Protein AF-0000000086705045 (afdb_homodimer)

InterPro domains:
  IPR004045 Glutathione S-transferase, N-terminal [PF13417] (4-79)
  IPR004045 Glutathione S-transferase, N-terminal [PS50404] (1-81)
  IPR004046 Glutathione S-transferase, C-terminal [PF14497] (126-196)
  IPR005955 Glutathione S-transferases, class Zeta [TIGR01262] (3-210)
  IPR010987 Glutathione S-transferase, C-terminal-like [PS50405] (86-211)
  IPR034330 Glutathione S-transferases, class Zeta , C-terminal [cd03191] (87-207)
  IPR034333 Glutathione S-transferases, class Zeta , N-terminal [cd03042] (2-74)
  IPR036249 Thioredoxin-like superfamily [SSF52833] (1-84)
  IPR036282 Glutathione S-transferase, C-terminal domain superfamily [SSF47616] (81-209)
  IPR040079 Glutathione transferase family [SFLDS00019] (2-195)

Radius of gyration: 20.14 Å; Cα contacts (8 Å, |Δi|>4): 663; chains: 2; bounding box: 50×54×47 Å

Nearest PDB structures (foldseek):
  2jl4-assembly1_B  TM=9.840E-01  e=2.840E-20  Ralstonia sp. U2
  1e6b-assembly1_A-2  TM=9.481E-01  e=3.315E-17  Arabidopsis thaliana
  7rhp-assembly1_A  TM=8.405E-01  e=8.977E-11  Apis mellifera
  4kdx-assembly2_B  TM=7.845E-01  e=6.401E-09  Paraburkholderia graminis C4D1M
  1axd-assembly1_B  TM=7.878E-01  e=1.403E-08  Zea mays

Secondary structure (DSSP, 8-state):
-EEEEE-TT-HHHHHHHHHHHHTT--EEEEE--TTTTGGGSHHHHHH-TT--S-EEEETTEEEE-HHHHHHHHHHHS-SS-SS-SSHHHHHHHHHHHHHHHHHTHHHHSHHHHHHHHHHH---HHHHHHHHHHHHHHHHHHHHHHHHHHBSSSSSBTS--HHHHHHHHHHHHHHHTT---TT-HHHHHHHHHHHTSHHHHHHSGGGSTT--/-EEEEE-TT-HHHHHHHHHHHHTT--EEEEE--TTTTGGGSHHHHHH-TT--S-EEEETTEEEE-HHHHHHHHHHHS-SS-SS-SSHHHHHHHHHHHHHHHHHTHHHHSHHHHHHHHHHH---HHHHHHHHHHHHHHHHHHHHHHHHHHBSSSSSBTS--HHHHHHHHHHHHHHHTT---TT-HHHHHHHHHHHTSHHHHHHSGGGSTT--

Structure (mmCIF, N/CA/C/O backbone):
data_AF-0000000086705045-model_v1
#
loop_
_entity.id
_entity.type
_entity.pdbx_description
1 polymer 'Maleylacetoacetate isomerase'
#
loop_
_atom_site.group_PDB
_atom_site.id
_atom_site.type_symbol
_atom_site.label_atom_id
_atom_site.label_alt_id
_atom_site.label_comp_id
_atom_site.label_asym_id
_atom_site.label_entity_id
_atom_site.label_seq_id
_atom_site.pdbx_PDB_ins_code
_atom_site.Cartn_x
_atom_site.Cartn_y
_atom_site.Cartn_z
_atom_site.occupancy
_atom_site.B_iso_or_equiv
_atom_site.auth_seq_id
_atom_site.auth_comp_id
_atom_site.auth_asym_id
_atom_site.auth_atom_id
_atom_site.pdbx_PDB_model_num
ATOM 1 N N . MET A 1 1 ? 0.77 -27.234 6.941 1 89.88 1 MET A N 1
ATOM 2 C CA . MET A 1 1 ? -0.303 -26.703 6.098 1 89.88 1 MET A CA 1
ATOM 3 C C . MET A 1 1 ? -0.513 -25.219 6.348 1 89.88 1 MET A C 1
ATOM 5 O O . MET A 1 1 ? -0.431 -24.75 7.488 1 89.88 1 MET A O 1
ATOM 9 N N . LEU A 1 2 ? -0.658 -24.438 5.285 1 97.88 2 LEU A N 1
ATOM 10 C CA . LEU A 1 2 ? -0.896 -23 5.406 1 97.88 2 LEU A CA 1
ATOM 11 C C . LEU A 1 2 ? -2.25 -22.734 6.051 1 97.88 2 LEU A C 1
ATOM 13 O O . LEU A 1 2 ? -3.215 -23.453 5.812 1 97.88 2 LEU A O 1
ATOM 17 N N . LYS A 1 3 ? -2.299 -21.672 6.949 1 98.75 3 LYS A N 1
ATOM 18 C CA . LYS A 1 3 ? -3.553 -21.156 7.484 1 98.75 3 LYS A CA 1
ATOM 19 C C . LYS A 1 3 ? -3.764 -19.703 7.07 1 98.75 3 LYS A C 1
ATOM 21 O O . LYS A 1 3 ? -2.846 -18.875 7.172 1 98.75 3 LYS A O 1
ATOM 26 N N . LEU A 1 4 ? -4.93 -19.453 6.57 1 98.88 4 LEU A N 1
ATOM 27 C CA . LEU A 1 4 ? -5.297 -18.094 6.207 1 98.88 4 LEU A CA 1
ATOM 28 C C . LEU A 1 4 ? -6.418 -17.578 7.098 1 98.88 4 LEU A C 1
ATOM 30 O O . LEU A 1 4 ? -7.562 -18.016 6.98 1 98.88 4 LEU A O 1
ATOM 34 N N . TYR A 1 5 ? -6.055 -16.672 8.008 1 98.88 5 TYR A N 1
ATOM 35 C CA . TYR A 1 5 ? -7.062 -15.945 8.773 1 98.88 5 TYR A CA 1
ATOM 36 C C . TYR A 1 5 ? -7.688 -14.836 7.93 1 98.88 5 TYR A C 1
ATOM 38 O O . TYR A 1 5 ? -6.977 -14.008 7.359 1 98.88 5 TYR A O 1
ATOM 46 N N . GLY A 1 6 ? -8.984 -14.898 7.801 1 98.5 6 GLY A N 1
ATOM 47 C CA . GLY A 1 6 ? -9.656 -13.938 6.938 1 98.5 6 GLY A CA 1
ATOM 48 C C . GLY A 1 6 ? -11.141 -13.805 7.23 1 98.5 6 GLY A C 1
ATOM 49 O O . GLY A 1 6 ? -11.633 -14.359 8.211 1 98.5 6 GLY A O 1
ATOM 50 N N . TYR A 1 7 ? -11.758 -12.992 6.52 1 98.25 7 TYR A N 1
ATOM 51 C CA . TYR A 1 7 ? -13.195 -12.742 6.516 1 98.25 7 TYR A CA 1
ATOM 52 C C . TYR A 1 7 ? -13.773 -12.867 5.109 1 98.25 7 TYR A C 1
ATOM 54 O O . TYR A 1 7 ? -13.148 -12.445 4.137 1 98.25 7 TYR A O 1
ATOM 62 N N . TRP A 1 8 ? -14.953 -13.367 4.965 1 97.81 8 TRP A N 1
ATOM 63 C CA . TRP A 1 8 ? -15.461 -13.758 3.654 1 97.81 8 TRP A CA 1
ATOM 64 C C . TRP A 1 8 ? -15.594 -12.539 2.742 1 97.81 8 TRP A C 1
ATOM 66 O O . TRP A 1 8 ? -15.398 -12.648 1.528 1 97.81 8 TRP A O 1
ATOM 76 N N . ARG A 1 9 ? -15.898 -11.477 3.33 1 97.19 9 ARG A N 1
ATOM 77 C CA . ARG A 1 9 ? -16.219 -10.32 2.494 1 97.19 9 ARG A CA 1
ATOM 78 C C . ARG A 1 9 ? -15.039 -9.352 2.43 1 97.19 9 ARG A C 1
ATOM 80 O O . ARG A 1 9 ? -15.148 -8.273 1.834 1 97.19 9 ARG A O 1
ATOM 87 N N . SER A 1 10 ? -13.938 -9.695 3.078 1 98.06 10 SER A N 1
ATOM 88 C CA . SER A 1 10 ? -12.734 -8.875 3.025 1 98.06 10 SER A CA 1
ATOM 89 C C . SER A 1 10 ? -12.094 -8.922 1.643 1 98.06 10 SER A C 1
ATOM 91 O O . SER A 1 10 ? -11.688 -9.984 1.178 1 98.06 10 SER A O 1
ATOM 93 N N . SER A 1 11 ? -12.031 -7.719 1.025 1 98.56 11 SER A N 1
ATOM 94 C CA . SER A 1 11 ? -11.398 -7.664 -0.289 1 98.56 11 SER A CA 1
ATOM 95 C C . SER A 1 11 ? -9.922 -8.047 -0.211 1 98.56 11 SER A C 1
ATOM 97 O O . SER A 1 11 ? -9.375 -8.625 -1.149 1 98.56 11 SER A O 1
ATOM 99 N N . ALA A 1 12 ? -9.258 -7.746 0.905 1 98.81 12 ALA A N 1
ATOM 100 C CA . ALA A 1 12 ? -7.852 -8.094 1.086 1 98.81 12 ALA A CA 1
ATOM 101 C C . ALA A 1 12 ? -7.676 -9.609 1.213 1 98.81 12 ALA A C 1
ATOM 103 O O . ALA A 1 12 ? -6.695 -10.172 0.716 1 98.81 12 ALA A O 1
ATOM 104 N N . THR A 1 13 ? -8.594 -10.281 1.882 1 98.88 13 THR A N 1
ATOM 105 C CA . THR A 1 13 ? -8.539 -11.734 1.948 1 98.88 13 THR A CA 1
ATOM 106 C C . THR A 1 13 ? -8.883 -12.352 0.596 1 98.88 13 THR A C 1
ATOM 108 O O . THR A 1 13 ? -8.281 -13.352 0.195 1 98.88 13 THR A O 1
ATOM 111 N N . PHE A 1 14 ? -9.852 -11.727 -0.107 1 98.94 14 PHE A N 1
ATOM 112 C CA . PHE A 1 14 ? -10.266 -12.156 -1.437 1 98.94 14 PHE A CA 1
ATOM 113 C C . PHE A 1 14 ? -9.07 -12.219 -2.383 1 98.94 14 PHE A C 1
ATOM 115 O O . PHE A 1 14 ? -8.883 -13.211 -3.086 1 98.94 14 PHE A O 1
ATOM 122 N N . ARG A 1 15 ? -8.211 -11.195 -2.406 1 98.88 15 ARG A N 1
ATOM 123 C CA . ARG A 1 15 ? -7.059 -11.156 -3.301 1 98.88 15 ARG A CA 1
ATOM 124 C C . ARG A 1 15 ? -6.082 -12.289 -2.986 1 98.88 15 ARG A C 1
ATOM 126 O O . ARG A 1 15 ? -5.496 -12.883 -3.895 1 98.88 15 ARG A O 1
ATOM 133 N N . VAL A 1 16 ? -5.902 -12.594 -1.667 1 98.94 16 VAL A N 1
ATOM 134 C CA . VAL A 1 16 ? -4.984 -13.664 -1.279 1 98.94 16 VAL A CA 1
ATOM 135 C C . VAL A 1 16 ? -5.574 -15.016 -1.669 1 98.94 16 VAL A C 1
ATOM 137 O O . VAL A 1 16 ? -4.859 -15.898 -2.15 1 98.94 16 VAL A O 1
ATOM 140 N N . ARG A 1 17 ? -6.914 -15.18 -1.535 1 98.94 17 ARG A N 1
ATOM 141 C CA . ARG A 1 17 ? -7.574 -16.406 -1.962 1 98.94 17 ARG A CA 1
ATOM 142 C C . ARG A 1 17 ? -7.355 -16.656 -3.449 1 98.94 17 ARG A C 1
ATOM 144 O O . ARG A 1 17 ? -7.121 -17.797 -3.867 1 98.94 17 ARG A O 1
ATOM 151 N N . ILE A 1 18 ? -7.461 -15.625 -4.219 1 98.94 18 ILE A N 1
ATOM 152 C CA . ILE A 1 18 ? -7.254 -15.742 -5.656 1 98.94 18 ILE A CA 1
ATOM 153 C C . ILE A 1 18 ? -5.855 -16.297 -5.934 1 98.94 18 ILE A C 1
ATOM 155 O O . ILE A 1 18 ? -5.699 -17.25 -6.703 1 98.94 18 ILE A O 1
ATOM 159 N N . VAL A 1 19 ? -4.816 -15.727 -5.301 1 98.94 19 VAL A N 1
ATOM 160 C CA . VAL A 1 19 ? -3.432 -16.125 -5.527 1 98.94 19 VAL A CA 1
ATOM 161 C C . VAL A 1 19 ? -3.238 -17.578 -5.113 1 98.94 19 VAL A C 1
ATOM 163 O O . VAL A 1 19 ? -2.615 -18.359 -5.836 1 98.94 19 VAL A O 1
ATOM 166 N N . LEU A 1 20 ? -3.777 -17.938 -3.953 1 98.88 20 LEU A N 1
ATOM 167 C CA . LEU A 1 20 ? -3.688 -19.328 -3.498 1 98.88 20 LEU A CA 1
ATOM 168 C C . LEU A 1 20 ? -4.328 -20.281 -4.504 1 98.88 20 LEU A C 1
ATOM 170 O O . LEU A 1 20 ? -3.773 -21.328 -4.809 1 98.88 20 LEU A O 1
ATOM 174 N N . GLY A 1 21 ? -5.453 -19.906 -5.027 1 98.75 21 GLY A N 1
ATOM 175 C CA . GLY A 1 21 ? -6.141 -20.703 -6.023 1 98.75 21 GLY A CA 1
ATOM 176 C C . GLY A 1 21 ? -5.371 -20.828 -7.324 1 98.75 21 GLY A C 1
ATOM 177 O O . GLY A 1 21 ? -5.27 -21.922 -7.891 1 98.75 21 GLY A O 1
ATOM 178 N N . LEU A 1 22 ? -4.879 -19.734 -7.852 1 98.81 22 LEU A N 1
ATOM 179 C CA . LEU A 1 22 ? -4.113 -19.734 -9.094 1 98.81 22 LEU A CA 1
ATOM 180 C C . LEU A 1 22 ? -2.902 -20.656 -8.992 1 98.81 22 LEU A C 1
ATOM 182 O O . LEU A 1 22 ? -2.535 -21.312 -9.961 1 98.81 22 LEU A O 1
ATOM 186 N N . LYS A 1 23 ? -2.328 -20.703 -7.793 1 98.5 23 LYS A N 1
ATOM 187 C CA . LYS A 1 23 ? -1.091 -21.453 -7.609 1 98.5 23 LYS A CA 1
ATOM 188 C C . LYS A 1 23 ? -1.379 -22.875 -7.137 1 98.5 23 LYS A C 1
ATOM 190 O O . LYS A 1 23 ? -0.458 -23.688 -6.973 1 98.5 23 LYS A O 1
ATOM 195 N N . GLY A 1 24 ? -2.615 -23.156 -6.922 1 98 24 GLY A N 1
ATOM 196 C CA . GLY A 1 24 ? -3.012 -24.5 -6.52 1 98 24 GLY A CA 1
ATOM 197 C C . GLY A 1 24 ? -2.523 -24.875 -5.133 1 98 24 GLY A C 1
ATOM 198 O O . GLY A 1 24 ? -2.156 -26.016 -4.891 1 98 24 GLY A O 1
ATOM 199 N N . ILE A 1 25 ? -2.443 -23.969 -4.254 1 98.25 25 ILE A N 1
ATOM 200 C CA . ILE A 1 25 ? -1.917 -24.188 -2.91 1 98.25 25 ILE A CA 1
ATOM 201 C C . ILE A 1 25 ? -3.062 -24.531 -1.958 1 98.25 25 ILE A C 1
ATOM 203 O O . ILE A 1 25 ? -4.023 -23.766 -1.842 1 98.25 25 ILE A O 1
ATOM 207 N N . ALA A 1 26 ? -2.955 -25.625 -1.31 1 97.94 26 ALA A N 1
ATOM 208 C CA . ALA A 1 26 ? -3.926 -25.984 -0.28 1 97.94 26 ALA A CA 1
ATOM 209 C C . ALA A 1 26 ? -3.701 -25.172 0.994 1 97.94 26 ALA A C 1
ATOM 211 O O . ALA A 1 26 ? -2.557 -24.906 1.373 1 97.94 26 ALA A O 1
ATOM 212 N N . TYR A 1 27 ? -4.824 -24.844 1.67 1 98.31 27 TYR A N 1
ATOM 213 C CA . TYR A 1 27 ? -4.738 -24.078 2.912 1 98.31 27 TYR A CA 1
ATOM 214 C C . TYR A 1 27 ? -5.988 -24.281 3.762 1 98.31 27 TYR A C 1
ATOM 216 O O . TYR A 1 27 ? -7.027 -24.719 3.258 1 98.31 27 TYR A O 1
ATOM 224 N N . GLU A 1 28 ? -5.824 -23.969 5.031 1 98.25 28 GLU A N 1
ATOM 225 C CA . GLU A 1 28 ? -6.949 -23.906 5.961 1 98.25 28 GLU A CA 1
ATOM 226 C C . GLU A 1 28 ? -7.438 -22.469 6.148 1 98.25 28 GLU A C 1
ATOM 228 O O . GLU A 1 28 ? -6.656 -21.578 6.48 1 98.25 28 GLU A O 1
ATOM 233 N N . GLN A 1 29 ? -8.695 -22.312 5.887 1 97.56 29 GLN A N 1
ATOM 234 C CA . GLN A 1 29 ? -9.297 -21 6.137 1 97.56 29 GLN A CA 1
ATOM 235 C C . GLN A 1 29 ? -9.781 -20.891 7.578 1 97.56 29 GLN A C 1
ATOM 237 O O . GLN A 1 29 ? -10.469 -21.766 8.086 1 97.56 29 GLN A O 1
ATOM 242 N N . VAL A 1 30 ? -9.336 -19.844 8.258 1 98.25 30 VAL A N 1
ATOM 243 C CA . VAL A 1 30 ? -9.789 -19.531 9.609 1 98.25 30 VAL A CA 1
ATOM 244 C C . VAL A 1 30 ? -10.555 -18.203 9.609 1 98.25 30 VAL A C 1
ATOM 246 O O . VAL A 1 30 ? -9.969 -17.141 9.398 1 98.25 30 VAL A O 1
ATOM 249 N N . ALA A 1 31 ? -11.812 -18.281 9.938 1 97.88 31 ALA A N 1
ATOM 250 C CA . ALA A 1 31 ? -12.68 -17.094 9.859 1 97.88 31 ALA A CA 1
ATOM 251 C C . ALA A 1 31 ? -12.43 -16.156 11.031 1 97.88 31 ALA A C 1
ATOM 253 O O . ALA A 1 31 ? -12.289 -16.609 12.172 1 97.88 31 ALA A O 1
ATOM 254 N N . VAL A 1 32 ? -12.266 -14.906 10.758 1 98 32 VAL A N 1
ATOM 255 C CA . VAL A 1 32 ? -12.266 -13.812 11.727 1 98 32 VAL A CA 1
ATOM 256 C C . VAL A 1 32 ? -13.461 -12.898 11.469 1 98 32 VAL A C 1
ATOM 258 O O . VAL A 1 32 ? -13.461 -12.125 10.508 1 98 32 VAL A O 1
ATOM 261 N N . ASN A 1 33 ? -14.5 -12.898 12.344 1 95.81 33 ASN A N 1
ATOM 262 C CA . ASN A 1 33 ? -15.688 -12.078 12.164 1 95.81 33 ASN A CA 1
ATOM 263 C C . ASN A 1 33 ? -15.414 -10.609 12.492 1 95.81 33 ASN A C 1
ATOM 265 O O . ASN A 1 33 ? -15.461 -10.211 13.664 1 95.81 33 ASN A O 1
ATOM 269 N N . LEU A 1 34 ? -15.297 -9.828 11.492 1 93.69 34 LEU A N 1
ATOM 270 C CA . LEU A 1 34 ? -14.938 -8.43 11.664 1 93.69 34 LEU A CA 1
ATOM 271 C C . LEU A 1 34 ? -16.109 -7.633 12.227 1 93.69 34 LEU A C 1
ATOM 273 O O . LEU A 1 34 ? -15.914 -6.699 13.008 1 93.69 34 LEU A O 1
ATOM 277 N N . ARG A 1 35 ? -17.297 -7.977 11.82 1 89.38 35 ARG A N 1
ATOM 278 C CA . ARG A 1 35 ? -18.484 -7.273 12.289 1 89.38 35 ARG A CA 1
ATOM 279 C C . ARG A 1 35 ? -18.719 -7.535 13.773 1 89.38 35 ARG A C 1
ATOM 281 O O . ARG A 1 35 ? -19.188 -6.656 14.5 1 89.38 35 ARG A O 1
ATOM 288 N N . GLY A 1 36 ? -18.328 -8.734 14.133 1 91.88 36 GLY A N 1
ATOM 289 C CA . GLY A 1 36 ? -18.453 -9.094 15.539 1 91.88 36 GLY A CA 1
ATOM 290 C C . GLY A 1 36 ? -17.281 -8.609 16.391 1 91.88 36 GLY A C 1
ATOM 291 O O . GLY A 1 36 ? -17.297 -8.742 17.609 1 91.88 36 GLY A O 1
ATOM 292 N N . GLY A 1 37 ? -16.219 -8.141 15.75 1 94.25 37 GLY A N 1
ATOM 293 C CA . GLY A 1 37 ? -15.102 -7.543 16.453 1 94.25 37 GLY A CA 1
ATOM 294 C C . GLY A 1 37 ? -14.039 -8.555 16.844 1 94.25 37 GLY A C 1
ATOM 295 O O . GLY A 1 37 ? -13.211 -8.281 17.719 1 94.25 37 GLY A O 1
ATOM 296 N N . GLU A 1 38 ? -13.992 -9.703 16.266 1 96.31 38 GLU A N 1
ATOM 297 C CA . GLU A 1 38 ? -13.047 -10.75 16.625 1 96.31 38 GLU A CA 1
ATOM 298 C C . GLU A 1 38 ? -11.609 -10.32 16.359 1 96.31 38 GLU A C 1
ATOM 300 O O . GLU A 1 38 ? -10.68 -10.789 17.016 1 96.31 38 GLU A O 1
ATOM 305 N N . GLN A 1 39 ? -11.406 -9.406 15.453 1 96.19 39 GLN A N 1
ATOM 306 C CA . GLN A 1 39 ? -10.07 -8.922 15.125 1 96.19 39 GLN A CA 1
ATOM 307 C C . GLN A 1 39 ? -9.477 -8.109 16.28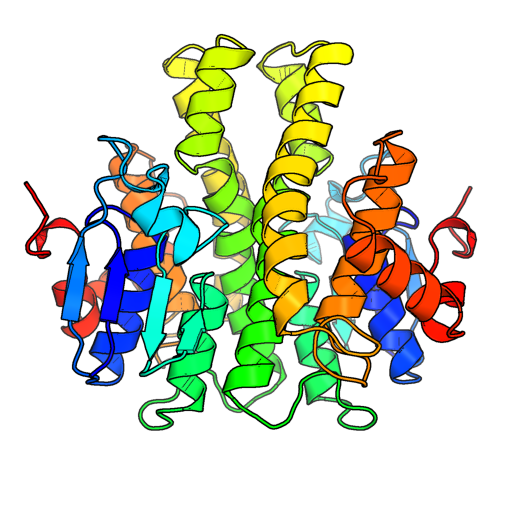1 1 96.19 39 GLN A C 1
ATOM 309 O O . GLN A 1 39 ? -8.281 -7.836 16.297 1 96.19 39 GLN A O 1
ATOM 314 N N . LYS A 1 40 ? -10.305 -7.73 17.172 1 96 40 LYS A N 1
ATOM 315 C CA . LYS A 1 40 ? -9.859 -6.922 18.312 1 96 40 LYS A CA 1
ATOM 316 C C . LYS A 1 40 ? -9.594 -7.789 19.531 1 96 40 LYS A C 1
ATOM 318 O O . LYS A 1 40 ? -9.062 -7.309 20.547 1 96 40 LYS A O 1
ATOM 323 N N . GLU A 1 41 ? -9.977 -9.039 19.469 1 97 41 GLU A N 1
ATOM 324 C CA . GLU A 1 41 ? -9.82 -9.938 20.609 1 97 41 GLU A CA 1
ATOM 325 C C . GLU A 1 41 ? -8.344 -10.219 20.891 1 97 41 GLU A C 1
ATOM 327 O O . GLU A 1 41 ? -7.535 -10.281 19.969 1 97 41 GLU A O 1
ATOM 332 N N . LYS A 1 42 ? -8.047 -10.469 22.156 1 96.56 42 LYS A N 1
ATOM 333 C CA . LYS A 1 42 ? -6.676 -10.664 22.609 1 96.56 42 LYS A CA 1
ATOM 334 C C . LYS A 1 42 ? -6.016 -11.828 21.859 1 96.56 42 LYS A C 1
ATOM 336 O O . LYS A 1 42 ? -4.844 -11.75 21.484 1 96.56 42 LYS A O 1
ATOM 341 N N . ALA A 1 43 ? -6.723 -12.898 21.719 1 96.06 43 ALA A N 1
ATOM 342 C CA . ALA A 1 43 ? -6.16 -14.086 21.094 1 96.06 43 ALA A CA 1
ATOM 343 C C . ALA A 1 43 ? -5.691 -13.781 19.672 1 96.06 43 ALA A C 1
ATOM 345 O O . ALA A 1 43 ? -4.605 -14.203 19.266 1 96.06 43 ALA A O 1
ATOM 346 N N . TYR A 1 44 ? -6.539 -13.039 18.891 1 97.56 44 TYR A N 1
ATOM 347 C CA . TYR A 1 44 ? -6.152 -12.703 17.531 1 97.56 44 TYR A CA 1
ATOM 348 C C . TYR A 1 44 ? -5.035 -11.672 17.516 1 97.56 44 TYR A C 1
ATOM 350 O O . TYR A 1 44 ? -4.125 -11.742 16.688 1 97.56 44 TYR A O 1
ATOM 358 N N . ARG A 1 45 ? -5.062 -10.758 18.453 1 96.75 45 ARG A N 1
ATOM 359 C CA . ARG A 1 45 ? -4.062 -9.688 18.516 1 96.75 45 ARG A CA 1
ATOM 360 C C . ARG A 1 45 ? -2.697 -10.242 18.906 1 96.75 45 ARG A C 1
ATOM 362 O O . ARG A 1 45 ? -1.665 -9.664 18.562 1 96.75 45 ARG A O 1
ATOM 369 N N . ARG A 1 46 ? -2.631 -11.312 19.578 1 95.06 46 ARG A N 1
ATOM 370 C CA . ARG A 1 46 ? -1.368 -11.984 19.891 1 95.06 46 ARG A CA 1
ATOM 371 C C . ARG A 1 46 ? -0.739 -12.562 18.625 1 95.06 46 ARG A C 1
ATOM 373 O O . ARG A 1 46 ? 0.486 -12.594 18.5 1 95.06 46 ARG A O 1
ATOM 380 N N . LEU A 1 47 ? -1.611 -12.969 17.781 1 95.56 47 LEU A N 1
ATOM 381 C CA . LEU A 1 47 ? -1.167 -13.531 16.516 1 95.56 47 LEU A CA 1
ATOM 382 C C . LEU A 1 47 ? -0.763 -12.422 15.539 1 95.56 47 LEU A C 1
ATOM 384 O O . LEU A 1 47 ? 0.284 -12.5 14.898 1 95.56 47 LEU A O 1
ATOM 388 N N . ASN A 1 48 ? -1.59 -11.43 15.484 1 97.12 48 ASN A N 1
ATOM 389 C CA . ASN A 1 48 ? -1.412 -10.281 14.602 1 97.12 48 ASN A CA 1
ATOM 390 C C . ASN A 1 48 ? -1.693 -8.969 15.328 1 97.12 48 ASN A C 1
ATOM 392 O O . ASN A 1 48 ? -2.832 -8.492 15.344 1 97.12 48 ASN A O 1
ATOM 396 N N . PRO A 1 49 ? -0.669 -8.297 15.719 1 96.44 49 PRO A N 1
ATOM 397 C CA . PRO A 1 49 ? -0.845 -7.078 16.516 1 96.44 49 PRO A CA 1
ATOM 398 C C . PRO A 1 49 ? -1.622 -5.996 15.766 1 96.44 49 PRO A C 1
ATOM 400 O O . PRO A 1 49 ? -2.268 -5.152 16.391 1 96.44 49 PRO A O 1
ATOM 403 N N . GLN A 1 50 ? -1.675 -5.969 14.445 1 97.25 50 GLN A N 1
ATOM 404 C CA . GLN A 1 50 ? -2.436 -4.965 13.711 1 97.25 50 GLN A CA 1
ATOM 405 C C . GLN A 1 50 ? -3.936 -5.238 13.797 1 97.25 50 GLN A C 1
ATOM 407 O O . GLN A 1 50 ? -4.746 -4.344 13.547 1 97.25 50 GLN A O 1
ATOM 412 N N . GLY A 1 51 ? -4.246 -6.496 14.055 1 97.94 51 GLY A N 1
ATOM 413 C CA . GLY A 1 51 ? -5.652 -6.836 14.188 1 97.94 51 GLY A CA 1
ATOM 414 C C . GLY A 1 51 ? -6.422 -6.699 12.891 1 97.94 51 GLY A C 1
ATOM 415 O O . GLY A 1 51 ? -7.598 -6.32 12.891 1 97.94 51 GLY A O 1
ATOM 416 N N . LEU A 1 52 ? -5.766 -6.898 11.797 1 98.19 52 LEU A N 1
ATOM 417 C CA . LEU A 1 52 ? -6.395 -6.844 10.484 1 98.19 52 LEU A CA 1
ATOM 418 C C . LEU A 1 52 ? -6.402 -8.219 9.828 1 98.19 52 LEU A C 1
ATOM 420 O O . LEU A 1 52 ? -5.797 -9.164 10.352 1 98.19 52 LEU A O 1
ATOM 424 N N . VAL A 1 53 ? -7.137 -8.398 8.82 1 98.5 53 VAL A N 1
ATOM 425 C CA . VAL A 1 53 ? -7.07 -9.562 7.941 1 98.5 53 VAL A CA 1
ATOM 426 C C . VAL A 1 53 ? -6.703 -9.117 6.527 1 98.5 53 VAL A C 1
ATOM 428 O O . VAL A 1 53 ? -6.957 -7.977 6.141 1 98.5 53 VAL A O 1
ATOM 431 N N . PRO A 1 54 ? -6.047 -9.977 5.758 1 98.81 54 PRO A N 1
ATOM 432 C CA . PRO A 1 54 ? -5.672 -11.367 6.012 1 98.81 54 PRO A CA 1
ATOM 433 C C . PRO A 1 54 ? -4.41 -11.492 6.863 1 98.81 54 PRO A C 1
ATOM 435 O O . PRO A 1 54 ? -3.641 -10.539 6.98 1 98.81 54 PRO A O 1
ATOM 438 N N . PHE A 1 55 ? -4.254 -12.555 7.512 1 98.88 55 PHE A N 1
ATOM 439 C CA . PHE A 1 55 ? -3.027 -13.008 8.148 1 98.88 55 PHE A CA 1
ATOM 440 C C . PHE A 1 55 ? -2.721 -14.453 7.77 1 98.88 55 PHE A C 1
ATOM 442 O O . PHE A 1 55 ? -3.559 -15.344 7.941 1 98.88 55 PHE A O 1
ATOM 449 N N . LEU A 1 56 ? -1.562 -14.695 7.195 1 98.88 56 LEU A N 1
ATOM 450 C CA . LEU A 1 56 ? -1.152 -16.016 6.734 1 98.88 56 LEU A CA 1
ATOM 451 C C . LEU A 1 56 ? -0.172 -16.656 7.715 1 98.88 56 LEU A C 1
ATOM 453 O O . LEU A 1 56 ? 0.809 -16.016 8.117 1 98.88 56 LEU A O 1
ATOM 457 N N . VAL A 1 57 ? -0.437 -17.859 8.109 1 98.75 57 VAL A N 1
ATOM 458 C CA . VAL A 1 57 ? 0.477 -18.625 8.953 1 98.75 57 VAL A CA 1
ATOM 459 C C . VAL A 1 57 ? 1.088 -19.766 8.141 1 98.75 57 VAL A C 1
ATOM 461 O O . VAL A 1 57 ? 0.367 -20.547 7.512 1 98.75 57 VAL A O 1
ATOM 464 N N . ASP A 1 58 ? 2.344 -19.828 8.055 1 97.88 58 ASP A N 1
ATOM 465 C CA . ASP A 1 58 ? 3.143 -20.875 7.438 1 97.88 58 ASP A CA 1
ATOM 466 C C . ASP A 1 58 ? 4.059 -21.547 8.461 1 97.88 58 ASP A C 1
ATOM 468 O O . ASP A 1 58 ? 5.199 -21.109 8.656 1 97.88 58 ASP A O 1
ATOM 472 N N . GLY A 1 59 ? 3.617 -22.641 9.031 1 95.38 59 GLY A N 1
ATOM 473 C CA . GLY A 1 59 ? 4.352 -23.234 10.125 1 95.38 59 GLY A CA 1
ATOM 474 C C . GLY A 1 59 ? 4.383 -22.375 11.375 1 95.38 59 GLY A C 1
ATOM 475 O O . GLY A 1 59 ? 3.336 -21.969 11.883 1 95.38 59 GLY A O 1
ATOM 476 N N . GLU A 1 60 ? 5.535 -22 11.766 1 93.5 60 GLU A N 1
ATOM 477 C CA . GLU A 1 60 ? 5.699 -21.219 12.977 1 93.5 60 GLU A CA 1
ATOM 478 C C . GLU A 1 60 ? 5.793 -19.719 12.656 1 93.5 60 GLU A C 1
ATOM 480 O O . GLU A 1 60 ? 5.977 -18.906 13.562 1 93.5 60 GLU A O 1
ATOM 485 N N . TRP A 1 61 ? 5.621 -19.516 11.477 1 93 61 TRP A N 1
ATOM 486 C CA . TRP A 1 61 ? 5.793 -18.156 11 1 93 61 TRP A CA 1
ATOM 487 C C . TRP A 1 61 ? 4.473 -17.578 10.484 1 93 61 TRP A C 1
ATOM 489 O O . TRP A 1 61 ? 3.607 -18.328 10.023 1 93 61 TRP A O 1
ATOM 499 N N . GLY A 1 62 ? 4.238 -16.219 10.641 1 97.56 62 GLY A N 1
ATOM 500 C CA . GLY A 1 62 ? 3.041 -15.586 10.109 1 97.56 62 GLY A CA 1
ATOM 501 C C . GLY A 1 62 ? 3.295 -14.195 9.578 1 97.56 62 GLY A C 1
ATOM 502 O O . GLY A 1 62 ? 4.289 -13.555 9.93 1 97.56 62 GLY A O 1
ATOM 503 N N . ILE A 1 63 ? 2.465 -13.766 8.695 1 98.38 63 ILE A N 1
ATOM 504 C CA . ILE A 1 63 ? 2.668 -12.469 8.062 1 98.38 63 ILE A CA 1
ATOM 505 C C . ILE A 1 63 ? 1.316 -11.836 7.73 1 98.38 63 ILE A C 1
ATOM 507 O O . ILE A 1 63 ? 0.376 -12.539 7.348 1 98.38 63 ILE A O 1
ATOM 511 N N . GLY A 1 64 ? 1.283 -10.539 7.922 1 98.69 64 GLY A N 1
ATOM 512 C CA . GLY A 1 64 ? 0.128 -9.75 7.527 1 98.69 64 GLY A CA 1
ATOM 513 C C . GLY A 1 64 ? 0.354 -8.969 6.25 1 98.69 64 GLY A C 1
ATOM 514 O O . GLY A 1 64 ? 1.366 -9.148 5.57 1 98.69 64 GLY A O 1
ATOM 515 N N . GLN A 1 65 ? -0.635 -8.156 5.941 1 98.81 65 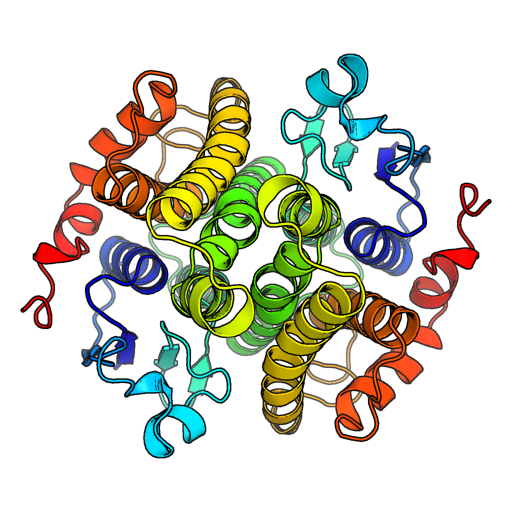GLN A N 1
ATOM 516 C CA . GLN A 1 65 ? -0.623 -7.34 4.734 1 98.81 65 GLN A CA 1
ATOM 517 C C . GLN A 1 65 ? -0.796 -8.203 3.486 1 98.81 65 GLN A C 1
ATOM 519 O O . GLN A 1 65 ? 0.084 -9 3.146 1 98.81 65 GLN A O 1
ATOM 524 N N . SER A 1 66 ? -1.845 -7.945 2.734 1 98.94 66 SER A N 1
ATOM 525 C CA . SER A 1 66 ? -2.236 -8.828 1.641 1 98.94 66 SER A CA 1
ATOM 526 C C . SER A 1 66 ? -1.202 -8.812 0.52 1 98.94 66 SER A C 1
ATOM 528 O O . SER A 1 66 ? -0.865 -9.859 -0.036 1 98.94 66 SER A O 1
ATOM 530 N N . VAL A 1 67 ? -0.645 -7.637 0.202 1 98.94 67 VAL A N 1
ATOM 531 C CA . VAL A 1 67 ? 0.307 -7.547 -0.901 1 98.94 67 VAL A CA 1
ATOM 532 C C . VAL A 1 67 ? 1.59 -8.289 -0.539 1 98.94 67 VAL A C 1
ATOM 534 O O . VAL A 1 67 ? 2.146 -9.016 -1.364 1 98.94 67 VAL A O 1
ATOM 537 N N . ALA A 1 68 ? 2.076 -8.148 0.701 1 98.94 68 ALA A N 1
ATOM 538 C CA . ALA A 1 68 ? 3.244 -8.891 1.173 1 98.94 68 ALA A CA 1
ATOM 539 C C . ALA A 1 68 ? 3 -10.391 1.115 1 98.94 68 ALA A C 1
ATOM 541 O O . ALA A 1 68 ? 3.871 -11.156 0.688 1 98.94 68 ALA A O 1
ATOM 542 N N . ILE A 1 69 ? 1.821 -10.805 1.506 1 98.94 69 ILE A N 1
ATOM 543 C CA . ILE A 1 69 ? 1.451 -12.219 1.49 1 98.94 69 ILE A CA 1
ATOM 544 C C . ILE A 1 69 ? 1.48 -12.742 0.056 1 98.94 69 ILE A C 1
ATOM 546 O O . ILE A 1 69 ? 2.059 -13.797 -0.213 1 98.94 69 ILE A O 1
AT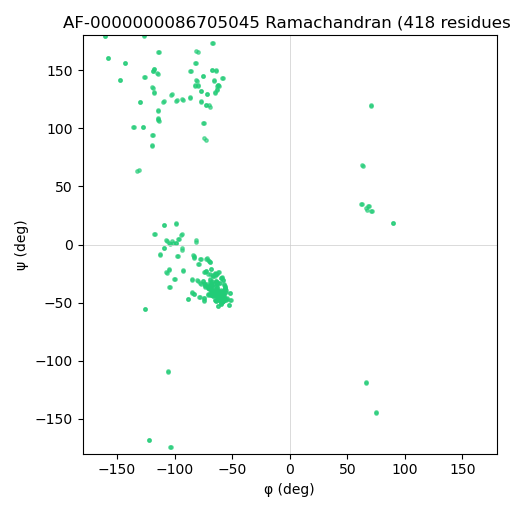OM 550 N N . MET A 1 70 ? 0.887 -12.008 -0.852 1 98.94 70 MET A N 1
ATOM 551 C CA . MET A 1 70 ? 0.777 -12.461 -2.236 1 98.94 70 MET A CA 1
ATOM 552 C C . MET A 1 70 ? 2.154 -12.586 -2.879 1 98.94 70 MET A C 1
ATOM 554 O O . MET A 1 70 ? 2.432 -13.562 -3.578 1 98.94 70 MET A O 1
ATOM 558 N N . GLU A 1 71 ? 3.023 -11.625 -2.623 1 98.75 71 GLU A N 1
ATOM 559 C CA . GLU A 1 71 ? 4.363 -11.727 -3.197 1 98.75 71 GLU A CA 1
ATOM 560 C C . GLU A 1 71 ? 5.16 -12.852 -2.549 1 98.75 71 GLU A C 1
ATOM 562 O O . GLU A 1 71 ? 5.949 -13.523 -3.215 1 98.75 71 GLU A O 1
ATOM 567 N N . TYR A 1 72 ? 4.961 -13.086 -1.211 1 98.81 72 TYR A N 1
ATOM 568 C CA . TYR A 1 72 ? 5.586 -14.219 -0.533 1 98.81 72 TYR A CA 1
ATOM 569 C C . TYR A 1 72 ? 5.188 -15.531 -1.191 1 98.81 72 TYR A C 1
ATOM 571 O O . TYR A 1 72 ? 6.043 -16.359 -1.496 1 98.81 72 TYR A O 1
ATOM 579 N N . LEU A 1 73 ? 3.943 -15.695 -1.493 1 98.81 73 LEU A N 1
ATOM 580 C CA . LEU A 1 73 ? 3.438 -16.906 -2.133 1 98.81 73 LEU A CA 1
ATOM 581 C C . LEU A 1 73 ? 3.986 -17.031 -3.549 1 98.81 73 LEU A C 1
ATOM 583 O O . LEU A 1 73 ? 4.355 -18.141 -3.975 1 98.81 73 LEU A O 1
ATOM 587 N N . ASP A 1 74 ? 4.031 -15.914 -4.223 1 98.44 74 ASP A N 1
ATOM 588 C CA . ASP A 1 74 ? 4.535 -15.953 -5.59 1 98.44 74 ASP A CA 1
ATOM 589 C C . ASP A 1 74 ? 6.004 -16.359 -5.625 1 98.44 74 ASP A C 1
ATOM 591 O O . ASP A 1 74 ? 6.438 -17.078 -6.539 1 98.44 74 ASP A O 1
ATOM 595 N N . GLU A 1 75 ? 6.758 -15.93 -4.633 1 97.25 75 GLU A N 1
ATOM 596 C CA . GLU A 1 75 ? 8.195 -16.203 -4.59 1 97.25 75 GLU A CA 1
ATOM 597 C C . GLU A 1 75 ? 8.477 -17.609 -4.09 1 97.25 75 GLU A C 1
ATOM 599 O O . GLU A 1 75 ? 9.445 -18.25 -4.508 1 97.25 75 GLU A O 1
ATOM 604 N N . THR A 1 76 ? 7.637 -18.125 -3.227 1 97.44 76 THR A N 1
ATOM 605 C CA . THR A 1 76 ? 7.914 -19.406 -2.592 1 97.44 76 THR A CA 1
ATOM 606 C C . THR A 1 76 ? 7.277 -20.547 -3.381 1 97.44 76 THR A C 1
ATOM 608 O O . THR A 1 76 ? 7.688 -21.703 -3.246 1 97.44 76 THR A O 1
ATOM 611 N N . TYR A 1 77 ? 6.277 -20.234 -4.16 1 96.88 77 TYR A N 1
ATOM 612 C CA . TYR A 1 77 ? 5.656 -21.156 -5.102 1 96.88 77 TYR A CA 1
ATOM 613 C C . TYR A 1 77 ? 5.77 -20.641 -6.531 1 96.88 77 TYR A C 1
ATOM 615 O O . TYR A 1 77 ? 4.801 -20.125 -7.09 1 96.88 77 TYR A O 1
ATOM 623 N N . PRO A 1 78 ? 6.883 -20.922 -7.18 1 94.19 78 PRO A N 1
ATOM 624 C CA . PRO A 1 78 ? 7.242 -20.188 -8.398 1 94.19 78 PRO A CA 1
ATOM 625 C C . PRO A 1 78 ? 6.461 -20.672 -9.617 1 94.19 78 PRO A C 1
ATOM 627 O O . PRO A 1 78 ? 6.496 -20.016 -10.672 1 94.19 78 PRO A O 1
ATOM 630 N N . ALA A 1 79 ? 5.801 -21.781 -9.508 1 95 79 ALA A N 1
ATOM 631 C CA . ALA A 1 79 ? 4.938 -22.172 -10.617 1 95 79 ALA A CA 1
ATOM 632 C C . ALA A 1 79 ? 3.824 -21.141 -10.828 1 95 79 ALA A C 1
ATOM 634 O O . ALA A 1 79 ? 3.271 -20.609 -9.859 1 95 79 ALA A O 1
ATOM 635 N N . TYR A 1 80 ? 3.555 -20.812 -12.117 1 96.06 80 TYR A N 1
ATOM 636 C CA . TYR A 1 80 ? 2.531 -19.828 -12.469 1 96.06 80 TYR A CA 1
ATOM 637 C C . TYR A 1 80 ? 2.885 -18.453 -11.922 1 96.06 80 TYR A C 1
ATOM 639 O O . TYR A 1 80 ? 2.211 -17.938 -11.023 1 96.06 80 TYR A O 1
ATOM 647 N N . PRO A 1 81 ? 3.912 -17.828 -12.445 1 98.25 81 PRO A N 1
ATOM 648 C CA . PRO A 1 81 ? 4.363 -16.531 -11.938 1 98.25 81 PRO A CA 1
ATOM 649 C C . PRO A 1 81 ? 3.311 -15.438 -12.109 1 98.25 81 PRO A C 1
ATOM 651 O O . PRO A 1 81 ? 2.674 -15.344 -13.156 1 98.25 81 PRO A O 1
ATOM 654 N N . LEU A 1 82 ? 3.168 -14.688 -11.117 1 98.81 82 LEU A N 1
ATOM 655 C CA . LEU A 1 82 ? 2.17 -13.625 -11.133 1 98.81 82 LEU A CA 1
ATOM 656 C C . LEU A 1 82 ? 2.834 -12.258 -11.273 1 98.81 82 LEU A C 1
ATOM 658 O O . LEU A 1 82 ? 2.17 -11.227 -11.164 1 98.81 82 LEU A O 1
ATOM 662 N N . LEU A 1 83 ? 4.086 -12.211 -11.414 1 98.56 83 LEU A N 1
ATOM 663 C CA . LEU A 1 83 ? 4.863 -11.062 -11.859 1 98.56 83 LEU A CA 1
ATOM 664 C C . LEU A 1 83 ? 5.621 -11.383 -13.148 1 98.56 83 LEU A C 1
ATOM 666 O O . LEU A 1 83 ? 6.211 -12.461 -13.273 1 98.56 83 LEU A O 1
ATOM 670 N N . PRO A 1 84 ? 5.551 -10.422 -14.109 1 97.94 84 PRO A N 1
ATOM 671 C CA . PRO A 1 84 ? 6.289 -10.648 -15.352 1 97.94 84 PRO A CA 1
ATOM 672 C C . PRO A 1 84 ? 7.805 -10.641 -15.148 1 97.94 84 PRO A C 1
ATOM 674 O O . PRO A 1 84 ? 8.281 -10.352 -14.047 1 97.94 84 PRO A O 1
ATOM 677 N N . SER A 1 85 ? 8.539 -10.984 -16.219 1 95.81 85 SER A N 1
ATOM 678 C CA . SER A 1 85 ? 9.992 -11.062 -16.125 1 95.81 85 SER A CA 1
ATOM 679 C C . SER A 1 85 ? 10.633 -9.695 -16.328 1 95.81 85 SER A C 1
ATOM 681 O O . SER A 1 85 ? 11.664 -9.398 -15.711 1 95.81 85 SER A O 1
ATOM 683 N N . SER A 1 86 ? 10 -8.852 -17.109 1 96.19 86 SER A N 1
ATOM 684 C CA . SER A 1 86 ? 10.531 -7.52 -17.391 1 96.19 86 SER A CA 1
ATOM 685 C C . SER A 1 86 ? 10.414 -6.609 -16.172 1 96.19 86 SER A C 1
ATOM 687 O O . SER A 1 86 ? 9.336 -6.469 -15.594 1 96.19 86 SER A O 1
ATOM 689 N N . PRO A 1 87 ? 11.578 -5.957 -15.82 1 96.38 87 PRO A N 1
ATOM 690 C CA . PRO A 1 87 ? 11.508 -5.039 -14.68 1 96.38 87 PRO A CA 1
ATOM 691 C C . PRO A 1 87 ? 10.453 -3.951 -14.859 1 96.38 87 PRO A C 1
ATOM 693 O O . PRO A 1 87 ? 9.773 -3.578 -13.898 1 96.38 87 PRO A O 1
ATOM 696 N N . GLN A 1 88 ? 10.336 -3.486 -16.094 1 97.31 88 GLN A N 1
ATOM 697 C CA . GLN A 1 88 ? 9.359 -2.439 -16.359 1 97.31 88 GLN A CA 1
ATOM 698 C C . GLN A 1 88 ? 7.938 -2.961 -16.188 1 97.31 88 GLN A C 1
ATOM 700 O O . GLN A 1 88 ? 7.09 -2.291 -15.602 1 97.31 88 GLN A O 1
ATOM 705 N N . GLU A 1 89 ? 7.66 -4.16 -16.703 1 98.06 89 GLU A N 1
ATOM 706 C CA . GLU A 1 89 ? 6.324 -4.738 -16.562 1 98.06 89 GLU A CA 1
ATOM 707 C C . GLU A 1 89 ? 6.02 -5.098 -15.117 1 98.06 89 GLU A C 1
ATOM 709 O O . GLU A 1 89 ? 4.887 -4.941 -14.656 1 98.06 89 GLU A O 1
ATOM 714 N N . ARG A 1 90 ? 7.055 -5.559 -14.391 1 98.38 90 ARG A N 1
ATOM 715 C CA . ARG A 1 90 ? 6.895 -5.832 -12.961 1 98.38 90 ARG A CA 1
ATOM 716 C C . ARG A 1 90 ? 6.512 -4.566 -12.203 1 98.38 90 ARG A C 1
ATOM 718 O O . ARG A 1 90 ? 5.617 -4.59 -11.359 1 98.38 90 ARG A O 1
ATOM 725 N N . ALA A 1 91 ? 7.176 -3.51 -12.578 1 98.69 91 ALA A N 1
ATOM 726 C CA . ALA A 1 91 ? 6.898 -2.229 -11.93 1 98.69 91 ALA A CA 1
ATOM 727 C C . ALA A 1 91 ? 5.488 -1.748 -12.25 1 98.69 91 ALA A C 1
ATOM 729 O O . ALA A 1 91 ? 4.809 -1.181 -11.391 1 98.69 91 ALA A O 1
ATOM 730 N N . ARG A 1 92 ? 5.094 -1.958 -13.453 1 98.75 92 ARG A N 1
ATOM 731 C CA . ARG A 1 92 ? 3.736 -1.585 -13.844 1 98.75 92 ARG A CA 1
ATOM 732 C C . ARG A 1 92 ? 2.703 -2.369 -13.039 1 98.75 92 ARG A C 1
ATOM 734 O O . ARG A 1 92 ? 1.715 -1.803 -12.57 1 98.75 92 ARG A O 1
ATOM 741 N N . VAL A 1 93 ? 2.951 -3.645 -12.875 1 98.94 93 VAL A N 1
ATOM 742 C CA . VAL A 1 93 ? 2.074 -4.469 -12.047 1 98.94 93 VAL A CA 1
ATOM 743 C C . VAL A 1 93 ? 2.016 -3.898 -10.633 1 98.94 93 VAL A C 1
ATOM 745 O O . VAL A 1 93 ? 0.931 -3.691 -10.086 1 98.94 93 VAL A O 1
ATOM 748 N N . ARG A 1 94 ? 3.16 -3.578 -10.078 1 98.88 94 ARG A N 1
ATOM 749 C CA . ARG A 1 94 ? 3.213 -3.086 -8.703 1 98.88 94 ARG A CA 1
ATOM 750 C C . ARG A 1 94 ? 2.578 -1.703 -8.594 1 98.88 94 ARG A C 1
ATOM 752 O O . ARG A 1 94 ? 1.96 -1.377 -7.582 1 98.88 94 ARG A O 1
ATOM 759 N N . GLN A 1 95 ? 2.715 -0.911 -9.656 1 98.88 95 GLN A N 1
ATOM 760 C CA . GLN A 1 95 ? 2.033 0.38 -9.672 1 98.88 95 GLN A CA 1
ATOM 761 C C . GLN A 1 95 ? 0.522 0.206 -9.539 1 98.88 95 GLN A C 1
ATOM 763 O O . GLN A 1 95 ? -0.115 0.863 -8.711 1 98.88 95 GLN A O 1
ATOM 768 N N . ILE A 1 96 ? -0.041 -0.707 -10.32 1 98.94 96 ILE A N 1
ATOM 769 C CA . ILE A 1 96 ? -1.479 -0.951 -10.289 1 98.94 96 ILE A CA 1
ATOM 770 C C . ILE A 1 96 ? -1.877 -1.527 -8.93 1 98.94 96 ILE A C 1
ATOM 772 O O . ILE A 1 96 ? -2.881 -1.114 -8.344 1 98.94 96 ILE A O 1
ATOM 776 N N . VAL A 1 97 ? -1.053 -2.439 -8.43 1 98.94 97 VAL A N 1
ATOM 777 C CA . VAL A 1 97 ? -1.276 -3.014 -7.105 1 98.94 97 VAL A CA 1
ATOM 778 C C . VAL A 1 97 ? -1.356 -1.901 -6.062 1 98.94 97 VAL A C 1
ATOM 780 O O . VAL A 1 97 ? -2.312 -1.837 -5.289 1 98.94 97 VAL A O 1
ATOM 783 N N . ASP A 1 98 ? -0.459 -0.994 -6.078 1 98.94 98 ASP A N 1
ATOM 784 C CA . ASP A 1 98 ? -0.359 0.039 -5.055 1 98.94 98 ASP A CA 1
ATOM 785 C C . ASP A 1 98 ? -1.442 1.101 -5.234 1 98.94 98 ASP A C 1
ATOM 787 O O . ASP A 1 98 ? -1.928 1.673 -4.258 1 98.94 98 ASP A O 1
ATOM 791 N N . MET A 1 99 ? -1.863 1.354 -6.504 1 98.94 99 MET A N 1
ATOM 792 C CA . MET A 1 99 ? -2.98 2.266 -6.738 1 98.94 99 MET A CA 1
ATOM 793 C C . MET A 1 99 ? -4.223 1.811 -5.977 1 98.94 99 MET A C 1
ATOM 795 O O . MET A 1 99 ? -4.957 2.635 -5.434 1 98.94 99 MET A O 1
ATOM 799 N N . ILE A 1 100 ? -4.375 0.53 -5.906 1 98.94 100 ILE A N 1
ATOM 800 C CA . ILE A 1 100 ? -5.551 -0.004 -5.23 1 98.94 100 ILE A CA 1
ATOM 801 C C . ILE A 1 100 ? -5.258 -0.171 -3.74 1 98.94 100 ILE A C 1
ATOM 803 O O . ILE A 1 100 ? -6.012 0.313 -2.895 1 98.94 100 ILE A O 1
ATOM 807 N N . ALA A 1 101 ? -4.125 -0.745 -3.365 1 98.88 101 ALA A N 1
ATOM 808 C CA . ALA A 1 101 ? -3.783 -1.105 -1.992 1 98.88 101 ALA A CA 1
ATOM 809 C C . ALA A 1 101 ? -3.545 0.139 -1.142 1 98.88 101 ALA A C 1
ATOM 811 O O . ALA A 1 101 ? -3.801 0.132 0.065 1 98.88 101 ALA A O 1
ATOM 812 N N . CYS A 1 102 ? -3.066 1.19 -1.78 1 98.81 102 CYS A N 1
ATOM 813 C CA . CYS A 1 102 ? -2.689 2.387 -1.036 1 98.81 102 CYS A CA 1
ATOM 814 C C . CYS A 1 102 ? -3.74 3.479 -1.192 1 98.81 102 CYS A C 1
ATOM 816 O O . CYS A 1 102 ? -4.117 4.129 -0.214 1 98.81 102 CYS A O 1
ATOM 818 N N . ASP A 1 103 ? -4.344 3.611 -2.375 1 98.75 103 ASP A N 1
ATOM 819 C CA . ASP A 1 103 ? -5.062 4.852 -2.652 1 98.75 103 ASP A CA 1
ATOM 820 C C . ASP A 1 103 ? -6.57 4.617 -2.674 1 98.75 103 ASP A C 1
ATOM 822 O O . ASP A 1 103 ? -7.348 5.562 -2.818 1 98.75 103 ASP A O 1
ATOM 826 N N . VAL A 1 104 ? -7.023 3.355 -2.506 1 98.88 104 VAL A N 1
ATOM 827 C CA . VAL A 1 104 ? -8.453 3.072 -2.453 1 98.88 104 VAL A CA 1
ATOM 828 C C . VAL A 1 104 ? -8.781 2.311 -1.17 1 98.88 104 VAL A C 1
ATOM 830 O O . VAL A 1 104 ? -9.461 2.836 -0.287 1 98.88 104 VAL A O 1
ATOM 833 N N . HIS A 1 105 ? -8.125 1.237 -0.994 1 98.81 105 HIS A N 1
ATOM 834 C CA . HIS A 1 105 ? -8.555 0.245 -0.017 1 98.81 105 HIS A CA 1
ATOM 835 C C . HIS A 1 105 ? -8.492 0.803 1.4 1 98.81 105 HIS A C 1
ATOM 837 O O . HIS A 1 105 ? -9.469 0.714 2.15 1 98.81 105 HIS A O 1
ATOM 843 N N . PRO A 1 106 ? -7.414 1.418 1.821 1 98.75 106 PRO A N 1
ATOM 844 C CA . PRO A 1 106 ? -7.367 1.874 3.213 1 98.75 106 PRO A CA 1
ATOM 845 C C . PRO A 1 106 ? -8.414 2.939 3.52 1 98.75 106 PRO A C 1
ATOM 847 O O . PRO A 1 106 ? -8.938 2.99 4.637 1 98.75 106 PRO A O 1
ATOM 850 N N . LEU A 1 107 ? -8.727 3.74 2.516 1 98.81 107 LEU A N 1
ATOM 851 C CA . LEU A 1 107 ? -9.688 4.824 2.699 1 98.81 107 LEU A CA 1
ATOM 852 C C . LEU A 1 107 ? -11.102 4.281 2.811 1 98.81 107 LEU A C 1
ATOM 854 O O . LEU A 1 107 ? -11.977 4.922 3.402 1 98.81 107 LEU A O 1
ATOM 858 N N . ASN A 1 108 ? -11.289 3.105 2.285 1 98.62 108 ASN A N 1
ATOM 859 C CA . ASN A 1 108 ? -12.609 2.49 2.264 1 98.62 108 ASN A CA 1
ATOM 860 C C . ASN A 1 108 ? -12.734 1.387 3.312 1 98.62 108 ASN A C 1
ATOM 862 O O . ASN A 1 108 ? -13.766 0.726 3.406 1 98.62 108 ASN A O 1
ATOM 866 N N . ASN A 1 109 ? -11.68 1.154 4.078 1 97.75 109 ASN A N 1
ATOM 867 C CA . ASN A 1 109 ? -11.68 0.118 5.105 1 97.75 109 ASN A CA 1
ATOM 868 C C . ASN A 1 109 ? -12.695 0.414 6.203 1 97.75 109 ASN A C 1
ATOM 870 O O . ASN A 1 109 ? -12.914 1.573 6.562 1 97.75 109 ASN A O 1
ATOM 874 N N . LEU A 1 110 ? -13.203 -0.624 6.773 1 96.38 110 LEU A N 1
ATOM 875 C CA . LEU A 1 110 ? -14.25 -0.526 7.781 1 96.38 110 LEU A CA 1
ATOM 876 C C . LEU A 1 110 ? -13.797 0.329 8.961 1 96.38 110 LEU A C 1
ATOM 878 O O . LEU A 1 110 ? -14.562 1.147 9.469 1 96.38 110 LEU A O 1
ATOM 882 N N . ARG A 1 111 ? -12.602 0.161 9.406 1 96.94 111 ARG A N 1
ATOM 883 C CA . ARG A 1 111 ? -12.109 0.899 10.562 1 96.94 111 ARG A CA 1
ATOM 884 C C . ARG A 1 111 ? -12.078 2.398 10.289 1 96.94 111 ARG A C 1
ATOM 886 O O . ARG A 1 111 ? -12.297 3.207 11.188 1 96.94 111 ARG A O 1
ATOM 893 N N . VAL A 1 112 ? -11.805 2.77 9.062 1 98.56 112 VAL A N 1
ATOM 894 C CA . VAL A 1 112 ? -11.773 4.176 8.68 1 98.56 112 VAL A CA 1
ATOM 895 C C . VAL A 1 112 ? -13.203 4.715 8.586 1 98.56 112 VAL A C 1
ATOM 897 O O . VAL A 1 112 ? -13.5 5.793 9.109 1 98.56 112 VAL A O 1
ATOM 900 N N . LEU A 1 113 ? -14.078 3.973 7.953 1 97.94 113 LEU A N 1
ATOM 901 C CA . LEU A 1 113 ? -15.477 4.375 7.848 1 97.94 113 LEU A CA 1
ATOM 902 C C . LEU A 1 113 ? -16.094 4.535 9.227 1 97.94 113 LEU A C 1
ATOM 904 O O . LEU A 1 113 ? -16.828 5.492 9.477 1 97.94 113 LEU A O 1
ATOM 908 N N . ASN A 1 114 ? -15.781 3.594 10.117 1 97.12 114 ASN A N 1
ATOM 909 C CA . ASN A 1 114 ? -16.281 3.686 11.492 1 97.12 114 ASN A CA 1
ATOM 910 C C . ASN A 1 114 ? -15.758 4.941 12.188 1 97.12 114 ASN A C 1
ATOM 912 O O . ASN A 1 114 ? -16.5 5.598 12.922 1 97.12 114 ASN A O 1
ATOM 916 N N . TYR A 1 115 ? -14.516 5.254 11.977 1 98.31 115 TYR A N 1
ATOM 917 C CA . TYR A 1 115 ? -13.945 6.453 12.57 1 98.31 115 TYR A CA 1
ATOM 918 C C . TYR A 1 115 ? -14.656 7.707 12.062 1 98.31 115 TYR A C 1
ATOM 920 O O . TYR A 1 115 ? -14.977 8.602 12.852 1 98.31 115 TYR A O 1
ATOM 928 N N . LEU A 1 116 ? -14.906 7.805 10.781 1 98.44 116 LEU A N 1
ATOM 929 C CA . LEU A 1 116 ? -15.609 8.945 10.203 1 98.44 116 LEU A CA 1
ATOM 930 C C . LEU A 1 116 ? -16.984 9.125 10.844 1 98.44 116 LEU A C 1
ATOM 932 O O . LEU A 1 116 ? -17.375 10.242 11.164 1 98.44 116 LEU A O 1
ATOM 936 N N . GLU A 1 117 ? -17.594 8.023 11.078 1 97.56 117 GLU A N 1
ATOM 937 C CA . GLU A 1 117 ? -18.922 8.07 11.664 1 97.56 117 GLU A CA 1
ATOM 938 C C . GLU A 1 117 ? -18.875 8.43 13.141 1 97.56 117 GLU A C 1
ATOM 940 O O . GLU A 1 117 ? -19.578 9.336 13.594 1 97.56 117 GLU A O 1
ATOM 945 N N . SER A 1 118 ? -18.016 7.77 13.875 1 97.25 118 SER A N 1
ATOM 946 C CA . SER A 1 118 ? -18.016 7.898 15.328 1 97.25 118 SER A CA 1
ATOM 947 C C . SER A 1 118 ? -17.359 9.203 15.773 1 97.25 118 SER A C 1
ATOM 949 O O . SER A 1 118 ? -17.828 9.852 16.703 1 97.25 118 SER A O 1
ATOM 951 N N . GLU A 1 119 ? -16.344 9.633 15.031 1 97.25 119 GLU A N 1
ATOM 952 C CA . GLU A 1 119 ? -15.555 10.766 15.5 1 97.25 119 GLU A CA 1
ATOM 953 C C . GLU A 1 119 ? -15.984 12.055 14.812 1 97.25 119 GLU A C 1
ATOM 955 O O . GLU A 1 119 ? -15.898 13.133 15.398 1 97.25 119 GLU A O 1
ATOM 960 N N . PHE A 1 120 ? -16.469 11.891 13.547 1 97.19 120 PHE A N 1
ATOM 961 C CA . PHE A 1 120 ? -16.766 13.109 12.812 1 97.19 120 PHE A CA 1
ATOM 962 C C . PHE A 1 120 ? -18.266 13.25 12.578 1 97.19 120 PHE A C 1
ATOM 964 O O . PHE A 1 120 ? -18.719 14.273 12.062 1 97.19 120 PHE A O 1
ATOM 971 N N . GLY A 1 121 ? -19 12.211 12.891 1 96.75 121 GLY A N 1
ATOM 972 C CA . GLY A 1 121 ? -20.438 12.266 12.719 1 96.75 121 GLY A CA 1
ATOM 973 C C . GLY A 1 121 ? -20.875 12.25 11.266 1 96.75 121 GLY A C 1
ATOM 974 O O . GLY A 1 121 ? -21.906 12.82 10.914 1 96.75 121 GLY A O 1
ATOM 975 N N . VAL A 1 122 ? -20.125 11.672 10.531 1 96.81 122 VAL A N 1
ATOM 976 C CA . VAL A 1 122 ? -20.422 11.594 9.102 1 96.81 122 VAL A CA 1
ATOM 977 C C . VAL A 1 122 ? -21.688 10.781 8.883 1 96.81 122 VAL A C 1
ATOM 979 O O . VAL A 1 122 ? -21.828 9.688 9.43 1 96.81 122 VAL A O 1
ATOM 982 N N . ARG A 1 123 ? -22.578 11.383 8.086 1 96.62 123 ARG A N 1
ATOM 983 C CA . ARG A 1 123 ? -23.859 10.734 7.793 1 96.62 123 ARG A CA 1
ATOM 984 C C . ARG A 1 123 ? -23.688 9.672 6.707 1 96.62 123 ARG A C 1
ATOM 986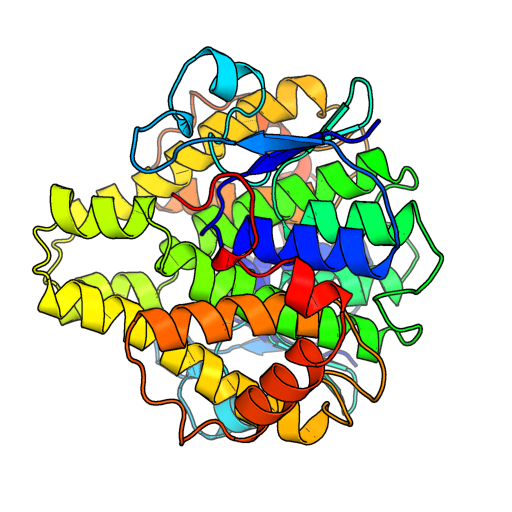 O O . ARG A 1 123 ? -22.703 9.68 5.969 1 96.62 123 ARG A O 1
ATOM 993 N N . GLU A 1 124 ? -24.656 8.812 6.543 1 95.5 124 GLU A N 1
ATOM 994 C CA . GLU A 1 124 ? -24.625 7.691 5.602 1 95.5 124 GLU A CA 1
ATOM 995 C C . GLU A 1 124 ? -24.359 8.18 4.18 1 95.5 124 GLU A C 1
ATOM 997 O O . GLU A 1 124 ? -23.531 7.605 3.465 1 95.5 124 GLU A O 1
ATOM 1002 N N . VAL A 1 125 ? -25.016 9.18 3.791 1 96.31 125 VAL A N 1
ATOM 1003 C CA . VAL A 1 125 ? -24.875 9.703 2.436 1 96.31 125 VAL A CA 1
ATOM 1004 C C . VAL A 1 125 ? -23.469 10.227 2.223 1 96.31 125 VAL A C 1
ATOM 1006 O O . VAL A 1 125 ? -22.891 10.062 1.143 1 96.31 125 VAL A O 1
ATOM 1009 N N . GLN A 1 126 ? -22.906 10.867 3.201 1 97.06 126 GLN A N 1
ATOM 1010 C CA . GLN A 1 126 ? -21.547 11.375 3.137 1 97.06 126 GLN A CA 1
ATOM 1011 C C . GLN A 1 126 ? -20.531 10.234 3.098 1 97.06 126 GLN A C 1
ATOM 1013 O O . GLN A 1 126 ? -19.516 10.32 2.395 1 97.06 126 GLN A O 1
ATOM 1018 N N . ARG A 1 127 ? -20.859 9.266 3.889 1 97.19 127 ARG A N 1
ATOM 1019 C CA . ARG A 1 127 ? -20 8.078 3.895 1 97.19 127 ARG A CA 1
ATOM 1020 C C . ARG A 1 127 ? -19.969 7.422 2.518 1 97.19 127 ARG A C 1
ATOM 1022 O O . ARG A 1 127 ? -18.906 7.02 2.043 1 97.19 127 ARG A O 1
ATOM 1029 N N . GLU A 1 128 ? -21.078 7.305 1.941 1 97.25 128 GLU A N 1
ATOM 1030 C CA . GLU A 1 128 ? -21.156 6.742 0.596 1 97.25 128 GLU A CA 1
ATOM 1031 C C . GLU A 1 128 ? -20.406 7.605 -0.408 1 97.25 128 GLU A C 1
ATOM 1033 O O . GLU A 1 128 ? -19.703 7.082 -1.282 1 97.25 128 GLU A O 1
ATOM 1038 N N . SER A 1 129 ? -20.531 8.898 -0.309 1 98.12 129 SER A N 1
ATOM 1039 C CA . SER A 1 129 ? -19.797 9.812 -1.186 1 98.12 129 SER A CA 1
ATOM 1040 C C . SER A 1 129 ? -18.297 9.664 -1.019 1 98.12 129 SER A C 1
ATOM 1042 O O . SER A 1 129 ? -17.547 9.695 -2 1 98.12 129 SER A O 1
ATOM 1044 N N . TRP A 1 130 ? -17.906 9.523 0.237 1 98.69 130 TRP A N 1
ATOM 1045 C CA . TRP A 1 130 ? -16.5 9.273 0.54 1 98.69 130 TRP A CA 1
ATOM 1046 C C . TRP A 1 130 ? -16.016 8 -0.141 1 98.69 130 TRP A C 1
ATOM 1048 O O . TRP A 1 130 ? -14.992 8 -0.822 1 98.69 130 TRP A O 1
ATOM 1058 N N . TYR A 1 131 ? -16.812 6.977 0.06 1 98.69 131 TYR A N 1
ATOM 1059 C CA . TYR A 1 131 ? -16.469 5.668 -0.491 1 98.69 131 TYR A CA 1
ATOM 1060 C C . TYR A 1 131 ? -16.312 5.738 -2.006 1 98.69 131 TYR A C 1
ATOM 1062 O O . TYR A 1 131 ? -15.297 5.305 -2.551 1 98.69 131 TYR A O 1
ATOM 1070 N N . HIS A 1 132 ? -17.219 6.367 -2.689 1 98.69 132 HIS A N 1
ATOM 1071 C CA . HIS A 1 132 ? -17.219 6.492 -4.141 1 98.69 132 HIS A CA 1
ATOM 1072 C C . HIS A 1 132 ? -16.078 7.402 -4.609 1 98.69 132 HIS A C 1
ATOM 1074 O O . HIS A 1 132 ? -15.469 7.148 -5.645 1 98.69 132 HIS A O 1
ATOM 1080 N N . HIS A 1 133 ? -15.836 8.406 -3.895 1 98.75 133 HIS A N 1
ATOM 1081 C CA . HIS A 1 133 ? -14.867 9.422 -4.297 1 98.75 133 HIS A CA 1
ATOM 1082 C C . HIS A 1 133 ? -13.484 8.805 -4.516 1 98.75 133 HIS A C 1
ATOM 1084 O O . HIS A 1 133 ? -12.859 9.023 -5.555 1 98.75 133 HIS A O 1
ATOM 1090 N N . TRP A 1 134 ? -13.078 8.039 -3.574 1 98.81 134 TRP A N 1
ATOM 1091 C CA . TRP A 1 134 ? -11.719 7.516 -3.646 1 98.81 134 TRP A CA 1
ATOM 1092 C C . TRP A 1 134 ? -11.617 6.426 -4.707 1 98.81 134 TRP A C 1
ATOM 1094 O O . TRP A 1 134 ? -10.578 6.285 -5.359 1 98.81 134 TRP A O 1
ATOM 1104 N N . ILE A 1 135 ? -12.648 5.641 -4.871 1 98.81 135 ILE A N 1
ATOM 1105 C CA . ILE A 1 135 ? -12.656 4.68 -5.969 1 98.81 135 ILE A CA 1
ATOM 1106 C C . ILE A 1 135 ? -12.617 5.418 -7.305 1 98.81 135 ILE A C 1
ATOM 1108 O O . ILE A 1 135 ? -11.82 5.082 -8.188 1 98.81 135 ILE A O 1
ATOM 1112 N N . ARG A 1 136 ? -13.406 6.453 -7.438 1 98.56 136 ARG A N 1
ATOM 1113 C CA . ARG A 1 136 ? -13.5 7.199 -8.688 1 98.56 136 ARG A CA 1
ATOM 1114 C C . ARG A 1 136 ? -12.156 7.824 -9.047 1 98.56 136 ARG A C 1
ATOM 1116 O O . ARG A 1 136 ? -11.711 7.727 -10.195 1 98.56 136 ARG A O 1
ATOM 1123 N N . GLU A 1 137 ? -11.531 8.469 -8.094 1 98.12 137 GLU A N 1
ATOM 1124 C CA . GLU A 1 137 ? -10.242 9.117 -8.336 1 98.12 137 GLU A CA 1
ATOM 1125 C C . GLU A 1 137 ? -9.227 8.117 -8.875 1 98.12 137 GLU A C 1
ATOM 1127 O O . GLU A 1 137 ? -8.477 8.43 -9.797 1 98.12 137 GLU A O 1
ATOM 1132 N N . THR A 1 138 ? -9.227 6.957 -8.336 1 98.69 138 THR A N 1
ATOM 1133 C CA . THR A 1 138 ? -8.219 5.965 -8.688 1 98.69 138 THR A CA 1
ATOM 1134 C C . THR A 1 138 ? -8.617 5.227 -9.969 1 98.69 138 THR A C 1
ATOM 1136 O O . THR A 1 138 ? -7.773 4.98 -10.836 1 98.69 138 THR A O 1
ATOM 1139 N N . PHE A 1 139 ? -9.891 4.852 -10.125 1 98.81 139 PHE A N 1
ATOM 1140 C CA . PHE A 1 139 ? -10.352 4.129 -11.305 1 98.81 139 PHE A CA 1
ATOM 1141 C C . PHE A 1 139 ? -10.18 4.984 -12.555 1 98.81 139 PHE A C 1
ATOM 1143 O O . PHE A 1 139 ? -9.859 4.465 -13.633 1 98.81 139 PHE A O 1
ATOM 1150 N N . TRP A 1 140 ? -10.398 6.25 -12.398 1 98.31 140 TRP A N 1
ATOM 1151 C CA . TRP A 1 140 ? -10.203 7.145 -13.539 1 98.31 140 TRP A CA 1
ATOM 1152 C C . TRP A 1 140 ? -8.766 7.07 -14.039 1 98.31 140 TRP A C 1
ATOM 1154 O O . TRP A 1 140 ? -8.523 6.863 -15.234 1 98.31 140 TRP A O 1
ATOM 1164 N N . ALA A 1 141 ? -7.84 7.207 -13.188 1 98.5 141 ALA A N 1
ATOM 1165 C CA . ALA A 1 141 ? -6.422 7.152 -13.547 1 98.5 141 ALA A CA 1
ATOM 1166 C C . ALA A 1 141 ? -6.039 5.762 -14.039 1 98.5 141 ALA A C 1
ATOM 1168 O O . ALA A 1 141 ? -5.25 5.629 -14.984 1 98.5 141 ALA A O 1
ATOM 1169 N N . LEU A 1 142 ? -6.566 4.766 -13.375 1 98.75 142 LEU A N 1
ATOM 1170 C CA . LEU A 1 142 ? -6.246 3.387 -13.734 1 98.75 142 LEU A CA 1
ATOM 1171 C C . LEU A 1 142 ? -6.75 3.061 -15.141 1 98.75 142 LEU A C 1
ATOM 1173 O O . LEU A 1 142 ? -6.066 2.373 -15.906 1 98.75 142 LEU A O 1
ATOM 1177 N N . GLU A 1 143 ? -7.941 3.494 -15.469 1 98.69 143 GLU A N 1
ATOM 1178 C CA . GLU A 1 143 ? -8.484 3.297 -16.812 1 98.69 143 GLU A CA 1
ATOM 1179 C C . GLU A 1 143 ? -7.555 3.875 -17.875 1 98.69 143 GLU A C 1
ATOM 1181 O O . GLU A 1 143 ? -7.336 3.26 -18.922 1 98.69 143 GLU A O 1
ATOM 1186 N N . GLN A 1 144 ? -6.949 4.988 -17.594 1 97.62 144 GLN A N 1
ATOM 1187 C CA . GLN A 1 144 ? -6.004 5.613 -18.516 1 97.62 144 GLN A CA 1
ATOM 1188 C C . GLN A 1 144 ? -4.711 4.805 -18.609 1 97.62 144 GLN A C 1
ATOM 1190 O O . GLN A 1 144 ? -4.18 4.594 -19.703 1 97.62 144 GLN A O 1
ATOM 1195 N N . LEU A 1 145 ? -4.277 4.379 -17.5 1 97.75 145 LEU A N 1
ATOM 1196 C CA . LEU A 1 145 ? -3.055 3.586 -17.453 1 97.75 145 LEU A CA 1
ATOM 1197 C C . LEU A 1 145 ? -3.217 2.291 -18.25 1 97.75 145 LEU A C 1
ATOM 1199 O O . LEU A 1 145 ? -2.312 1.893 -18.984 1 97.75 145 LEU A O 1
ATOM 1203 N N . LEU A 1 146 ? -4.355 1.675 -18.109 1 97.94 146 LEU A N 1
ATOM 1204 C CA . LEU A 1 146 ? -4.613 0.376 -18.719 1 97.94 146 LEU A CA 1
ATOM 1205 C C . LEU A 1 146 ? -4.688 0.498 -20.234 1 97.94 146 LEU A C 1
ATOM 1207 O O . LEU A 1 146 ? -4.504 -0.49 -20.953 1 97.94 146 LEU A O 1
ATOM 1211 N N . ALA A 1 147 ? -4.934 1.647 -20.703 1 94.31 147 ALA A N 1
ATOM 1212 C CA . ALA A 1 147 ? -4.941 1.867 -22.141 1 94.31 147 ALA A CA 1
ATOM 1213 C C . ALA A 1 147 ? -3.588 1.517 -22.766 1 94.31 147 ALA A C 1
ATOM 1215 O O . ALA A 1 147 ? -3.516 1.085 -23.906 1 94.31 147 ALA A O 1
ATOM 1216 N N . SER A 1 148 ? -2.576 1.64 -22 1 93.31 148 SER A N 1
ATOM 1217 C CA . SER A 1 148 ? -1.234 1.399 -22.516 1 93.31 148 SER A CA 1
ATOM 1218 C C . SER A 1 148 ? -0.687 0.059 -22.031 1 93.31 148 SER A C 1
ATOM 1220 O O . SER A 1 148 ? 0.145 -0.553 -22.719 1 93.31 148 SER A O 1
ATOM 1222 N N . SER A 1 149 ? -1.198 -0.466 -20.984 1 95.88 149 SER A N 1
ATOM 1223 C CA . SER A 1 149 ? -0.553 -1.632 -20.391 1 95.88 149 SER A CA 1
ATOM 1224 C C . SER A 1 149 ? -1.358 -2.9 -20.641 1 95.88 149 SER A C 1
ATOM 1226 O O . SER A 1 149 ? -0.808 -4.004 -20.641 1 95.88 149 SER A O 1
ATOM 1228 N N . SER A 1 150 ? -2.635 -2.746 -20.875 1 97.5 150 SER A N 1
ATOM 1229 C CA . SER A 1 150 ? -3.508 -3.914 -20.875 1 97.5 150 SER A CA 1
ATOM 1230 C C . SER A 1 150 ? -3.457 -4.645 -22.203 1 97.5 150 SER A C 1
ATOM 1232 O O . SER A 1 150 ? -3.312 -4.016 -23.25 1 97.5 150 SER A O 1
ATOM 1234 N N . GLY A 1 151 ? -3.393 -5.934 -22.141 1 97.88 151 GLY A N 1
ATOM 1235 C CA . GLY A 1 151 ? -3.824 -6.844 -23.188 1 97.88 151 GLY A CA 1
ATOM 1236 C C . GLY A 1 151 ? -5.125 -7.551 -22.875 1 97.88 151 GLY A C 1
ATOM 1237 O O . GLY A 1 151 ? -6.16 -6.906 -22.688 1 97.88 151 GLY A O 1
ATOM 1238 N N . VAL A 1 152 ? -4.965 -8.852 -22.609 1 98.38 152 VAL A N 1
ATOM 1239 C CA . VAL A 1 152 ? -6.113 -9.594 -22.109 1 98.38 152 VAL A CA 1
ATOM 1240 C C . VAL A 1 152 ? -6.371 -9.227 -20.656 1 98.38 152 VAL A C 1
ATOM 1242 O O . VAL A 1 152 ? -7.52 -9.133 -20.219 1 98.38 152 VAL A O 1
ATOM 1245 N N . TYR A 1 153 ? -5.359 -8.961 -19.969 1 98.81 153 TYR A N 1
ATOM 1246 C CA . TYR A 1 153 ? -5.418 -8.617 -18.547 1 98.81 153 TYR A CA 1
ATOM 1247 C C . TYR A 1 153 ? -4.789 -7.254 -18.297 1 98.81 153 TYR A C 1
ATOM 1249 O O . TYR A 1 153 ? -4.664 -6.438 -19.203 1 98.81 153 TYR A O 1
ATOM 1257 N N . CYS A 1 154 ? -4.535 -6.875 -17.016 1 98.88 154 CYS A N 1
ATOM 1258 C CA . CYS A 1 154 ? -4.078 -5.539 -16.656 1 98.88 154 CYS A CA 1
ATOM 1259 C C . CYS A 1 154 ? -2.738 -5.223 -17.297 1 98.88 154 CYS A C 1
ATOM 1261 O O . CYS A 1 154 ? -2.498 -4.086 -17.719 1 98.88 154 CYS A O 1
ATOM 1263 N N . VAL A 1 155 ? -1.855 -6.203 -17.266 1 98.81 155 VAL A N 1
ATOM 1264 C CA . VAL A 1 155 ? -0.538 -6.051 -17.875 1 98.81 155 VAL A CA 1
ATOM 1265 C C . VAL A 1 155 ? -0.27 -7.211 -18.828 1 98.81 155 VAL A C 1
ATOM 1267 O O . VAL A 1 155 ? 0.135 -8.297 -18.406 1 98.81 155 VAL A O 1
ATOM 1270 N N . GLY A 1 156 ? -0.431 -6.977 -20.094 1 98.12 156 GLY A N 1
ATOM 1271 C CA . GLY A 1 156 ? -0.216 -8.008 -21.094 1 98.12 156 GLY A CA 1
ATOM 1272 C C . GLY A 1 156 ? -1.335 -9.031 -21.141 1 98.12 156 GLY A C 1
ATOM 1273 O O . GLY A 1 156 ? -2.51 -8.68 -21.016 1 98.12 156 GLY A O 1
ATOM 1274 N N . ASN A 1 157 ? -0.89 -10.289 -21.406 1 98.38 157 ASN A N 1
ATOM 1275 C CA . ASN A 1 157 ? -1.897 -11.297 -21.734 1 98.38 157 ASN A CA 1
ATOM 1276 C C . ASN A 1 157 ? -1.909 -12.43 -20.703 1 98.38 157 ASN A C 1
ATOM 1278 O O . ASN A 1 157 ? -2.566 -13.453 -20.906 1 98.38 157 ASN A O 1
ATOM 1282 N N . GLU A 1 158 ? -1.188 -12.234 -19.656 1 98.31 158 GLU A N 1
ATOM 1283 C CA . GLU A 1 158 ? -1.185 -13.195 -18.562 1 98.31 158 GLU A CA 1
ATOM 1284 C C . GLU A 1 158 ? -1.687 -12.562 -17.266 1 98.31 158 GLU A C 1
ATOM 1286 O O . GLU A 1 158 ? -1.476 -11.367 -17.031 1 98.31 158 GLU A O 1
ATOM 1291 N N . VAL A 1 159 ? -2.312 -13.414 -16.438 1 98.88 159 VAL A N 1
ATOM 1292 C CA . VAL A 1 159 ? -2.77 -12.93 -15.141 1 98.88 159 VAL A CA 1
ATOM 1293 C C . VAL A 1 159 ? -1.57 -12.5 -14.297 1 98.88 159 VAL A C 1
ATOM 1295 O O . VAL A 1 159 ? -0.551 -13.195 -14.258 1 98.88 159 VAL A O 1
ATOM 1298 N N . THR A 1 160 ? -1.682 -11.344 -13.695 1 98.94 160 THR A N 1
ATOM 1299 C CA . THR A 1 160 ? -0.67 -10.867 -12.758 1 98.94 160 THR A CA 1
ATOM 1300 C C . THR A 1 160 ? -1.307 -10.484 -11.422 1 98.94 160 THR A C 1
ATOM 1302 O O . THR A 1 160 ? -2.525 -10.57 -11.266 1 98.94 160 THR A O 1
ATOM 1305 N N . LEU A 1 161 ? -0.514 -10.031 -10.461 1 98.94 161 LEU A N 1
ATOM 1306 C CA . LEU A 1 161 ? -1.004 -9.547 -9.18 1 98.94 161 LEU A CA 1
ATOM 1307 C C . LEU A 1 161 ? -1.95 -8.359 -9.367 1 98.94 161 LEU A C 1
ATOM 1309 O O . LEU A 1 161 ? -2.834 -8.133 -8.539 1 98.94 161 LEU A O 1
ATOM 1313 N N . ALA A 1 162 ? -1.736 -7.617 -10.43 1 98.94 162 ALA A N 1
ATOM 1314 C CA . ALA A 1 162 ? -2.613 -6.484 -10.711 1 98.94 162 ALA A CA 1
ATOM 1315 C C . ALA A 1 162 ? -4.059 -6.938 -10.883 1 98.94 162 ALA A C 1
ATOM 1317 O O . ALA A 1 162 ? -4.98 -6.293 -10.375 1 98.94 162 ALA A O 1
ATOM 1318 N N . ASP A 1 163 ? -4.246 -8.016 -11.531 1 99 163 ASP A N 1
ATOM 1319 C CA . ASP A 1 163 ? -5.594 -8.547 -11.734 1 99 163 ASP A CA 1
ATOM 1320 C C . ASP A 1 163 ? -6.188 -9.055 -10.422 1 99 163 ASP A C 1
ATOM 1322 O O . ASP A 1 163 ? -7.379 -8.875 -10.164 1 99 163 ASP A O 1
ATOM 1326 N N . CYS A 1 164 ? -5.324 -9.656 -9.609 1 98.94 164 CYS A N 1
ATOM 1327 C CA . CYS A 1 164 ? -5.75 -10.164 -8.305 1 98.94 164 CYS A CA 1
ATOM 1328 C C . CYS A 1 164 ? -6.215 -9.023 -7.406 1 98.94 164 CYS A C 1
ATOM 1330 O O . CYS A 1 164 ? -7.027 -9.234 -6.504 1 98.94 164 CYS A O 1
ATOM 1332 N N . MET A 1 165 ? -5.715 -7.867 -7.664 1 98.94 165 MET A N 1
ATOM 1333 C CA . MET A 1 165 ? -6.125 -6.684 -6.918 1 98.94 165 MET A CA 1
ATOM 1334 C C . MET A 1 165 ? -7.395 -6.082 -7.508 1 98.94 165 MET A C 1
ATOM 1336 O O . MET A 1 165 ? -8.281 -5.648 -6.77 1 98.94 165 MET A O 1
ATOM 1340 N N . LEU A 1 166 ? -7.469 -6.039 -8.805 1 98.94 166 LEU A N 1
ATOM 1341 C CA . LEU A 1 166 ? -8.547 -5.344 -9.5 1 98.94 166 LEU A CA 1
ATOM 1342 C C . LEU A 1 166 ? -9.891 -6.008 -9.227 1 98.94 166 LEU A C 1
ATOM 1344 O O . LEU A 1 166 ? -10.875 -5.328 -8.938 1 98.94 166 LEU A O 1
ATOM 1348 N N . VAL A 1 167 ? -9.953 -7.262 -9.258 1 98.94 167 VAL A N 1
ATOM 1349 C CA . VAL A 1 167 ? -11.203 -8.008 -9.211 1 98.94 167 VAL A CA 1
ATOM 1350 C C . VAL A 1 167 ? -11.922 -7.734 -7.891 1 98.94 167 VAL A C 1
ATOM 1352 O O . VAL A 1 167 ? -13.078 -7.316 -7.879 1 98.94 167 VAL A O 1
ATOM 1355 N N . PRO A 1 168 ? -11.266 -7.914 -6.738 1 98.94 168 PRO A N 1
ATOM 1356 C CA . PRO A 1 168 ? -11.953 -7.594 -5.488 1 98.94 168 PRO A CA 1
ATOM 1357 C C . PRO A 1 168 ? -12.367 -6.125 -5.402 1 98.94 168 PRO A C 1
ATOM 1359 O O . PRO A 1 168 ? -13.391 -5.801 -4.789 1 98.94 168 PRO A O 1
ATOM 1362 N N . GLN A 1 169 ? -11.57 -5.234 -5.984 1 98.94 169 GLN A N 1
ATOM 1363 C CA . GLN A 1 169 ? -11.914 -3.816 -5.902 1 98.94 169 GLN A CA 1
ATOM 1364 C C . GLN A 1 169 ? -13.164 -3.502 -6.711 1 98.94 169 GLN A C 1
ATOM 1366 O O . GLN A 1 169 ? -14 -2.703 -6.285 1 98.94 169 GLN A O 1
ATOM 1371 N N . VAL A 1 170 ? -13.25 -4.059 -7.918 1 98.88 170 VAL A N 1
ATOM 1372 C CA . VAL A 1 170 ? -14.453 -3.895 -8.719 1 98.88 170 VAL A CA 1
ATOM 1373 C C . VAL A 1 170 ? -15.656 -4.492 -7.984 1 98.88 170 VAL A C 1
ATOM 1375 O O . VAL A 1 170 ? -16.734 -3.914 -7.984 1 98.88 170 VAL A O 1
ATOM 1378 N N . TYR A 1 171 ? -15.461 -5.633 -7.363 1 98.5 171 TYR A N 1
ATOM 1379 C CA . TYR A 1 171 ? -16.484 -6.238 -6.527 1 98.5 171 TYR A CA 1
ATOM 1380 C C . TYR A 1 171 ? -17.016 -5.242 -5.504 1 98.5 171 TYR A C 1
ATOM 1382 O O . TYR A 1 171 ? -18.234 -5.082 -5.355 1 98.5 171 TYR A O 1
ATOM 1390 N N . ASN A 1 172 ? -16.156 -4.559 -4.82 1 98.56 172 ASN A N 1
ATOM 1391 C CA . ASN A 1 172 ? -16.562 -3.59 -3.803 1 98.56 172 ASN A CA 1
ATOM 1392 C C . ASN A 1 172 ? -17.266 -2.391 -4.418 1 98.56 172 ASN A C 1
ATOM 1394 O O . ASN A 1 172 ? -18.219 -1.859 -3.836 1 98.56 172 ASN A O 1
ATOM 1398 N N . ALA A 1 173 ? -16.75 -1.93 -5.551 1 98.75 173 ALA A N 1
ATOM 1399 C CA . ALA A 1 173 ? -17.422 -0.82 -6.23 1 98.75 173 ALA A CA 1
ATOM 1400 C C . ALA A 1 173 ? -18.875 -1.162 -6.555 1 98.75 173 ALA A C 1
ATOM 1402 O O . ALA A 1 173 ? -19.766 -0.346 -6.336 1 98.75 173 ALA A O 1
ATOM 1403 N N . ARG A 1 174 ? -19.047 -2.35 -7.016 1 98.31 174 ARG A N 1
ATOM 1404 C CA . ARG A 1 174 ? -20.391 -2.803 -7.348 1 98.31 174 ARG A CA 1
ATOM 1405 C C . ARG A 1 174 ? -21.25 -2.961 -6.09 1 98.31 174 ARG A C 1
ATOM 1407 O O . ARG A 1 174 ? -22.422 -2.582 -6.078 1 98.31 174 ARG A O 1
ATOM 1414 N N . ARG A 1 175 ? -20.688 -3.504 -5.109 1 96.94 175 ARG A N 1
ATOM 1415 C CA . ARG A 1 175 ? -21.391 -3.682 -3.844 1 96.94 175 ARG A CA 1
ATOM 1416 C C . ARG A 1 175 ? -21.875 -2.346 -3.295 1 96.94 175 ARG A C 1
ATOM 1418 O O . ARG A 1 175 ? -22.906 -2.283 -2.619 1 96.94 175 ARG A O 1
ATOM 1425 N N . TYR A 1 176 ? -21.141 -1.31 -3.598 1 97.56 176 TYR A N 1
ATOM 1426 C CA . TYR A 1 176 ? -21.5 0.021 -3.125 1 97.56 176 TYR A CA 1
ATOM 1427 C C . TYR A 1 176 ? -22.234 0.805 -4.211 1 97.56 176 TYR A C 1
ATOM 1429 O O . TYR A 1 176 ? -22.203 2.037 -4.219 1 97.56 176 TYR A O 1
ATOM 1437 N N . ASN A 1 177 ? -22.75 0.112 -5.211 1 97.38 177 ASN A N 1
ATOM 1438 C CA . ASN A 1 177 ? -23.672 0.625 -6.23 1 97.38 177 ASN A CA 1
ATOM 1439 C C . ASN A 1 177 ? -23.016 1.724 -7.062 1 97.38 177 ASN A C 1
ATOM 1441 O O . ASN A 1 177 ? -23.656 2.709 -7.418 1 97.38 177 ASN A O 1
ATOM 1445 N N . MET A 1 178 ? -21.797 1.573 -7.273 1 97.75 178 MET A N 1
ATOM 1446 C CA . MET A 1 178 ? -21.125 2.549 -8.117 1 97.75 178 MET A CA 1
ATOM 1447 C C . MET A 1 178 ? -21.391 2.262 -9.594 1 97.75 178 MET A C 1
ATOM 1449 O O . MET A 1 178 ? -21.359 1.105 -10.023 1 97.75 178 MET A O 1
ATOM 1453 N N . ASP A 1 179 ? -21.656 3.354 -10.359 1 97.94 179 ASP A N 1
ATOM 1454 C CA . ASP A 1 179 ? -21.703 3.236 -11.812 1 97.94 179 ASP A CA 1
ATOM 1455 C C . ASP A 1 179 ? -20.312 3.066 -12.398 1 97.94 179 ASP A C 1
ATOM 1457 O O . ASP A 1 179 ? -19.438 3.924 -12.211 1 97.94 179 ASP A O 1
ATOM 1461 N N . LEU A 1 180 ? -20.109 1.961 -13.086 1 98.5 180 LEU A N 1
ATOM 1462 C CA . LEU A 1 180 ? -18.766 1.66 -13.594 1 98.5 180 LEU A CA 1
ATOM 1463 C C . LEU A 1 180 ? -18.719 1.811 -15.109 1 98.5 180 LEU A C 1
ATOM 1465 O O . LEU A 1 180 ? -17.766 1.371 -15.75 1 98.5 180 LEU A O 1
ATOM 1469 N N . SER A 1 181 ? -19.672 2.475 -15.734 1 98.38 181 SER A N 1
ATOM 1470 C CA . SER A 1 181 ? -19.781 2.604 -17.188 1 98.38 181 SER A CA 1
ATOM 1471 C C . SER A 1 181 ? -18.609 3.391 -17.766 1 98.38 181 SER A C 1
ATOM 1473 O O . SER A 1 181 ? -18.25 3.207 -18.922 1 98.38 181 SER A O 1
ATOM 1475 N N . ASP A 1 182 ? -17.984 4.246 -16.984 1 98.19 182 ASP A N 1
ATOM 1476 C CA . ASP A 1 182 ? -16.875 5.082 -17.438 1 98.19 182 ASP A CA 1
ATOM 1477 C C . ASP A 1 182 ? -15.555 4.301 -17.422 1 98.19 182 ASP A C 1
ATOM 1479 O O . ASP A 1 182 ? -14.508 4.832 -17.812 1 98.19 182 ASP A O 1
ATOM 1483 N N . TYR A 1 183 ? -15.672 3.008 -17.078 1 98.56 183 TYR A N 1
ATOM 1484 C CA . TYR A 1 183 ? -14.461 2.211 -16.906 1 98.56 183 TYR A CA 1
ATOM 1485 C C . TYR A 1 183 ? -14.578 0.882 -17.641 1 98.56 183 TYR A C 1
ATOM 1487 O O . TYR A 1 183 ? -14.469 -0.184 -17.031 1 98.56 183 TYR A O 1
ATOM 1495 N N . PRO A 1 184 ? -14.695 0.936 -18.938 1 98.5 184 PRO A N 1
ATOM 1496 C CA . PRO A 1 184 ? -14.961 -0.289 -19.688 1 98.5 184 PRO A CA 1
ATOM 1497 C C . PRO A 1 184 ? -13.797 -1.271 -19.672 1 98.5 184 PRO A C 1
ATOM 1499 O O . PRO A 1 184 ? -14.008 -2.486 -19.672 1 98.5 184 PRO A O 1
ATOM 1502 N N . THR A 1 185 ? -12.57 -0.756 -19.672 1 98.81 185 THR A N 1
ATOM 1503 C CA . THR A 1 185 ? -11.422 -1.652 -19.656 1 98.81 185 THR A CA 1
ATOM 1504 C C . THR A 1 185 ? -11.352 -2.408 -18.328 1 98.81 185 THR A C 1
ATOM 1506 O O . THR A 1 185 ? -11.094 -3.613 -18.312 1 98.81 185 THR A O 1
ATOM 1509 N N . LEU A 1 186 ? -11.562 -1.703 -17.219 1 98.88 186 LEU A N 1
ATOM 1510 C CA . LEU A 1 186 ? -11.57 -2.35 -15.914 1 98.88 186 LEU A CA 1
ATOM 1511 C C . LEU A 1 186 ? -12.625 -3.451 -15.867 1 98.88 186 LEU A C 1
ATOM 1513 O O . LEU A 1 186 ? -12.352 -4.555 -15.391 1 98.88 186 LEU A O 1
ATOM 1517 N N . CYS A 1 187 ? -13.797 -3.146 -16.344 1 98.75 187 CYS A N 1
ATOM 1518 C CA . CYS A 1 187 ? -14.906 -4.094 -16.297 1 98.75 187 CYS A CA 1
ATOM 1519 C C . CYS A 1 187 ? -14.625 -5.305 -17.188 1 98.75 187 CYS A C 1
ATOM 1521 O O . CYS A 1 187 ? -14.898 -6.441 -16.797 1 98.75 187 CYS A O 1
ATOM 1523 N N . ARG A 1 188 ? -14.07 -5.062 -18.344 1 98.69 188 ARG A N 1
ATOM 1524 C CA . ARG A 1 188 ? -13.703 -6.152 -19.234 1 98.69 188 ARG A CA 1
ATOM 1525 C C . ARG A 1 188 ? -12.711 -7.098 -18.578 1 98.69 188 ARG A C 1
ATOM 1527 O O . ARG A 1 188 ? -12.867 -8.32 -18.641 1 98.69 188 ARG A O 1
ATOM 1534 N N . ILE A 1 189 ? -11.68 -6.566 -18.031 1 98.88 189 ILE A N 1
ATOM 1535 C CA . ILE A 1 189 ? -10.648 -7.371 -17.391 1 98.88 189 ILE A CA 1
ATOM 1536 C C . ILE A 1 189 ? -11.242 -8.133 -16.203 1 98.88 189 ILE A C 1
ATOM 1538 O O . ILE A 1 189 ? -10.961 -9.32 -16.016 1 98.88 189 ILE A O 1
ATOM 1542 N N . HIS A 1 190 ? -12.047 -7.422 -15.422 1 98.88 190 HIS A N 1
ATOM 1543 C CA . HIS A 1 190 ? -12.742 -8.086 -14.32 1 98.88 190 HIS A CA 1
ATOM 1544 C C . HIS A 1 190 ? -13.508 -9.312 -14.805 1 98.88 190 HIS A C 1
ATOM 1546 O O . HIS A 1 190 ? -13.367 -10.398 -14.242 1 98.88 190 HIS A O 1
ATOM 1552 N N . ASP A 1 191 ? -14.32 -9.133 -15.805 1 98.62 191 ASP A N 1
ATOM 1553 C CA . ASP A 1 191 ? -15.164 -10.211 -16.297 1 98.62 191 ASP A CA 1
ATOM 1554 C C . ASP A 1 191 ? -14.32 -11.375 -16.828 1 98.62 191 ASP A C 1
ATOM 1556 O O . ASP A 1 191 ? -14.672 -12.539 -16.641 1 98.62 191 ASP A O 1
ATOM 1560 N N . ARG A 1 192 ? -13.258 -11.094 -17.5 1 98.75 192 ARG A N 1
ATOM 1561 C CA . ARG A 1 192 ? -12.344 -12.125 -17.984 1 98.75 192 ARG A CA 1
ATOM 1562 C C . ARG A 1 192 ? -11.742 -12.914 -16.828 1 98.75 192 ARG A C 1
ATOM 1564 O O . ARG A 1 192 ? -11.656 -14.141 -16.891 1 98.75 192 ARG A O 1
ATOM 1571 N N . CYS A 1 193 ? -11.32 -12.195 -15.836 1 98.94 193 CYS A N 1
ATOM 1572 C CA . CYS A 1 193 ? -10.742 -12.852 -14.672 1 98.94 193 CYS A CA 1
ATOM 1573 C C . CYS A 1 193 ? -11.758 -13.75 -13.984 1 98.94 193 CYS A C 1
ATOM 1575 O O . CYS A 1 193 ? -11.445 -14.883 -13.617 1 98.94 193 CYS A O 1
ATOM 1577 N N . MET A 1 194 ? -12.992 -13.273 -13.883 1 98.75 194 MET A N 1
ATOM 1578 C CA . MET A 1 194 ? -14.016 -14.008 -13.148 1 98.75 194 MET A CA 1
ATOM 1579 C C . MET A 1 194 ? -14.43 -15.266 -13.898 1 98.75 194 MET A C 1
ATOM 1581 O O . MET A 1 194 ? -15.047 -16.172 -13.328 1 98.75 194 MET A O 1
ATOM 1585 N N . ALA A 1 195 ? -14.062 -15.367 -15.125 1 98.62 195 ALA A N 1
ATOM 1586 C CA . ALA A 1 195 ? -14.32 -16.578 -15.906 1 98.62 195 ALA A CA 1
ATOM 1587 C C . ALA A 1 195 ? -13.312 -17.672 -15.578 1 98.62 195 ALA A C 1
ATOM 1589 O O . ALA A 1 195 ? -13.516 -18.828 -15.93 1 98.62 195 ALA A O 1
ATOM 1590 N N . LEU A 1 196 ? -12.219 -17.359 -14.977 1 98.75 196 LEU A N 1
ATOM 1591 C CA . LEU A 1 196 ? -11.242 -18.344 -14.531 1 98.75 196 LEU A CA 1
ATOM 1592 C C . LEU A 1 196 ? -11.656 -18.969 -13.203 1 98.75 196 LEU A C 1
ATOM 1594 O O . LEU A 1 196 ? -12.094 -18.266 -12.289 1 98.75 196 LEU A O 1
ATOM 1598 N N . GLN A 1 197 ? -11.453 -20.203 -13.016 1 98.62 197 GLN A N 1
ATOM 1599 C CA . GLN A 1 197 ? -11.945 -20.953 -11.875 1 98.62 197 GLN A CA 1
ATOM 1600 C C . GLN A 1 197 ? -11.359 -20.422 -10.57 1 98.62 197 GLN A C 1
ATOM 1602 O O . GLN A 1 197 ? -12.062 -20.297 -9.57 1 98.62 197 GLN A O 1
ATOM 1607 N N . ALA A 1 198 ? -10.125 -20.125 -10.547 1 98.75 198 ALA A N 1
ATOM 1608 C CA . ALA A 1 198 ? -9.469 -19.656 -9.328 1 98.75 198 ALA A CA 1
ATOM 1609 C C . ALA A 1 198 ? -10.117 -18.375 -8.812 1 98.75 198 ALA A C 1
ATOM 1611 O O . ALA A 1 198 ? -10.258 -18.188 -7.598 1 98.75 198 ALA A O 1
ATOM 1612 N N . PHE A 1 199 ? -10.492 -17.453 -9.711 1 98.88 199 PHE A N 1
ATOM 1613 C CA . PHE A 1 199 ? -11.156 -16.219 -9.312 1 98.88 199 PHE A CA 1
ATOM 1614 C C . PHE A 1 199 ? -12.578 -16.5 -8.852 1 98.88 199 PHE A C 1
ATOM 1616 O O . PHE A 1 199 ? -13.016 -15.977 -7.82 1 98.88 199 PHE A O 1
ATOM 1623 N N . ALA A 1 200 ? -13.242 -17.328 -9.57 1 98.75 200 ALA A N 1
ATOM 1624 C CA . ALA A 1 200 ? -14.625 -17.656 -9.227 1 98.75 200 ALA A CA 1
ATOM 1625 C C . ALA A 1 200 ? -14.703 -18.312 -7.855 1 98.75 200 ALA A C 1
ATOM 1627 O O . ALA A 1 200 ? -15.555 -17.969 -7.035 1 98.75 200 ALA A O 1
ATOM 1628 N N . ASP A 1 201 ? -13.828 -19.219 -7.602 1 98.56 201 ASP A N 1
ATOM 1629 C CA . ASP A 1 201 ? -13.828 -19.969 -6.348 1 98.56 201 ASP A CA 1
ATOM 1630 C C . ASP A 1 201 ? -13.5 -19.047 -5.168 1 98.56 201 ASP A C 1
ATOM 1632 O O . ASP A 1 201 ? -13.93 -19.297 -4.043 1 98.56 201 ASP A O 1
ATOM 1636 N N . ALA A 1 202 ? -12.773 -18 -5.426 1 98.81 202 ALA A N 1
ATOM 1637 C CA . ALA A 1 202 ? -12.297 -17.109 -4.371 1 98.81 202 ALA A CA 1
ATOM 1638 C C . ALA A 1 202 ? -13.367 -16.094 -4.004 1 98.81 202 ALA A C 1
ATOM 1640 O O . ALA A 1 202 ? -13.227 -15.359 -3.014 1 98.81 202 ALA A O 1
ATOM 1641 N N . ALA A 1 203 ? -14.43 -16 -4.738 1 98.69 203 ALA A N 1
ATOM 1642 C CA . ALA A 1 203 ? -15.461 -14.992 -4.555 1 98.69 203 ALA A CA 1
ATOM 1643 C C . ALA A 1 203 ? -16.062 -15.062 -3.154 1 98.69 203 ALA A C 1
ATOM 1645 O O . ALA A 1 203 ? -16.25 -16.156 -2.609 1 98.69 203 ALA A O 1
ATOM 1646 N N . PRO A 1 204 ? -16.391 -13.883 -2.562 1 98.38 204 PRO A N 1
ATOM 1647 C CA . PRO A 1 204 ? -16.906 -13.828 -1.191 1 98.38 204 PRO A CA 1
ATOM 1648 C C . PRO A 1 204 ? -18.094 -14.766 -0.967 1 98.38 204 PRO A C 1
ATOM 1650 O O . PRO A 1 204 ? -18.125 -15.508 0.02 1 98.38 204 PRO A O 1
ATOM 1653 N N . GLU A 1 205 ? -18.984 -14.859 -1.853 1 97.56 205 GLU A N 1
ATOM 1654 C CA . GLU A 1 205 ? -20.234 -15.602 -1.661 1 97.56 205 GLU A CA 1
ATOM 1655 C C . GLU A 1 205 ? -19.984 -17.109 -1.682 1 97.56 205 GLU A C 1
ATOM 1657 O O . GLU A 1 205 ? -20.859 -17.891 -1.279 1 97.56 205 GLU A O 1
ATOM 1662 N N . ARG A 1 206 ? -18.797 -17.516 -2.105 1 97.69 206 ARG A N 1
ATOM 1663 C CA . ARG A 1 206 ? -18.484 -18.938 -2.207 1 97.69 206 ARG A CA 1
ATOM 1664 C C . ARG A 1 206 ? -17.688 -19.422 -0.995 1 97.69 206 ARG A C 1
ATOM 1666 O O . ARG A 1 206 ? -17.297 -20.594 -0.919 1 97.69 206 ARG A O 1
ATOM 1673 N N . GLN A 1 207 ? -17.422 -18.531 -0.043 1 98.06 207 GLN A N 1
ATOM 1674 C CA . GLN A 1 207 ? -16.625 -18.891 1.122 1 98.06 207 GLN A CA 1
ATOM 1675 C C . GLN A 1 207 ? -17.484 -19.5 2.223 1 98.06 207 GLN A C 1
ATOM 1677 O O . GLN A 1 207 ? -18.656 -19.141 2.365 1 98.06 207 GLN A O 1
ATOM 1682 N N . SER A 1 208 ? -16.906 -20.359 2.973 1 96.12 208 SER A N 1
ATOM 1683 C CA . SER A 1 208 ? -17.641 -21.156 3.963 1 96.12 208 SER A CA 1
ATOM 1684 C C . SER A 1 208 ? -18.188 -20.266 5.074 1 96.12 208 SER A C 1
ATOM 1686 O O . SER A 1 208 ? -19.188 -20.625 5.707 1 96.12 208 SER A O 1
ATOM 1688 N N . ASP A 1 209 ? -17.562 -19.172 5.32 1 96.19 209 ASP A N 1
ATOM 1689 C CA . ASP A 1 209 ? -18.016 -18.297 6.398 1 96.19 209 ASP A CA 1
ATOM 1690 C C . ASP A 1 209 ? -18.969 -17.219 5.879 1 96.19 209 ASP A C 1
ATOM 1692 O O . ASP A 1 209 ? -19.359 -16.328 6.617 1 96.19 209 ASP A O 1
ATOM 1696 N N . ALA A 1 210 ? -19.359 -17.438 4.523 1 92 210 ALA A N 1
ATOM 1697 C CA . ALA A 1 210 ? -20.312 -16.484 3.961 1 92 210 ALA A CA 1
ATOM 1698 C C . ALA A 1 210 ? -21.719 -16.734 4.516 1 92 210 ALA A C 1
ATOM 1700 O O . ALA A 1 210 ? -22.219 -17.859 4.457 1 92 210 ALA A O 1
ATOM 1701 N N . SER A 1 211 ? -22.188 -16.109 5.609 1 72.06 211 SER A N 1
ATOM 1702 C CA . SER A 1 211 ? -23.5 -16.312 6.199 1 72.06 211 SER A CA 1
ATOM 1703 C C . SER A 1 211 ? -24.469 -15.195 5.82 1 72.06 211 SER A C 1
ATOM 1705 O O . SER A 1 211 ? -24.031 -14.078 5.52 1 72.06 211 SER A O 1
ATOM 1707 N N . MET B 1 1 ? 19.125 10.008 -18.547 1 90 1 MET B N 1
ATOM 1708 C CA . MET B 1 1 ? 19.203 10.344 -17.141 1 90 1 MET B CA 1
ATOM 1709 C C . MET B 1 1 ? 17.828 10.25 -16.469 1 90 1 MET B C 1
ATOM 1711 O O . MET B 1 1 ? 16.828 10.617 -17.078 1 90 1 MET B O 1
ATOM 1715 N N . LEU B 1 2 ? 17.75 9.656 -15.281 1 97.88 2 LEU B N 1
ATOM 1716 C CA . LEU B 1 2 ? 16.5 9.539 -14.547 1 97.88 2 LEU B CA 1
ATOM 1717 C C . LEU B 1 2 ? 15.984 10.914 -14.125 1 97.88 2 LEU B C 1
ATOM 1719 O O . LEU B 1 2 ? 16.781 11.797 -13.789 1 97.88 2 LEU B O 1
ATOM 1723 N N . LYS B 1 3 ? 14.625 11.094 -14.211 1 98.75 3 LYS B N 1
ATOM 1724 C CA . LYS B 1 3 ? 13.961 12.266 -13.648 1 98.75 3 LYS B CA 1
ATOM 1725 C C . LYS B 1 3 ? 12.977 11.867 -12.555 1 98.75 3 LYS B C 1
ATOM 1727 O O . LYS B 1 3 ? 12.188 10.938 -12.727 1 98.75 3 LYS B O 1
ATOM 1732 N N . LEU B 1 4 ? 13.102 12.547 -11.461 1 98.88 4 LEU B N 1
ATOM 1733 C CA . LEU B 1 4 ? 12.172 12.32 -10.352 1 98.88 4 LEU B CA 1
ATOM 1734 C C . LEU B 1 4 ? 11.312 13.562 -10.109 1 98.88 4 LEU B C 1
ATOM 1736 O O . LEU B 1 4 ? 11.805 14.578 -9.617 1 98.88 4 LEU B O 1
ATOM 1740 N N . TYR B 1 5 ? 10.047 13.469 -10.492 1 98.88 5 TYR B N 1
ATOM 1741 C CA . TYR B 1 5 ? 9.078 14.492 -10.117 1 98.88 5 TYR B CA 1
ATOM 1742 C C . TYR B 1 5 ? 8.641 14.328 -8.664 1 98.88 5 TYR B C 1
ATOM 1744 O O . TYR B 1 5 ? 8.219 13.242 -8.258 1 98.88 5 TYR B O 1
ATOM 1752 N N . GLY B 1 6 ? 8.828 15.367 -7.91 1 98.44 6 GLY B N 1
ATOM 1753 C CA . GLY B 1 6 ? 8.531 15.266 -6.488 1 98.44 6 GLY B CA 1
ATOM 1754 C C . GLY B 1 6 ? 8.344 16.625 -5.824 1 98.44 6 GLY B C 1
ATOM 1755 O O . GLY B 1 6 ? 8.305 17.656 -6.496 1 98.44 6 GLY B O 1
ATOM 1756 N N . TYR B 1 7 ? 8.078 16.578 -4.613 1 98.25 7 TYR B N 1
ATOM 1757 C CA . TYR B 1 7 ? 7.945 17.719 -3.707 1 98.25 7 TYR B CA 1
ATOM 1758 C C . TYR B 1 7 ? 8.852 17.562 -2.492 1 98.25 7 TYR B C 1
ATOM 1760 O O . TYR B 1 7 ? 8.992 16.453 -1.958 1 98.25 7 TYR B O 1
ATOM 1768 N N . TRP B 1 8 ? 9.414 18.625 -1.992 1 97.81 8 TRP B N 1
ATOM 1769 C CA . TRP B 1 8 ? 10.477 18.516 -1.001 1 97.81 8 TRP B CA 1
ATOM 1770 C C . TRP B 1 8 ? 9.969 17.875 0.285 1 97.81 8 TRP B C 1
ATOM 1772 O O . TRP B 1 8 ? 10.703 17.156 0.96 1 97.81 8 TRP B O 1
ATOM 1782 N N . ARG B 1 9 ? 8.758 18.141 0.552 1 97.19 9 ARG B N 1
ATOM 1783 C CA . ARG B 1 9 ? 8.266 17.703 1.854 1 97.19 9 ARG B CA 1
ATOM 1784 C C . ARG B 1 9 ? 7.422 16.438 1.727 1 97.19 9 ARG B C 1
ATOM 1786 O O . ARG B 1 9 ? 6.852 15.969 2.711 1 97.19 9 ARG B O 1
ATOM 1793 N N . SER B 1 10 ? 7.316 15.914 0.525 1 98.06 10 SER B N 1
ATOM 1794 C CA . SER B 1 10 ? 6.59 14.672 0.305 1 98.06 10 SER B CA 1
ATOM 1795 C C . SER B 1 10 ? 7.344 13.484 0.893 1 98.06 10 SER B C 1
ATOM 1797 O O . SER B 1 10 ? 8.469 13.188 0.484 1 98.06 10 SER B O 1
ATOM 1799 N N . SER B 1 11 ? 6.66 12.812 1.85 1 98.56 11 SER B N 1
ATOM 1800 C CA . SER B 1 11 ? 7.289 11.633 2.441 1 98.56 11 SER B CA 1
ATOM 1801 C C . SER B 1 11 ? 7.492 10.539 1.404 1 98.56 11 SER B C 1
ATOM 1803 O O . SER B 1 11 ? 8.461 9.781 1.474 1 98.56 11 SER B O 1
ATOM 1805 N N . ALA B 1 12 ? 6.602 10.438 0.417 1 98.81 12 ALA B N 1
ATOM 1806 C CA . ALA B 1 12 ? 6.723 9.43 -0.637 1 98.81 12 ALA B CA 1
ATOM 1807 C C . ALA B 1 12 ? 7.914 9.734 -1.545 1 98.81 12 ALA B C 1
ATOM 1809 O O . ALA B 1 12 ? 8.602 8.82 -1.998 1 98.81 12 ALA B O 1
ATOM 1810 N N . THR B 1 13 ? 8.156 11 -1.833 1 98.88 13 THR B N 1
ATOM 1811 C CA . THR B 1 13 ? 9.336 11.359 -2.609 1 98.88 13 THR B CA 1
ATOM 1812 C C . THR B 1 13 ? 10.609 11.156 -1.789 1 98.88 13 THR B C 1
ATOM 1814 O O . THR B 1 13 ? 11.633 10.727 -2.32 1 98.88 13 THR B O 1
ATOM 1817 N N . PHE B 1 14 ? 10.523 11.477 -0.483 1 98.94 14 PHE B N 1
ATOM 1818 C CA . PHE B 1 14 ? 11.625 11.297 0.452 1 98.94 14 PHE B CA 1
ATOM 1819 C C . PHE B 1 14 ? 12.125 9.852 0.428 1 98.94 14 PHE B C 1
ATOM 1821 O O . PHE B 1 14 ? 13.328 9.609 0.328 1 98.94 14 PHE B O 1
ATOM 1828 N N . ARG B 1 15 ? 11.234 8.859 0.459 1 98.88 15 ARG B N 1
ATOM 1829 C CA . ARG B 1 15 ? 11.625 7.449 0.462 1 98.88 15 ARG B CA 1
ATOM 1830 C C . ARG B 1 15 ? 12.352 7.078 -0.824 1 98.88 15 ARG B C 1
ATOM 1832 O O . ARG B 1 15 ? 13.312 6.305 -0.799 1 98.88 15 ARG B O 1
ATOM 1839 N N . VAL B 1 16 ? 11.875 7.637 -1.97 1 98.94 16 VAL B N 1
ATOM 1840 C CA . VAL B 1 16 ? 12.508 7.332 -3.248 1 98.94 16 VAL B CA 1
ATOM 1841 C C . VAL B 1 16 ? 13.891 7.984 -3.311 1 98.94 16 VAL B C 1
ATOM 1843 O O . VAL B 1 16 ? 14.852 7.379 -3.793 1 98.94 16 VAL B O 1
ATOM 1846 N N . ARG B 1 17 ? 14.023 9.219 -2.752 1 98.94 17 ARG B N 1
ATOM 1847 C CA . ARG B 1 17 ? 15.328 9.883 -2.693 1 98.94 17 ARG B CA 1
ATOM 1848 C C . ARG B 1 17 ? 16.328 9.047 -1.907 1 98.94 17 ARG B C 1
ATOM 1850 O O . ARG B 1 17 ? 17.5 8.945 -2.293 1 98.94 17 ARG B O 1
ATOM 1857 N N . ILE B 1 18 ? 15.891 8.5 -0.82 1 98.94 18 ILE B N 1
ATOM 1858 C CA . ILE B 1 18 ? 16.766 7.664 -0 1 98.94 18 ILE B CA 1
ATOM 1859 C C . ILE B 1 18 ? 17.297 6.504 -0.834 1 98.94 18 ILE B C 1
ATOM 1861 O O . ILE B 1 18 ? 18.5 6.242 -0.847 1 98.94 18 ILE B O 1
ATOM 1865 N N . VAL B 1 19 ? 16.406 5.789 -1.559 1 98.94 19 VAL B N 1
ATOM 1866 C CA . VAL B 1 19 ? 16.797 4.621 -2.344 1 98.94 19 VAL B CA 1
ATOM 1867 C C . VAL B 1 19 ? 17.781 5.031 -3.438 1 98.94 19 VAL B C 1
ATOM 1869 O O . VAL B 1 19 ? 18.797 4.363 -3.654 1 98.94 19 VAL B O 1
ATOM 1872 N N . LEU B 1 20 ? 17.484 6.137 -4.117 1 98.88 20 LEU B N 1
ATOM 1873 C CA . LEU B 1 20 ? 18.391 6.637 -5.145 1 98.88 20 LEU B CA 1
ATOM 1874 C C . LEU B 1 20 ? 19.766 6.93 -4.559 1 98.88 20 LEU B C 1
ATOM 1876 O O . LEU B 1 20 ? 20.781 6.59 -5.164 1 98.88 20 LEU B O 1
ATOM 1880 N N . GLY B 1 21 ? 19.797 7.52 -3.41 1 98.75 21 GLY B N 1
ATOM 1881 C CA . GLY B 1 21 ? 21.047 7.82 -2.734 1 98.75 21 GLY B CA 1
ATOM 1882 C C . GLY B 1 21 ? 21.812 6.582 -2.318 1 98.75 21 GLY B C 1
ATOM 1883 O O . GLY B 1 21 ? 23.031 6.504 -2.512 1 98.75 21 GLY B O 1
ATOM 1884 N N . LEU B 1 22 ? 21.156 5.637 -1.694 1 98.81 22 LEU B N 1
ATOM 1885 C CA . LEU B 1 22 ? 21.797 4.398 -1.254 1 98.81 22 LEU B CA 1
ATOM 1886 C C . LEU B 1 22 ? 22.438 3.67 -2.428 1 98.81 22 LEU B C 1
ATOM 1888 O O . LEU B 1 22 ? 23.5 3.062 -2.277 1 98.81 22 LEU B O 1
ATOM 1892 N N . LYS B 1 23 ? 21.812 3.775 -3.592 1 98.5 23 LYS B N 1
ATOM 1893 C CA . LYS B 1 23 ? 22.266 3.021 -4.754 1 98.5 23 LYS B CA 1
ATOM 1894 C C . LYS B 1 23 ? 23.219 3.854 -5.605 1 98.5 23 LYS B C 1
ATOM 1896 O O . LYS B 1 23 ? 23.766 3.365 -6.602 1 98.5 23 LYS B O 1
ATOM 1901 N N . GLY B 1 24 ? 23.391 5.074 -5.227 1 98 24 GLY B N 1
ATOM 1902 C CA . GLY B 1 24 ? 24.328 5.941 -5.93 1 98 24 GLY B CA 1
ATOM 1903 C C . GLY B 1 24 ? 23.875 6.297 -7.328 1 98 24 GLY B C 1
ATOM 1904 O O . GLY B 1 24 ? 24.688 6.406 -8.25 1 98 24 GLY B O 1
ATOM 1905 N N . ILE B 1 25 ? 22.625 6.422 -7.531 1 98.25 25 ILE B N 1
ATOM 1906 C CA . ILE B 1 25 ? 22.062 6.691 -8.852 1 98.25 25 ILE B CA 1
ATOM 1907 C C . ILE B 1 25 ? 21.891 8.195 -9.039 1 98.25 25 ILE B C 1
ATOM 1909 O O . ILE B 1 25 ? 21.25 8.859 -8.234 1 98.25 25 ILE B O 1
ATOM 1913 N N . ALA B 1 26 ? 22.453 8.711 -10.07 1 97.94 26 ALA B N 1
ATOM 1914 C CA . ALA B 1 26 ? 22.25 10.117 -10.422 1 97.94 26 ALA B CA 1
ATOM 1915 C C . ALA B 1 26 ? 20.859 10.328 -11.031 1 97.94 26 ALA B C 1
ATOM 1917 O O . ALA B 1 26 ? 20.375 9.484 -11.789 1 97.94 26 ALA B O 1
ATOM 1918 N N . TYR B 1 27 ? 20.281 11.5 -10.719 1 98.31 27 TYR B N 1
ATOM 1919 C CA . TYR B 1 27 ? 18.953 11.828 -11.258 1 98.31 27 TYR B CA 1
ATOM 1920 C C . TYR B 1 27 ? 18.734 13.336 -11.258 1 98.31 27 TYR B C 1
ATOM 1922 O O . TYR B 1 27 ? 19.422 14.078 -10.562 1 98.31 27 TYR B O 1
ATOM 1930 N N . GLU B 1 28 ? 17.766 13.719 -12.078 1 98.25 28 GLU B N 1
ATOM 1931 C CA . GLU B 1 28 ? 17.281 15.094 -12.078 1 98.25 28 GLU B CA 1
ATOM 1932 C C . GLU B 1 28 ? 16 15.227 -11.258 1 98.25 28 GLU B C 1
ATOM 1934 O O . GLU B 1 28 ? 15.031 14.5 -11.484 1 98.25 28 GLU B O 1
ATOM 1939 N N . GLN B 1 29 ? 16.078 16.109 -10.305 1 97.56 29 GLN B N 1
ATOM 1940 C CA . GLN B 1 29 ? 14.875 16.391 -9.523 1 97.56 29 GLN B CA 1
ATOM 1941 C C . GLN B 1 29 ? 14.016 17.469 -10.195 1 97.56 29 GLN B C 1
ATOM 1943 O O . GLN B 1 29 ? 14.523 18.516 -10.594 1 97.56 29 GLN B O 1
ATOM 1948 N N . VAL B 1 30 ? 12.75 17.156 -10.406 1 98.25 30 VAL B N 1
ATOM 1949 C CA . VAL B 1 30 ? 11.781 18.094 -10.953 1 98.25 30 VAL B CA 1
ATOM 1950 C C . VAL B 1 30 ? 10.711 18.406 -9.906 1 98.25 30 VAL B C 1
ATOM 1952 O O . VAL B 1 30 ? 9.906 17.547 -9.555 1 98.25 30 VAL B O 1
ATOM 1955 N N . ALA B 1 31 ? 10.664 19.641 -9.477 1 97.94 31 ALA B N 1
ATOM 1956 C CA . ALA B 1 31 ? 9.766 20.016 -8.383 1 97.94 31 ALA B CA 1
ATOM 1957 C C . ALA B 1 31 ? 8.328 20.141 -8.875 1 97.94 31 ALA B C 1
ATOM 1959 O O . ALA B 1 31 ? 8.078 20.672 -9.953 1 97.94 31 ALA B O 1
ATOM 1960 N N . VAL B 1 32 ? 7.41 19.547 -8.172 1 98 32 VAL B N 1
ATOM 1961 C CA . VAL B 1 32 ? 5.969 19.734 -8.312 1 98 32 VAL B CA 1
ATOM 1962 C C . VAL B 1 32 ? 5.398 20.375 -7.051 1 98 32 VAL B C 1
ATOM 1964 O O . VAL B 1 32 ? 5.281 19.703 -6.016 1 98 32 VAL B O 1
ATOM 1967 N N . ASN B 1 33 ? 4.984 21.656 -7.078 1 95.88 33 ASN B N 1
ATOM 1968 C CA . ASN B 1 33 ? 4.453 22.344 -5.914 1 95.88 33 ASN B CA 1
ATOM 1969 C C . ASN B 1 33 ? 3.035 21.891 -5.586 1 95.88 33 ASN B C 1
ATOM 1971 O O . ASN B 1 33 ? 2.07 22.391 -6.168 1 95.88 33 ASN B O 1
ATOM 1975 N N . LEU B 1 34 ? 2.914 21.109 -4.582 1 93.81 34 LEU B N 1
ATOM 1976 C CA . LEU B 1 34 ? 1.626 20.531 -4.223 1 93.81 34 LEU B CA 1
ATOM 1977 C C . LEU B 1 34 ? 0.714 21.594 -3.596 1 93.81 34 LEU B C 1
ATOM 1979 O O . LEU B 1 34 ? -0.502 21.562 -3.797 1 93.81 34 LEU B O 1
ATOM 1983 N N . ARG B 1 35 ? 1.299 22.469 -2.834 1 89.69 35 ARG B N 1
ATOM 1984 C CA . ARG B 1 35 ? 0.514 23.5 -2.178 1 89.69 35 ARG B CA 1
ATOM 1985 C C . ARG B 1 35 ? -0.055 24.484 -3.195 1 89.69 35 ARG B C 1
ATOM 1987 O O . ARG B 1 35 ? -1.16 25 -3.018 1 89.69 35 ARG B O 1
ATOM 1994 N N . GLY B 1 36 ? 0.718 24.641 -4.23 1 92.19 36 GLY B N 1
ATOM 1995 C CA . GLY B 1 36 ? 0.267 25.516 -5.305 1 92.19 36 GLY B CA 1
ATOM 1996 C C . GLY B 1 36 ? -0.658 24.828 -6.285 1 92.19 36 GLY B C 1
ATOM 1997 O O . GLY B 1 36 ? -1.207 25.453 -7.188 1 92.19 36 GLY B O 1
ATOM 1998 N N . GLY B 1 37 ? -0.761 23.5 -6.207 1 94.44 37 GLY B N 1
ATOM 1999 C CA . GLY B 1 37 ? -1.704 22.75 -7.02 1 94.44 37 GLY B CA 1
ATOM 2000 C C . GLY B 1 37 ? -1.127 22.312 -8.352 1 94.44 37 GLY B C 1
ATOM 2001 O O . GLY B 1 37 ? -1.869 21.953 -9.266 1 94.44 37 GLY B O 1
ATOM 2002 N N . GLU B 1 38 ? 0.145 22.281 -8.531 1 96.44 38 GLU B N 1
ATOM 2003 C CA . GLU B 1 38 ? 0.779 21.938 -9.797 1 96.44 38 GLU B CA 1
ATOM 2004 C C . GLU B 1 38 ? 0.491 20.484 -10.188 1 96.44 38 GLU B C 1
ATOM 2006 O O . GLU B 1 38 ? 0.487 20.156 -11.375 1 96.44 38 GLU B O 1
ATOM 2011 N N . GLN B 1 39 ? 0.203 19.656 -9.227 1 96.19 39 GLN B N 1
ATOM 2012 C CA . GLN B 1 39 ? -0.099 18.25 -9.492 1 96.19 39 GLN B CA 1
ATOM 2013 C C . GLN B 1 39 ? -1.432 18.094 -10.219 1 96.19 39 GLN B C 1
ATOM 2015 O O . GLN B 1 39 ? -1.736 17.031 -10.75 1 96.19 39 GLN B O 1
ATOM 2020 N N . LYS B 1 40 ? -2.188 19.125 -10.219 1 96.25 40 LYS B N 1
ATOM 2021 C CA . LYS B 1 40 ? -3.504 19.094 -10.852 1 96.25 40 LYS B CA 1
ATOM 2022 C C . LYS B 1 40 ? -3.457 19.688 -12.258 1 96.25 40 LYS B C 1
ATOM 2024 O O . LYS B 1 40 ? -4.434 19.594 -13 1 96.25 40 LYS B O 1
ATOM 2029 N N . GLU B 1 41 ? -2.361 20.297 -12.594 1 97.12 41 GLU B N 1
ATOM 2030 C CA . GLU B 1 41 ? -2.242 20.938 -13.891 1 97.12 41 GLU B CA 1
ATOM 2031 C C . GLU B 1 41 ? -2.238 19.906 -15.023 1 97.12 41 GLU B C 1
ATOM 2033 O O . GLU B 1 41 ? -1.727 18.797 -14.852 1 97.12 41 GLU B O 1
ATOM 2038 N N . LYS B 1 42 ? -2.73 20.328 -16.172 1 96.69 42 LYS B N 1
ATOM 2039 C CA . LYS B 1 42 ? -2.885 19.438 -17.328 1 96.69 42 LYS B CA 1
ATOM 2040 C C . LYS B 1 42 ? -1.549 18.828 -17.734 1 96.69 42 LYS B C 1
ATOM 2042 O O . LYS B 1 42 ? -1.479 17.656 -18.078 1 96.69 42 LYS B O 1
ATOM 2047 N N . ALA B 1 43 ? -0.531 19.641 -17.781 1 96.12 43 ALA B N 1
ATOM 2048 C CA . ALA B 1 43 ? 0.778 19.172 -18.219 1 96.12 43 ALA B CA 1
ATOM 2049 C C . ALA B 1 43 ? 1.27 18.016 -17.344 1 96.12 43 ALA B C 1
ATOM 2051 O O . ALA B 1 43 ? 1.78 17.016 -17.859 1 96.12 43 ALA B O 1
ATOM 2052 N N . TYR B 1 44 ? 1.119 18.172 -15.992 1 97.62 44 TYR B N 1
ATOM 2053 C CA . TYR B 1 44 ? 1.562 17.094 -15.102 1 97.62 44 TYR B CA 1
ATOM 2054 C C . TYR B 1 44 ? 0.635 15.891 -15.195 1 97.62 44 TYR B C 1
ATOM 2056 O O . TYR B 1 44 ? 1.091 14.75 -15.148 1 97.62 44 TYR B O 1
ATOM 2064 N N . ARG B 1 45 ? -0.633 16.125 -15.398 1 96.81 45 ARG B N 1
ATOM 2065 C CA . ARG B 1 45 ? -1.61 15.039 -15.461 1 96.81 45 ARG B CA 1
ATOM 2066 C C . ARG B 1 45 ? -1.447 14.227 -16.734 1 96.81 45 ARG B C 1
ATOM 2068 O O . ARG B 1 45 ? -1.797 13.047 -16.781 1 96.81 45 ARG B O 1
ATOM 2075 N N . ARG B 1 46 ? -0.922 14.781 -17.75 1 95.12 46 ARG B N 1
ATOM 2076 C CA . ARG B 1 46 ? -0.597 14.039 -18.969 1 95.12 46 ARG B CA 1
ATOM 2077 C C . ARG B 1 46 ? 0.536 13.047 -18.719 1 95.12 46 ARG B C 1
ATOM 2079 O O . ARG B 1 46 ? 0.565 11.969 -19.312 1 95.12 46 ARG B O 1
ATOM 2086 N N . LEU B 1 47 ? 1.39 13.477 -17.859 1 95.62 47 LEU B N 1
ATOM 2087 C CA . LEU B 1 47 ? 2.523 12.633 -17.484 1 95.62 47 LEU B CA 1
ATOM 2088 C C . LEU B 1 47 ? 2.1 11.547 -16.5 1 95.62 47 LEU B C 1
ATOM 2090 O O . LEU B 1 47 ? 2.463 10.383 -16.672 1 95.62 47 LEU B O 1
ATOM 2094 N N . ASN B 1 48 ? 1.345 11.969 -15.547 1 97.19 48 ASN B N 1
ATOM 2095 C CA . ASN B 1 48 ? 0.856 11.102 -14.484 1 97.19 48 ASN B CA 1
ATOM 2096 C C . ASN B 1 48 ? -0.622 11.344 -14.195 1 97.19 48 ASN B C 1
ATOM 2098 O O . ASN B 1 48 ? -0.966 12.188 -13.359 1 97.19 48 ASN B O 1
ATOM 2102 N N . PRO B 1 49 ? -1.445 10.5 -14.695 1 96.56 49 PRO B N 1
ATOM 2103 C CA . PRO B 1 49 ? -2.889 10.719 -14.562 1 96.56 49 PRO B CA 1
ATOM 2104 C C . PRO B 1 49 ? -3.35 10.727 -13.102 1 96.56 49 PRO B C 1
ATOM 2106 O O . PRO B 1 49 ? -4.359 11.359 -12.781 1 96.56 49 PRO B O 1
ATOM 2109 N N . GLN B 1 50 ? -2.662 10.133 -12.156 1 97.31 50 GLN B N 1
ATOM 2110 C CA . GLN B 1 50 ? -3.062 10.156 -10.75 1 97.31 50 GLN B CA 1
ATOM 2111 C C . GLN B 1 50 ? -2.807 11.531 -10.133 1 97.31 50 GLN B C 1
ATOM 2113 O O . GLN B 1 50 ? -3.371 11.859 -9.086 1 97.31 50 GLN B O 1
ATOM 2118 N N . GLY B 1 51 ? -1.875 12.242 -10.75 1 97.94 51 GLY B N 1
ATOM 2119 C CA . GLY B 1 51 ? -1.586 13.57 -10.234 1 97.94 51 GLY B CA 1
ATOM 2120 C C . GLY B 1 51 ? -0.963 13.555 -8.852 1 97.94 51 GLY B C 1
ATOM 2121 O O . GLY B 1 51 ? -1.237 14.43 -8.031 1 97.94 51 GLY B O 1
ATOM 2122 N N . LEU B 1 52 ? -0.219 12.539 -8.562 1 98.19 52 LEU B N 1
ATOM 2123 C CA . LEU B 1 52 ? 0.485 12.422 -7.293 1 98.19 52 LEU B CA 1
ATOM 2124 C C . LEU B 1 52 ? 1.995 12.469 -7.5 1 98.19 52 LEU B C 1
ATOM 2126 O O . LEU B 1 52 ? 2.471 12.469 -8.641 1 98.19 52 LEU B O 1
ATOM 2130 N N . VAL B 1 53 ? 2.73 12.648 -6.492 1 98.56 53 VAL B N 1
ATOM 2131 C CA . VAL B 1 53 ? 4.18 12.461 -6.484 1 98.56 53 VAL B CA 1
ATOM 2132 C C . VAL B 1 53 ? 4.555 11.359 -5.496 1 98.56 53 VAL B C 1
ATOM 2134 O O . VAL B 1 53 ? 3.82 11.102 -4.543 1 98.56 53 VAL B O 1
ATOM 2137 N N . PRO B 1 54 ? 5.645 10.648 -5.742 1 98.81 54 PRO B N 1
ATOM 2138 C CA . PRO B 1 54 ? 6.66 10.82 -6.785 1 98.81 54 PRO B CA 1
ATOM 2139 C C . PRO B 1 54 ? 6.242 10.203 -8.117 1 98.81 54 PRO B C 1
ATOM 2141 O O . PRO B 1 54 ? 5.34 9.367 -8.156 1 98.81 54 PRO B O 1
ATOM 2144 N N . PHE B 1 55 ? 6.77 10.656 -9.156 1 98.88 55 PHE B N 1
ATOM 2145 C CA . PHE B 1 55 ? 6.738 10.062 -10.484 1 98.88 55 PHE B CA 1
ATOM 2146 C C . PHE B 1 55 ? 8.141 9.992 -11.07 1 98.88 55 PHE B C 1
ATOM 2148 O O . PHE B 1 55 ? 8.836 11 -11.164 1 98.88 55 PHE B O 1
ATOM 2155 N N . LEU B 1 56 ? 8.602 8.805 -11.438 1 98.88 56 LEU B N 1
ATOM 2156 C CA . LEU B 1 56 ? 9.938 8.578 -11.977 1 98.88 56 LEU B CA 1
ATOM 2157 C C . LEU B 1 56 ? 9.883 8.391 -13.492 1 98.88 56 LEU B C 1
ATOM 2159 O O . LEU B 1 56 ? 9.086 7.602 -13.992 1 98.88 56 LEU B O 1
ATOM 2163 N N . VAL B 1 57 ? 10.688 9.117 -14.188 1 98.75 57 VAL B N 1
ATOM 2164 C CA . VAL B 1 57 ? 10.828 8.953 -15.633 1 98.75 57 VAL B CA 1
ATOM 2165 C C . VAL B 1 57 ? 12.188 8.344 -15.961 1 98.75 57 VAL B C 1
ATOM 2167 O O . VAL B 1 57 ? 13.219 8.844 -15.508 1 98.75 57 VAL B O 1
ATOM 2170 N N . ASP B 1 58 ? 12.219 7.262 -16.625 1 97.88 58 ASP B N 1
ATOM 2171 C CA . ASP B 1 58 ? 13.391 6.562 -17.125 1 97.88 58 ASP B CA 1
ATOM 2172 C C . ASP B 1 58 ? 13.344 6.449 -18.656 1 97.88 58 ASP B C 1
ATOM 2174 O O . ASP B 1 58 ? 12.82 5.477 -19.188 1 97.88 58 ASP B O 1
ATOM 2178 N N . GLY B 1 59 ? 13.977 7.387 -19.328 1 95.5 59 GLY B N 1
ATOM 2179 C CA . GLY B 1 59 ? 13.844 7.449 -20.766 1 95.5 59 GLY B CA 1
ATOM 2180 C C . GLY B 1 59 ? 12.438 7.793 -21.234 1 95.5 59 GLY B C 1
ATOM 2181 O O . GLY B 1 59 ? 11.875 8.812 -20.828 1 95.5 59 GLY B O 1
ATOM 2182 N N . GLU B 1 60 ? 11.859 6.918 -21.938 1 93.69 60 GLU B N 1
ATOM 2183 C CA . GLU B 1 60 ? 10.523 7.156 -22.484 1 93.69 60 GLU B CA 1
ATOM 2184 C C . GLU B 1 60 ? 9.445 6.543 -21.594 1 93.69 60 GLU B C 1
ATOM 2186 O O . GLU B 1 60 ? 8.258 6.613 -21.922 1 93.69 60 GLU B O 1
ATOM 2191 N N . TRP B 1 61 ? 9.922 6.078 -20.594 1 93 61 TRP B N 1
ATOM 2192 C CA . TRP B 1 61 ? 9.023 5.359 -19.703 1 93 61 TRP B CA 1
ATOM 2193 C C . TRP B 1 61 ? 8.898 6.074 -18.359 1 93 61 TRP B C 1
ATOM 2195 O O . TRP B 1 61 ? 9.82 6.777 -17.938 1 93 61 TRP B O 1
ATOM 2205 N N . GLY B 1 62 ? 7.691 6 -17.688 1 97.56 62 GLY B N 1
ATOM 2206 C CA . GLY B 1 62 ? 7.508 6.586 -16.359 1 97.56 62 GLY B CA 1
ATOM 2207 C C . GLY B 1 62 ? 6.613 5.758 -15.461 1 97.56 62 GLY B C 1
ATOM 2208 O O . GLY B 1 62 ? 5.832 4.934 -15.938 1 97.56 62 GLY B O 1
ATOM 2209 N N . ILE B 1 63 ? 6.777 5.922 -14.195 1 98.38 63 ILE B N 1
ATOM 2210 C CA . ILE B 1 63 ? 6.023 5.113 -13.242 1 98.38 63 ILE B CA 1
ATOM 2211 C C . ILE B 1 63 ? 5.746 5.926 -11.977 1 98.38 63 ILE B C 1
ATOM 2213 O O . ILE B 1 63 ? 6.59 6.711 -11.539 1 98.38 63 ILE B O 1
ATOM 2217 N N . GLY B 1 64 ? 4.551 5.703 -11.469 1 98.69 64 GLY B N 1
ATOM 2218 C CA . GLY B 1 64 ? 4.168 6.277 -10.188 1 98.69 64 GLY B CA 1
ATOM 2219 C C . GLY B 1 64 ? 4.188 5.273 -9.047 1 98.69 64 GLY B C 1
ATOM 2220 O O . GLY B 1 64 ? 4.656 4.145 -9.219 1 98.69 64 GLY B O 1
ATOM 2221 N N . GLN B 1 65 ? 3.736 5.742 -7.918 1 98.81 65 GLN B N 1
ATOM 2222 C CA . GLN B 1 65 ? 3.711 4.938 -6.699 1 98.81 65 GLN B CA 1
ATOM 2223 C C . GLN B 1 65 ? 5.121 4.703 -6.164 1 98.81 65 GLN B C 1
ATOM 2225 O O . GLN B 1 65 ? 5.922 4.012 -6.793 1 98.81 65 GLN B O 1
ATOM 2230 N N . SER B 1 66 ? 5.371 5.16 -4.957 1 98.94 66 SER B N 1
ATOM 2231 C CA . SER B 1 66 ? 6.727 5.188 -4.418 1 98.94 66 SER B CA 1
ATOM 2232 C C . SER B 1 66 ? 7.266 3.777 -4.199 1 98.94 66 SER B C 1
ATOM 2234 O O . SER B 1 66 ? 8.43 3.498 -4.5 1 98.94 66 SER B O 1
ATOM 2236 N N . VAL B 1 67 ? 6.418 2.848 -3.719 1 98.94 67 VAL B N 1
ATOM 2237 C CA . VAL B 1 67 ? 6.887 1.495 -3.436 1 98.94 67 VAL B CA 1
ATOM 2238 C C . VAL B 1 67 ? 7.246 0.788 -4.738 1 98.94 67 VAL B C 1
ATOM 2240 O O . VAL B 1 67 ? 8.273 0.114 -4.824 1 98.94 67 VAL B O 1
ATOM 2243 N N . ALA B 1 68 ? 6.43 0.944 -5.785 1 98.94 68 ALA B N 1
ATOM 2244 C CA . ALA B 1 68 ? 6.73 0.384 -7.098 1 98.94 68 ALA B CA 1
ATOM 2245 C C . ALA B 1 68 ? 8.031 0.95 -7.652 1 98.94 68 ALA B C 1
ATOM 2247 O O . ALA B 1 68 ? 8.859 0.21 -8.195 1 98.94 68 ALA B O 1
ATOM 2248 N N . ILE B 1 69 ? 8.234 2.23 -7.477 1 98.94 69 ILE B N 1
ATOM 2249 C CA . ILE B 1 69 ? 9.438 2.898 -7.945 1 98.94 69 ILE B CA 1
ATOM 2250 C C . ILE B 1 69 ? 10.656 2.32 -7.23 1 98.94 69 ILE B C 1
ATOM 2252 O O . ILE B 1 69 ? 11.656 1.978 -7.867 1 98.94 69 ILE B O 1
ATOM 2256 N N . MET B 1 70 ? 10.57 2.186 -5.93 1 98.94 70 MET B N 1
ATOM 2257 C CA . MET B 1 70 ? 11.703 1.73 -5.137 1 98.94 70 MET B CA 1
ATOM 2258 C C . MET B 1 70 ? 12.086 0.299 -5.5 1 98.94 70 MET B C 1
ATOM 2260 O O . MET B 1 70 ? 13.266 -0.018 -5.637 1 98.94 70 MET B O 1
ATOM 2264 N N . GLU B 1 71 ? 11.102 -0.551 -5.688 1 98.75 71 GLU B N 1
ATOM 2265 C CA . GLU B 1 71 ? 11.43 -1.923 -6.066 1 98.75 71 GLU B CA 1
ATOM 2266 C C . GLU B 1 71 ? 11.977 -1.989 -7.488 1 98.75 71 GLU B C 1
ATOM 2268 O O . GLU B 1 71 ? 12.852 -2.799 -7.785 1 98.75 71 GLU B O 1
ATOM 2273 N N . TYR B 1 72 ? 11.453 -1.122 -8.414 1 98.81 72 TYR B N 1
ATOM 2274 C CA . TYR B 1 72 ? 12 -1.028 -9.766 1 98.81 72 TYR B CA 1
ATOM 2275 C C . TYR B 1 72 ? 13.484 -0.674 -9.727 1 98.81 72 TYR B C 1
ATOM 2277 O O . TYR B 1 72 ? 14.297 -1.324 -10.391 1 98.81 72 TYR B O 1
ATOM 2285 N N . LEU B 1 73 ? 13.844 0.268 -8.922 1 98.81 73 LEU B N 1
ATOM 2286 C CA . LEU B 1 73 ? 15.234 0.695 -8.789 1 98.81 73 LEU B CA 1
ATOM 2287 C C . LEU B 1 73 ? 16.078 -0.412 -8.172 1 98.81 73 LEU B C 1
ATOM 2289 O O . LEU B 1 73 ? 17.219 -0.643 -8.609 1 98.81 73 LEU B O 1
ATOM 2293 N N . ASP B 1 74 ? 15.508 -1.067 -7.203 1 98.44 74 ASP B N 1
ATOM 2294 C CA . ASP B 1 74 ? 16.25 -2.141 -6.551 1 98.44 74 ASP B CA 1
ATOM 2295 C C . ASP B 1 74 ? 16.531 -3.283 -7.523 1 98.44 74 ASP B C 1
ATOM 2297 O O . ASP B 1 74 ? 17.609 -3.902 -7.465 1 98.44 74 ASP B O 1
ATOM 2301 N N . GLU B 1 75 ? 15.594 -3.549 -8.406 1 97.25 75 GLU B N 1
ATOM 2302 C CA . GLU B 1 75 ? 15.719 -4.66 -9.344 1 97.25 75 GLU B CA 1
ATOM 2303 C C . GLU B 1 75 ? 16.609 -4.289 -10.523 1 97.25 75 GLU B C 1
ATOM 2305 O O . GLU B 1 75 ? 17.312 -5.145 -11.062 1 97.25 75 GLU B O 1
ATOM 2310 N N . THR B 1 76 ? 16.625 -3.041 -10.898 1 97.38 76 THR B N 1
ATOM 2311 C CA . THR B 1 76 ? 17.344 -2.635 -12.102 1 97.38 76 THR B CA 1
ATOM 2312 C C . THR B 1 76 ? 18.766 -2.193 -11.766 1 97.38 76 THR B C 1
ATOM 2314 O O . THR B 1 76 ? 19.625 -2.176 -12.633 1 97.38 76 THR B O 1
ATOM 2317 N N . TYR B 1 77 ? 18.969 -1.809 -10.531 1 96.81 77 TYR B N 1
ATOM 2318 C CA . TYR B 1 77 ? 20.297 -1.507 -9.992 1 96.81 77 TYR B CA 1
ATOM 2319 C C . TYR B 1 77 ? 20.625 -2.424 -8.82 1 96.81 77 TYR B C 1
ATOM 2321 O O . TYR B 1 77 ? 20.547 -2.012 -7.66 1 96.81 77 TYR B O 1
ATOM 2329 N N . PRO B 1 78 ? 21.141 -3.598 -9.109 1 94.12 78 PRO B N 1
ATOM 2330 C CA . PRO B 1 78 ? 21.172 -4.672 -8.109 1 94.12 78 PRO B CA 1
ATOM 2331 C C . PRO B 1 78 ? 22.281 -4.48 -7.074 1 94.12 78 PRO B C 1
ATOM 2333 O O . PRO B 1 78 ? 22.297 -5.18 -6.059 1 94.12 78 PRO B O 1
ATOM 2336 N N . ALA B 1 79 ? 23.188 -3.58 -7.344 1 94.88 79 ALA B N 1
ATOM 2337 C CA . ALA B 1 79 ? 24.156 -3.291 -6.289 1 94.88 79 ALA B CA 1
ATOM 2338 C C . ALA B 1 79 ? 23.469 -2.725 -5.051 1 94.88 79 ALA B C 1
ATOM 2340 O O . ALA B 1 79 ? 22.531 -1.935 -5.164 1 94.88 79 ALA B O 1
ATOM 2341 N N . TYR B 1 80 ? 23.906 -3.209 -3.848 1 96 80 TYR B N 1
ATOM 2342 C CA . TYR B 1 80 ? 23.328 -2.771 -2.58 1 96 80 TYR B CA 1
ATOM 2343 C C . TYR B 1 80 ? 21.859 -3.162 -2.482 1 96 80 TYR B C 1
ATOM 2345 O O . TYR B 1 80 ? 20.984 -2.297 -2.473 1 96 80 TYR B O 1
ATOM 2353 N N . PRO B 1 81 ? 21.578 -4.43 -2.395 1 98.25 81 PRO B N 1
ATOM 2354 C CA . PRO B 1 81 ? 20.203 -4.898 -2.361 1 98.25 81 PRO B CA 1
ATOM 2355 C C . PRO B 1 81 ? 19.422 -4.379 -1.149 1 98.25 81 PRO B C 1
ATOM 2357 O O . PRO B 1 81 ? 19.953 -4.371 -0.035 1 98.25 81 PRO B O 1
ATOM 2360 N N . LEU B 1 82 ? 18.266 -3.979 -1.383 1 98.81 82 LEU B N 1
ATOM 2361 C CA . LEU B 1 82 ? 17.438 -3.422 -0.321 1 98.81 82 LEU B CA 1
ATOM 2362 C C . LEU B 1 82 ? 16.328 -4.398 0.074 1 98.81 82 LEU B C 1
ATOM 2364 O O . LEU B 1 82 ? 15.438 -4.051 0.851 1 98.81 82 LEU B O 1
ATOM 2368 N N . LEU B 1 83 ? 16.297 -5.527 -0.472 1 98.56 83 LEU B N 1
ATOM 2369 C CA . LEU B 1 83 ? 15.531 -6.695 -0.033 1 98.56 83 LEU B CA 1
ATOM 2370 C C . LEU B 1 83 ? 16.469 -7.859 0.289 1 98.56 83 LEU B C 1
ATOM 2372 O O . LEU B 1 83 ? 17.406 -8.133 -0.46 1 98.56 83 LEU B O 1
ATOM 2376 N N . PRO B 1 84 ? 16.172 -8.508 1.443 1 97.94 84 PRO B N 1
ATOM 2377 C CA . PRO B 1 84 ? 17 -9.672 1.787 1 97.94 84 PRO B CA 1
ATOM 2378 C C . PRO B 1 84 ? 16.797 -10.844 0.833 1 97.94 84 PRO B C 1
ATOM 2380 O O . PRO B 1 84 ? 15.93 -10.789 -0.045 1 97.94 84 PRO B O 1
ATOM 2383 N N . SER B 1 85 ? 17.625 -11.891 1.016 1 95.75 85 SER B N 1
ATOM 2384 C CA . SER B 1 85 ? 17.562 -13.039 0.124 1 95.75 85 SER B CA 1
ATOM 2385 C C . SER B 1 85 ? 16.484 -14.031 0.571 1 95.75 85 SER B C 1
ATOM 2387 O O . SER B 1 85 ? 15.844 -14.672 -0.26 1 95.75 85 SER B O 1
ATOM 2389 N N . SER B 1 86 ? 16.234 -14.086 1.864 1 96.19 86 SER B N 1
ATOM 2390 C CA . SER B 1 86 ? 15.242 -15 2.414 1 96.19 86 SER B CA 1
ATOM 2391 C C . SER B 1 86 ? 13.828 -14.555 2.072 1 96.19 86 SER B C 1
ATOM 2393 O O . SER B 1 86 ? 13.453 -13.406 2.32 1 96.19 86 SER B O 1
ATOM 2395 N N . PRO B 1 87 ? 13.031 -15.523 1.519 1 96.38 87 PRO B N 1
ATOM 2396 C CA . PRO B 1 87 ? 11.648 -15.156 1.211 1 96.38 87 PRO B CA 1
ATOM 2397 C C . PRO B 1 87 ? 10.891 -14.633 2.432 1 96.38 87 PRO B C 1
ATOM 2399 O O . PRO B 1 87 ? 10.102 -13.695 2.318 1 96.38 87 PRO B O 1
ATOM 2402 N N . GLN B 1 88 ? 11.172 -15.258 3.566 1 97.31 88 GLN B N 1
ATOM 2403 C CA . GLN B 1 88 ? 10.492 -14.828 4.785 1 97.31 88 GLN B CA 1
ATOM 2404 C C . GLN B 1 88 ? 10.914 -13.422 5.188 1 97.31 88 GLN B C 1
ATOM 2406 O O . GLN B 1 88 ? 10.078 -12.602 5.562 1 97.31 88 GLN B O 1
ATOM 2411 N N . GLU B 1 89 ? 12.219 -13.133 5.113 1 98.06 89 GLU B N 1
ATOM 2412 C CA . GLU B 1 89 ? 12.703 -11.805 5.465 1 98.06 89 GLU B CA 1
ATOM 2413 C C . GLU B 1 89 ? 12.234 -10.758 4.457 1 98.06 89 GLU B C 1
ATOM 2415 O O . GLU B 1 89 ? 11.914 -9.625 4.828 1 98.06 89 GLU B O 1
ATOM 2420 N N . ARG B 1 90 ? 12.172 -11.148 3.174 1 98.38 90 ARG B N 1
ATOM 2421 C CA . ARG B 1 90 ? 11.633 -10.266 2.145 1 98.38 90 ARG B CA 1
ATOM 2422 C C . ARG B 1 90 ? 10.18 -9.906 2.436 1 98.38 90 ARG B C 1
ATOM 2424 O O . ARG B 1 90 ? 9.789 -8.742 2.322 1 98.38 90 ARG B O 1
ATOM 2431 N N . ALA B 1 91 ? 9.461 -10.906 2.838 1 98.69 91 ALA B N 1
ATOM 2432 C CA . ALA B 1 91 ? 8.055 -10.695 3.16 1 98.69 91 ALA B CA 1
ATOM 2433 C C . ALA B 1 91 ? 7.898 -9.789 4.375 1 98.69 91 ALA B C 1
ATOM 2435 O O . ALA B 1 91 ? 6.992 -8.953 4.422 1 98.69 91 ALA B O 1
ATOM 2436 N N . ARG B 1 92 ? 8.75 -9.984 5.32 1 98.75 92 ARG B N 1
ATOM 2437 C CA . ARG B 1 92 ? 8.719 -9.125 6.5 1 98.75 92 ARG B CA 1
ATOM 2438 C C . ARG B 1 92 ? 9 -7.676 6.129 1 98.75 92 ARG B C 1
ATOM 2440 O O . ARG B 1 92 ? 8.32 -6.762 6.613 1 98.75 92 ARG B O 1
ATOM 2447 N N . VAL B 1 93 ? 9.969 -7.477 5.266 1 98.94 93 VAL B N 1
ATOM 2448 C CA . VAL B 1 93 ? 10.258 -6.137 4.773 1 98.94 93 VAL B CA 1
ATOM 2449 C C . VAL B 1 93 ? 9.023 -5.551 4.102 1 98.94 93 VAL B C 1
ATOM 2451 O O . VAL B 1 93 ? 8.609 -4.43 4.414 1 98.94 93 VAL B O 1
ATOM 2454 N N . ARG B 1 94 ? 8.383 -6.32 3.26 1 98.88 94 ARG B N 1
ATOM 2455 C CA . ARG B 1 94 ? 7.223 -5.832 2.52 1 98.88 94 ARG B CA 1
ATOM 2456 C C . ARG B 1 94 ? 6.035 -5.605 3.451 1 98.88 94 ARG B C 1
ATOM 2458 O O . ARG B 1 94 ? 5.246 -4.684 3.24 1 98.88 94 ARG B O 1
ATOM 2465 N N . GLN B 1 95 ? 5.941 -6.43 4.496 1 98.88 95 GLN B N 1
ATOM 2466 C CA . GLN B 1 95 ? 4.902 -6.195 5.492 1 98.88 95 GLN B CA 1
ATOM 2467 C C . GLN B 1 95 ? 5.059 -4.82 6.137 1 98.88 95 GLN B C 1
ATOM 2469 O O . GLN B 1 95 ? 4.094 -4.059 6.227 1 98.88 95 GLN B O 1
ATOM 2474 N N . ILE B 1 96 ? 6.277 -4.488 6.535 1 98.94 96 ILE B N 1
ATOM 2475 C CA . ILE B 1 96 ? 6.543 -3.203 7.176 1 98.94 96 ILE B CA 1
ATOM 2476 C C . ILE B 1 96 ? 6.309 -2.072 6.18 1 98.94 96 ILE B C 1
ATOM 2478 O O . ILE B 1 96 ? 5.699 -1.056 6.516 1 98.94 96 ILE B O 1
ATOM 2482 N N . VAL B 1 97 ? 6.754 -2.291 4.945 1 98.94 97 VAL B N 1
ATOM 2483 C CA . VAL B 1 97 ? 6.535 -1.322 3.875 1 98.94 97 VAL B CA 1
ATOM 2484 C C . VAL B 1 97 ? 5.039 -1.039 3.736 1 98.94 97 VAL B C 1
ATOM 2486 O O . VAL B 1 97 ? 4.617 0.12 3.748 1 98.94 97 VAL B O 1
ATOM 2489 N N . ASP B 1 98 ? 4.238 -2.027 3.703 1 98.94 98 ASP B N 1
ATOM 2490 C CA . ASP B 1 98 ? 2.811 -1.881 3.439 1 98.94 98 ASP B CA 1
ATOM 2491 C C . ASP B 1 98 ? 2.08 -1.331 4.664 1 98.94 98 ASP B C 1
ATOM 2493 O O . ASP B 1 98 ? 1.098 -0.598 4.527 1 98.94 98 ASP B O 1
ATOM 2497 N N . MET B 1 99 ? 2.572 -1.662 5.891 1 98.88 99 MET B N 1
ATOM 2498 C CA . MET B 1 99 ? 1.998 -1.07 7.094 1 98.88 99 MET B CA 1
ATOM 2499 C C . MET B 1 99 ? 2.039 0.453 7.023 1 98.88 99 MET B C 1
ATOM 2501 O O . MET B 1 99 ? 1.096 1.124 7.449 1 98.88 99 MET B O 1
ATOM 2505 N N . ILE B 1 100 ? 3.086 0.939 6.445 1 98.94 100 ILE B N 1
ATOM 2506 C CA . ILE B 1 100 ? 3.234 2.389 6.363 1 98.94 100 ILE B CA 1
ATOM 2507 C C . ILE B 1 100 ? 2.549 2.902 5.098 1 98.94 100 ILE B C 1
ATOM 2509 O O . ILE B 1 100 ? 1.728 3.82 5.16 1 98.94 100 ILE B O 1
ATOM 2513 N N . ALA B 1 101 ? 2.768 2.285 3.941 1 98.88 101 ALA B N 1
ATOM 2514 C CA . ALA B 1 101 ? 2.305 2.754 2.637 1 98.88 101 ALA B CA 1
ATOM 2515 C C . ALA B 1 101 ? 0.787 2.645 2.521 1 98.88 101 ALA B C 1
ATOM 2517 O O . ALA B 1 101 ? 0.153 3.439 1.823 1 98.88 101 ALA B O 1
ATOM 2518 N N . CYS B 1 102 ? 0.221 1.673 3.215 1 98.81 102 CYS B N 1
ATOM 2519 C CA . CYS B 1 102 ? -1.206 1.409 3.07 1 98.81 102 CYS B CA 1
ATOM 2520 C C . CYS B 1 102 ? -1.979 1.929 4.277 1 98.81 102 CYS B C 1
ATOM 2522 O O . CYS B 1 102 ? -3.033 2.549 4.125 1 98.81 102 CYS B O 1
ATOM 2524 N N . ASP B 1 103 ? -1.413 1.828 5.477 1 98.75 103 ASP B N 1
ATOM 2525 C CA . ASP B 1 103 ? -2.262 1.979 6.652 1 98.75 103 ASP B CA 1
ATOM 2526 C C . ASP B 1 103 ? -1.968 3.291 7.379 1 98.75 103 ASP B C 1
ATOM 2528 O O . ASP B 1 103 ? -2.639 3.629 8.359 1 98.75 103 ASP B O 1
ATOM 2532 N N . VAL B 1 104 ? -0.984 4.07 6.906 1 98.88 104 VAL B N 1
ATOM 2533 C CA . VAL B 1 104 ? -0.695 5.367 7.508 1 98.88 104 VAL B CA 1
ATOM 2534 C C . VAL B 1 104 ? -0.736 6.457 6.438 1 98.88 104 VAL B C 1
ATOM 2536 O O . VAL B 1 104 ? -1.618 7.316 6.453 1 98.88 104 VAL B O 1
ATOM 2539 N N . HIS B 1 105 ? 0.04 6.266 5.441 1 98.75 105 HIS B N 1
ATOM 2540 C CA . HIS B 1 105 ? 0.364 7.352 4.523 1 98.75 105 HIS B CA 1
ATOM 2541 C C . HIS B 1 105 ? -0.877 7.836 3.779 1 98.75 105 HIS B C 1
ATOM 2543 O O . HIS B 1 105 ? -1.161 9.031 3.75 1 98.75 105 HIS B O 1
ATOM 2549 N N . PRO B 1 106 ? -1.68 6.973 3.205 1 98.69 106 PRO B N 1
ATOM 2550 C CA . PRO B 1 106 ? -2.818 7.48 2.436 1 98.69 106 PRO B CA 1
ATOM 2551 C C . PRO B 1 106 ? -3.828 8.227 3.303 1 98.69 106 PRO B C 1
ATOM 2553 O O . PRO B 1 106 ? -4.453 9.188 2.84 1 98.69 106 PRO B O 1
ATOM 2556 N N . LEU B 1 107 ? -3.936 7.809 4.547 1 98.81 107 LEU B N 1
ATOM 2557 C CA . LEU B 1 107 ? -4.898 8.422 5.461 1 98.81 107 LEU B CA 1
ATOM 2558 C C . LEU B 1 107 ? -4.438 9.812 5.883 1 98.81 107 LEU B C 1
ATOM 2560 O O . LEU B 1 107 ? -5.258 10.656 6.242 1 98.81 107 LEU B O 1
ATOM 2564 N N . ASN B 1 108 ? -3.156 10.008 5.777 1 98.62 108 ASN B N 1
ATOM 2565 C CA . ASN B 1 108 ? -2.564 11.266 6.215 1 98.62 108 ASN B CA 1
ATOM 2566 C C . ASN B 1 108 ? -2.191 12.156 5.031 1 98.62 108 ASN B C 1
ATOM 2568 O O . ASN B 1 108 ? -1.625 13.234 5.211 1 98.62 108 ASN B O 1
ATOM 2572 N N . ASN B 1 109 ? -2.461 11.711 3.82 1 97.75 109 ASN B N 1
ATOM 2573 C CA . ASN B 1 109 ? -2.145 12.469 2.615 1 97.75 109 ASN B CA 1
ATOM 2574 C C . ASN B 1 109 ? -2.932 13.773 2.553 1 97.75 109 ASN B C 1
ATOM 2576 O O . ASN B 1 109 ? -4.086 13.828 2.982 1 97.75 109 ASN B O 1
ATOM 2580 N N . LEU B 1 110 ? -2.332 14.734 1.935 1 96.5 110 LEU B N 1
ATOM 2581 C CA . LEU B 1 110 ? -2.904 16.078 1.857 1 96.5 110 LEU B CA 1
ATOM 2582 C C . LEU B 1 110 ? -4.285 16.047 1.214 1 96.5 110 LEU B C 1
ATOM 2584 O O . LEU B 1 110 ? -5.207 16.719 1.672 1 96.5 110 LEU B O 1
ATOM 2588 N N . ARG B 1 111 ? -4.473 15.297 0.173 1 97.06 111 ARG B N 1
ATOM 2589 C CA . ARG B 1 111 ? -5.746 15.25 -0.534 1 97.06 111 ARG B CA 1
ATOM 2590 C C . ARG B 1 111 ? -6.855 14.711 0.366 1 97.06 111 ARG B C 1
ATOM 2592 O O . ARG B 1 111 ? -8.008 15.125 0.256 1 97.06 111 ARG B O 1
ATOM 2599 N N . VAL B 1 112 ? -6.512 13.805 1.246 1 98.56 112 VAL B N 1
ATOM 2600 C CA . VAL B 1 112 ? -7.48 13.234 2.174 1 98.56 112 VAL B CA 1
ATOM 2601 C C . VAL B 1 112 ? -7.805 14.242 3.271 1 98.56 112 VAL B C 1
ATOM 2603 O O . VAL B 1 112 ? -8.969 14.469 3.592 1 98.56 112 VAL B O 1
ATOM 2606 N N . LEU B 1 113 ? -6.773 14.859 3.82 1 97.94 113 LEU B N 1
ATOM 2607 C CA . LEU B 1 113 ? -6.977 15.883 4.844 1 97.94 113 LEU B CA 1
ATOM 2608 C C . LEU B 1 113 ? -7.828 17.031 4.309 1 97.94 113 LEU B C 1
ATOM 2610 O O . LEU B 1 113 ? -8.719 17.516 5 1 97.94 113 LEU B O 1
ATOM 2614 N N . ASN B 1 114 ? -7.535 17.422 3.07 1 97.19 114 ASN B N 1
ATOM 2615 C CA . ASN B 1 114 ? -8.328 18.469 2.438 1 97.19 114 ASN B CA 1
ATOM 2616 C C . ASN B 1 114 ? -9.789 18.062 2.283 1 97.19 114 ASN B C 1
ATOM 2618 O O . ASN B 1 114 ? -10.695 18.859 2.498 1 97.19 114 ASN B O 1
ATOM 2622 N N . TYR B 1 115 ? -10.016 16.844 1.899 1 98.38 115 TYR B N 1
ATOM 2623 C CA . TYR B 1 115 ? -11.375 16.344 1.758 1 98.38 115 TYR B CA 1
ATOM 2624 C C . TYR B 1 115 ? -12.109 16.375 3.092 1 98.38 115 TYR B C 1
ATOM 2626 O O . TYR B 1 115 ? -13.273 16.781 3.16 1 98.38 115 TYR B O 1
ATOM 2634 N N . LEU B 1 116 ? -11.477 15.945 4.168 1 98.44 116 LEU B N 1
ATOM 2635 C CA . LEU B 1 116 ? -12.078 15.961 5.5 1 98.44 116 LEU B CA 1
ATOM 2636 C C . LEU B 1 116 ? -12.5 17.375 5.883 1 98.44 116 LEU B C 1
ATOM 2638 O O . LEU B 1 116 ? -13.594 17.578 6.422 1 98.44 116 LEU B O 1
ATOM 2642 N N . GLU B 1 117 ? -11.664 18.281 5.523 1 97.56 117 GLU B N 1
ATOM 2643 C CA . GLU B 1 117 ? -11.945 19.672 5.863 1 97.56 117 GLU B CA 1
ATOM 2644 C C . GLU B 1 117 ? -13.055 20.234 4.984 1 97.56 117 GLU B C 1
ATOM 2646 O O . GLU B 1 117 ? -14.023 20.812 5.492 1 97.56 117 GLU B O 1
ATOM 2651 N N . SER B 1 118 ? -12.953 20.047 3.693 1 97.31 118 SER B N 1
ATOM 2652 C CA . SER B 1 118 ? -13.844 20.719 2.756 1 97.31 118 SER B CA 1
ATOM 2653 C C . SER B 1 118 ? -15.211 20.047 2.717 1 97.31 118 SER B C 1
ATOM 2655 O O . SER B 1 118 ? -16.234 20.719 2.625 1 97.31 118 SER B O 1
ATOM 2657 N N . GLU B 1 119 ? -15.234 18.734 2.895 1 97.31 119 GLU B N 1
ATOM 2658 C CA . GLU B 1 119 ? -16.484 18.016 2.688 1 97.31 119 GLU B CA 1
ATOM 2659 C C . GLU B 1 119 ? -17.172 17.703 4.016 1 97.31 119 GLU B C 1
ATOM 2661 O O . GLU B 1 119 ? -18.406 17.641 4.086 1 97.31 119 GLU B O 1
ATOM 2666 N N . PHE B 1 120 ? -16.328 17.531 5.074 1 97.12 120 PHE B N 1
ATOM 2667 C CA . PHE B 1 120 ? -16.938 17.125 6.332 1 97.12 120 PHE B CA 1
ATOM 2668 C C . PHE B 1 120 ? -16.844 18.219 7.375 1 97.12 120 PHE B C 1
ATOM 2670 O O . PHE B 1 120 ? -17.406 18.109 8.469 1 97.12 120 PHE B O 1
ATOM 2677 N N . GLY B 1 121 ? -16.109 19.25 7.055 1 96.75 121 GLY B N 1
ATOM 2678 C CA . GLY B 1 121 ? -15.977 20.359 7.98 1 96.75 121 GLY B CA 1
ATOM 2679 C C . GLY B 1 121 ? -15.156 20.031 9.211 1 96.75 121 GLY B C 1
ATOM 2680 O O . GLY B 1 121 ? -15.383 20.578 10.289 1 96.75 121 GLY B O 1
ATOM 2681 N N . VAL B 1 122 ? -14.32 19.188 9.031 1 96.69 122 VAL B N 1
ATOM 2682 C CA . VAL B 1 122 ? -13.469 18.766 10.133 1 96.69 122 VAL B CA 1
ATOM 2683 C C . VAL B 1 122 ? -12.594 19.938 10.586 1 96.69 122 VAL B C 1
ATOM 2685 O O . VAL B 1 122 ? -11.977 20.609 9.758 1 96.69 122 VAL B O 1
ATOM 2688 N N . ARG B 1 123 ? -12.602 20.125 11.906 1 96.5 123 ARG B N 1
ATOM 2689 C CA . ARG B 1 123 ? -11.828 21.219 12.484 1 96.5 123 ARG B CA 1
ATOM 2690 C C . ARG B 1 123 ? -10.359 20.828 12.641 1 96.5 123 ARG B C 1
ATOM 2692 O O . ARG B 1 123 ? -10.023 19.641 12.609 1 96.5 123 ARG B O 1
ATOM 2699 N N . GLU B 1 124 ? -9.508 21.812 12.883 1 95.62 124 GLU B N 1
ATOM 2700 C CA . GLU B 1 124 ? -8.062 21.609 12.969 1 95.62 124 GLU B CA 1
ATOM 2701 C C . GLU B 1 124 ? -7.711 20.578 14.039 1 95.62 124 GLU B C 1
ATOM 2703 O O . GLU B 1 124 ? -6.887 19.688 13.805 1 95.62 124 GLU B O 1
ATOM 2708 N N . VAL B 1 125 ? -8.297 20.688 15.141 1 96.25 125 VAL B N 1
ATOM 2709 C CA . VAL B 1 125 ? -8.008 19.781 16.25 1 96.25 125 VAL B CA 1
ATOM 2710 C C . VAL B 1 125 ? -8.406 18.359 15.883 1 96.25 125 VAL B C 1
ATOM 2712 O O . VAL B 1 125 ? -7.707 17.406 16.234 1 96.25 125 VAL B O 1
ATOM 2715 N N . GLN B 1 126 ? -9.508 18.188 15.203 1 97 126 GLN B N 1
ATOM 2716 C CA . GLN B 1 126 ? -9.969 16.875 14.75 1 97 126 GLN B CA 1
ATOM 2717 C C . GLN B 1 126 ? -9.047 16.312 13.68 1 97 126 GLN B C 1
ATOM 2719 O O . GLN B 1 126 ? -8.789 15.102 13.656 1 97 126 GLN B O 1
ATOM 2724 N N . ARG B 1 127 ? -8.648 17.219 12.852 1 97.19 127 ARG B N 1
ATOM 2725 C CA . ARG B 1 127 ? -7.699 16.812 11.812 1 97.19 127 ARG B CA 1
ATOM 2726 C C . ARG B 1 127 ? -6.406 16.297 12.43 1 97.19 127 ARG B C 1
ATOM 2728 O O . ARG B 1 127 ? -5.867 15.281 11.984 1 97.19 127 ARG B O 1
ATOM 2735 N N . GLU B 1 128 ? -5.945 16.969 13.367 1 97.25 128 GLU B N 1
ATOM 2736 C CA . GLU B 1 128 ? -4.738 16.531 14.062 1 97.25 128 GLU B CA 1
ATOM 2737 C C . GLU B 1 128 ? -4.957 15.195 14.758 1 97.25 128 GLU B C 1
ATOM 2739 O O . GLU B 1 128 ? -4.082 14.32 14.734 1 97.25 128 GLU B O 1
ATOM 2744 N N . SER B 1 129 ? -6.094 15.016 15.383 1 98.12 129 SER B N 1
ATOM 2745 C CA . SER B 1 129 ? -6.422 13.75 16.031 1 98.12 129 SER B CA 1
ATOM 2746 C C . SER B 1 129 ? -6.461 12.602 15.023 1 98.12 129 SER B C 1
ATOM 2748 O O . SER B 1 129 ? -5.992 11.5 15.312 1 98.12 129 SER B O 1
ATOM 2750 N N . TRP B 1 130 ? -7.051 12.93 13.891 1 98.62 130 TRP B N 1
ATOM 2751 C CA . TRP B 1 130 ? -7.078 11.961 12.797 1 98.62 130 TRP B CA 1
ATOM 2752 C C . TRP B 1 130 ? -5.664 11.555 12.391 1 98.62 130 TRP B C 1
ATOM 2754 O O . TRP B 1 130 ? -5.352 10.367 12.305 1 98.62 130 TRP B O 1
ATOM 2764 N N . TYR B 1 131 ? -4.875 12.578 12.188 1 98.62 131 TYR B N 1
ATOM 2765 C CA . TYR B 1 131 ? -3.498 12.367 11.758 1 98.62 131 TYR B CA 1
ATOM 2766 C C . TYR B 1 131 ? -2.744 11.492 12.75 1 98.62 131 TYR B C 1
ATOM 2768 O O . TYR B 1 131 ? -2.139 10.484 12.359 1 98.62 131 TYR B O 1
ATOM 2776 N N . HIS B 1 132 ? -2.852 11.766 14.008 1 98.69 132 HIS B N 1
ATOM 2777 C CA . HIS B 1 132 ? -2.166 11.023 15.062 1 98.69 132 HIS B CA 1
ATOM 2778 C C . HIS B 1 132 ? -2.736 9.617 15.211 1 98.69 132 HIS B C 1
ATOM 2780 O O . HIS B 1 132 ? -1.994 8.664 15.469 1 98.69 132 HIS B O 1
ATOM 2786 N N . HIS B 1 133 ? -3.986 9.492 15.07 1 98.75 133 HIS B N 1
ATOM 2787 C CA . HIS B 1 133 ? -4.664 8.219 15.305 1 98.75 133 HIS B CA 1
ATOM 2788 C C . HIS B 1 133 ? -4.102 7.121 14.414 1 98.75 133 HIS B C 1
ATOM 2790 O O . HIS B 1 133 ? -3.756 6.039 14.898 1 98.75 133 HIS B O 1
ATOM 2796 N N . TRP B 1 134 ? -3.998 7.43 13.172 1 98.81 134 TRP B N 1
ATOM 2797 C CA . TRP B 1 134 ? -3.588 6.391 12.234 1 98.81 134 TRP B CA 1
ATOM 2798 C C . TRP B 1 134 ? -2.104 6.074 12.383 1 98.81 134 TRP B C 1
ATOM 2800 O O . TRP B 1 134 ? -1.687 4.926 12.211 1 98.81 134 TRP B O 1
ATOM 2810 N N . ILE B 1 135 ? -1.302 7.062 12.68 1 98.81 135 ILE B N 1
ATOM 2811 C CA . ILE B 1 135 ? 0.1 6.793 12.977 1 98.81 135 ILE B CA 1
ATOM 2812 C C . ILE B 1 135 ? 0.204 5.93 14.234 1 98.81 135 ILE B C 1
ATOM 2814 O O . ILE B 1 135 ? 0.927 4.93 14.25 1 98.81 135 ILE B O 1
ATOM 2818 N N . ARG B 1 136 ? -0.537 6.277 15.25 1 98.56 136 ARG B N 1
ATOM 2819 C CA . ARG B 1 136 ? -0.478 5.562 16.531 1 98.56 136 ARG B CA 1
ATOM 2820 C C . ARG B 1 136 ? -0.875 4.102 16.344 1 98.56 136 ARG B C 1
ATOM 2822 O O . ARG B 1 136 ? -0.195 3.203 16.844 1 98.56 136 ARG B O 1
ATOM 2829 N N . GLU B 1 137 ? -1.981 3.869 15.672 1 98.12 137 GLU B N 1
ATOM 2830 C CA . GLU B 1 137 ? -2.457 2.506 15.453 1 98.12 137 GLU B CA 1
ATOM 2831 C C . GLU B 1 137 ? -1.387 1.648 14.781 1 98.12 137 GLU B C 1
ATOM 2833 O O . GLU B 1 137 ? -1.176 0.497 15.164 1 98.12 137 GLU B O 1
ATOM 2838 N N . THR B 1 138 ? -0.717 2.203 13.852 1 98.69 138 THR B N 1
ATOM 2839 C CA . THR B 1 138 ? 0.251 1.443 13.07 1 98.69 138 THR B CA 1
ATOM 2840 C C . THR B 1 138 ? 1.586 1.35 13.805 1 98.69 138 THR B C 1
ATOM 2842 O O . THR B 1 138 ? 2.217 0.291 13.82 1 98.69 138 THR B O 1
ATOM 2845 N N . PHE B 1 139 ? 2.057 2.443 14.422 1 98.81 139 PHE B N 1
ATOM 2846 C CA . PHE B 1 139 ? 3.326 2.439 15.133 1 98.81 139 PHE B CA 1
ATOM 2847 C C . PHE B 1 139 ? 3.283 1.472 16.312 1 98.81 139 PHE B C 1
ATOM 2849 O O . PHE B 1 139 ? 4.281 0.823 16.625 1 98.81 139 PHE B O 1
ATOM 2856 N N . TRP B 1 140 ? 2.146 1.407 16.938 1 98.25 140 TRP B N 1
ATOM 2857 C CA . TRP B 1 140 ? 2.008 0.461 18.047 1 98.25 140 TRP B CA 1
ATOM 2858 C C . TRP B 1 140 ? 2.264 -0.967 17.562 1 98.25 140 TRP B C 1
ATOM 2860 O O . TRP B 1 140 ? 3.07 -1.688 18.156 1 98.25 140 TRP B O 1
ATOM 2870 N N . ALA B 1 141 ? 1.631 -1.365 16.547 1 98.5 141 ALA B N 1
ATOM 2871 C CA . ALA B 1 141 ? 1.793 -2.707 15.992 1 98.5 141 ALA B CA 1
ATOM 2872 C C . ALA B 1 141 ? 3.207 -2.912 15.461 1 98.5 141 ALA B C 1
ATOM 2874 O O . ALA B 1 141 ? 3.785 -3.99 15.609 1 98.5 141 ALA B O 1
ATOM 2875 N N . LEU B 1 142 ? 3.717 -1.894 14.805 1 98.75 142 LEU B N 1
ATOM 2876 C CA . LEU B 1 142 ? 5.051 -1.98 14.219 1 98.75 142 LEU B CA 1
ATOM 2877 C C . LEU B 1 142 ? 6.109 -2.15 15.297 1 98.75 142 LEU B C 1
ATOM 2879 O O . LEU B 1 142 ? 7.062 -2.914 15.125 1 98.75 142 LEU B O 1
ATOM 2883 N N . GLU B 1 143 ? 5.992 -1.413 16.391 1 98.69 143 GLU B N 1
ATOM 2884 C CA . GLU B 1 143 ? 6.914 -1.556 17.516 1 98.69 143 GLU B CA 1
ATOM 2885 C C . GLU B 1 143 ? 6.953 -2.996 18.016 1 98.69 143 GLU B C 1
ATOM 2887 O O . GLU B 1 143 ? 8.023 -3.523 18.312 1 98.69 143 GLU B O 1
ATOM 2892 N N . GLN B 1 144 ? 5.832 -3.662 18.047 1 97.62 144 GLN B N 1
ATOM 2893 C CA . GLN B 1 144 ? 5.758 -5.059 18.453 1 97.62 144 GLN B CA 1
ATOM 2894 C C . GLN B 1 144 ? 6.414 -5.977 17.422 1 97.62 144 GLN B C 1
ATOM 2896 O O . GLN B 1 144 ? 7.152 -6.895 17.797 1 97.62 144 GLN B O 1
ATOM 2901 N N . LEU B 1 145 ? 6.145 -5.695 16.234 1 97.81 145 LEU B N 1
ATOM 2902 C CA . LEU B 1 145 ? 6.719 -6.496 15.156 1 97.81 145 LEU B CA 1
ATOM 2903 C C . LEU B 1 145 ? 8.242 -6.41 15.164 1 97.81 145 LEU B C 1
ATOM 2905 O O . LEU B 1 145 ? 8.922 -7.422 14.984 1 97.81 145 LEU B O 1
ATOM 2909 N N . LEU B 1 146 ? 8.75 -5.227 15.383 1 98 146 LEU B N 1
ATOM 2910 C CA . LEU B 1 146 ? 10.188 -4.977 15.32 1 98 146 LEU B CA 1
ATOM 2911 C C . LEU B 1 146 ? 10.906 -5.68 16.469 1 98 146 LEU B C 1
ATOM 2913 O O . LEU B 1 146 ? 12.117 -5.926 16.375 1 98 146 LEU B O 1
ATOM 2917 N N . ALA B 1 147 ? 10.219 -5.984 17.469 1 94.44 147 ALA B N 1
ATOM 2918 C CA . ALA B 1 147 ? 10.812 -6.734 18.578 1 94.44 147 ALA B CA 1
ATOM 2919 C C . ALA B 1 147 ? 11.367 -8.07 18.094 1 94.44 147 ALA B C 1
ATOM 2921 O O . ALA B 1 147 ? 12.352 -8.578 18.641 1 94.44 147 ALA B O 1
ATOM 2922 N N . SER B 1 148 ? 10.789 -8.586 17.078 1 93.44 148 SER B N 1
ATOM 2923 C CA . SER B 1 148 ? 11.195 -9.898 16.594 1 93.44 148 SER B CA 1
ATOM 2924 C C . SER B 1 148 ? 12.031 -9.781 15.32 1 93.44 148 SER B C 1
ATOM 2926 O O . SER B 1 148 ? 12.859 -10.641 15.031 1 93.44 148 SER B O 1
ATOM 2928 N N . SER B 1 149 ? 11.93 -8.711 14.617 1 96 149 SER B N 1
ATOM 2929 C CA . SER B 1 149 ? 12.539 -8.664 13.289 1 96 149 SER B CA 1
ATOM 2930 C C . SER B 1 149 ? 13.789 -7.785 13.289 1 96 149 SER B C 1
ATOM 2932 O O . SER B 1 149 ? 14.68 -7.965 12.453 1 96 149 SER B O 1
ATOM 2934 N N . SER B 1 150 ? 13.859 -6.867 14.211 1 97.56 150 SER B N 1
ATOM 2935 C CA . SER B 1 150 ? 14.891 -5.836 14.117 1 97.56 150 SER B CA 1
ATOM 2936 C C . SER B 1 150 ? 16.219 -6.336 14.664 1 97.56 150 SER B C 1
ATOM 2938 O O . SER B 1 150 ? 16.25 -7.129 15.609 1 97.56 150 SER B O 1
ATOM 2940 N N . GLY B 1 151 ? 17.266 -6.031 13.977 1 97.88 151 GLY B N 1
ATOM 2941 C CA . GLY B 1 151 ? 18.625 -5.941 14.5 1 97.88 151 GLY B CA 1
ATOM 2942 C C . GLY B 1 151 ? 19.109 -4.512 14.641 1 97.88 151 GLY B C 1
ATOM 2943 O O . GLY B 1 151 ? 18.531 -3.729 15.398 1 97.88 151 GLY B O 1
ATOM 2944 N N . VAL B 1 152 ? 20.062 -4.188 13.75 1 98.38 152 VAL B N 1
ATOM 2945 C CA . VAL B 1 152 ? 20.469 -2.789 13.664 1 98.38 152 VAL B CA 1
ATOM 2946 C C . VAL B 1 152 ? 19.375 -1.969 12.977 1 98.38 152 VAL B C 1
ATOM 2948 O O . VAL B 1 152 ? 19.125 -0.822 13.359 1 98.38 152 VAL B O 1
ATOM 2951 N N . TYR B 1 153 ? 18.734 -2.549 12.086 1 98.81 153 TYR B N 1
ATOM 2952 C CA . TYR B 1 153 ? 17.672 -1.908 11.305 1 98.81 153 TYR B CA 1
ATOM 2953 C C . TYR B 1 153 ? 16.359 -2.662 11.445 1 98.81 153 TYR B C 1
ATOM 2955 O O . TYR B 1 153 ? 16.172 -3.42 12.398 1 98.81 153 TYR B O 1
ATOM 2963 N N . CYS B 1 154 ? 15.336 -2.355 10.617 1 98.88 154 CYS B N 1
ATOM 2964 C CA . CYS B 1 1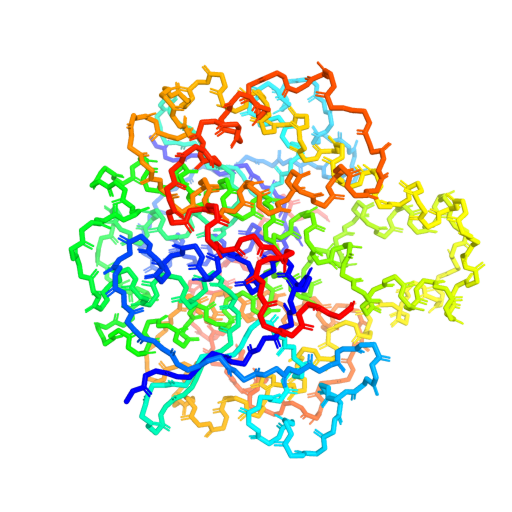54 ? 13.992 -2.904 10.766 1 98.88 154 CYS B CA 1
ATOM 2965 C C . CYS B 1 154 ? 14.008 -4.422 10.633 1 98.88 154 CYS B C 1
ATOM 2967 O O . CYS B 1 154 ? 13.266 -5.117 11.336 1 98.88 154 CYS B O 1
ATOM 2969 N N . VAL B 1 155 ? 14.758 -4.902 9.656 1 98.81 155 VAL B N 1
ATOM 2970 C CA . VAL B 1 155 ? 14.883 -6.34 9.438 1 98.81 155 VAL B CA 1
ATOM 2971 C C . VAL B 1 155 ? 16.359 -6.727 9.383 1 98.81 155 VAL B C 1
ATOM 2973 O O . VAL B 1 155 ? 17.016 -6.582 8.344 1 98.81 155 VAL B O 1
ATOM 2976 N N . GLY B 1 156 ? 16.859 -7.258 10.438 1 98.19 156 GLY B N 1
ATOM 2977 C CA . GLY B 1 156 ? 18.25 -7.656 10.508 1 98.19 156 GLY B CA 1
ATOM 2978 C C . GLY B 1 156 ? 19.203 -6.48 10.664 1 98.19 156 GLY B C 1
ATOM 2979 O O . GLY B 1 156 ? 18.891 -5.523 11.383 1 98.19 156 GLY B O 1
ATOM 2980 N N . ASN B 1 157 ? 20.375 -6.668 10.016 1 98.38 157 ASN B N 1
ATOM 2981 C CA . ASN B 1 157 ? 21.453 -5.723 10.305 1 98.38 157 ASN B CA 1
ATOM 2982 C C . ASN B 1 157 ? 21.844 -4.926 9.062 1 98.38 157 ASN B C 1
ATOM 2984 O O . ASN B 1 157 ? 22.844 -4.207 9.078 1 98.38 157 ASN B O 1
ATOM 2988 N N . GLU B 1 158 ? 21.078 -5.066 8.039 1 98.31 158 GLU B N 1
ATOM 2989 C CA . GLU B 1 158 ? 21.281 -4.293 6.816 1 98.31 158 GLU B CA 1
ATOM 2990 C C . GLU B 1 158 ? 20.078 -3.416 6.504 1 98.31 158 GLU B C 1
ATOM 2992 O O . GLU B 1 158 ? 18.938 -3.785 6.801 1 98.31 158 GLU B O 1
ATOM 2997 N N . VAL B 1 159 ? 20.375 -2.275 5.871 1 98.88 159 VAL B N 1
ATOM 2998 C CA . VAL B 1 159 ? 19.297 -1.391 5.457 1 98.88 159 VAL B CA 1
ATOM 2999 C C . VAL B 1 159 ? 18.406 -2.102 4.434 1 98.88 159 VAL B C 1
ATOM 3001 O O . VAL B 1 159 ? 18.922 -2.76 3.52 1 98.88 159 VAL B O 1
ATOM 3004 N N . THR B 1 160 ? 17.125 -2.016 4.637 1 98.94 160 THR B N 1
ATOM 3005 C CA . THR B 1 160 ? 16.156 -2.535 3.67 1 98.94 160 THR B CA 1
ATOM 3006 C C . THR B 1 160 ? 15.148 -1.458 3.285 1 98.94 160 THR B C 1
ATOM 3008 O O . THR B 1 160 ? 15.203 -0.337 3.797 1 98.94 160 THR B O 1
ATOM 3011 N N . LEU B 1 161 ? 14.203 -1.778 2.408 1 98.94 161 LEU B N 1
ATOM 3012 C CA . LEU B 1 161 ? 13.125 -0.873 2.023 1 98.94 161 LEU B CA 1
ATOM 3013 C C . LEU B 1 161 ? 12.289 -0.472 3.234 1 98.94 161 LEU B C 1
ATOM 3015 O O . LEU B 1 161 ? 11.695 0.61 3.256 1 98.94 161 LEU B O 1
ATOM 3019 N N . ALA B 1 162 ? 12.227 -1.354 4.215 1 98.94 162 ALA B N 1
ATOM 3020 C CA . ALA B 1 162 ? 11.477 -1.045 5.426 1 98.94 162 ALA B CA 1
ATOM 3021 C C . ALA B 1 162 ? 12.023 0.205 6.109 1 98.94 162 ALA B C 1
ATOM 3023 O O . ALA B 1 162 ? 11.266 1.055 6.57 1 98.94 162 ALA B O 1
ATOM 3024 N N . ASP B 1 163 ? 13.297 0.323 6.133 1 99 163 ASP B N 1
ATOM 3025 C CA . ASP B 1 163 ? 13.922 1.49 6.742 1 99 163 ASP B CA 1
ATOM 3026 C C . ASP B 1 163 ? 13.672 2.748 5.918 1 99 163 ASP B C 1
ATOM 3028 O O . ASP B 1 163 ? 13.445 3.828 6.473 1 99 163 ASP B O 1
ATOM 3032 N N . CYS B 1 164 ? 13.68 2.568 4.602 1 98.94 164 CYS B N 1
ATOM 3033 C CA . CYS B 1 164 ? 13.43 3.68 3.691 1 98.94 164 CYS B CA 1
ATOM 3034 C C . CYS B 1 164 ? 12.008 4.211 3.865 1 98.94 164 CYS B C 1
ATOM 3036 O O . CYS B 1 164 ? 11.742 5.379 3.578 1 98.94 164 CYS B O 1
ATOM 3038 N N . MET B 1 165 ? 11.156 3.369 4.332 1 98.94 165 MET B N 1
ATOM 3039 C CA . MET B 1 165 ? 9.781 3.77 4.609 1 98.94 165 MET B CA 1
ATOM 3040 C C . MET B 1 165 ? 9.664 4.402 5.992 1 98.94 165 MET B C 1
ATOM 3042 O O . MET B 1 165 ? 8.945 5.387 6.172 1 98.94 165 MET B O 1
ATOM 3046 N N . LEU B 1 166 ? 10.336 3.834 6.945 1 98.94 166 LEU B N 1
ATOM 3047 C CA . LEU B 1 166 ? 10.188 4.223 8.344 1 98.94 166 LEU B CA 1
ATOM 3048 C C . LEU B 1 166 ? 10.664 5.652 8.562 1 98.94 166 LEU B C 1
ATOM 3050 O O . LEU B 1 166 ? 9.992 6.441 9.227 1 98.94 166 LEU B O 1
ATOM 3054 N N . VAL B 1 167 ? 11.742 6.016 8.016 1 98.94 167 VAL B N 1
ATOM 3055 C CA . VAL B 1 167 ? 12.414 7.277 8.305 1 98.94 167 VAL B CA 1
ATOM 3056 C C . VAL B 1 167 ? 11.508 8.445 7.918 1 98.94 167 VAL B C 1
ATOM 3058 O O . VAL B 1 167 ? 11.219 9.312 8.742 1 98.94 167 VAL B O 1
ATOM 3061 N N . PRO B 1 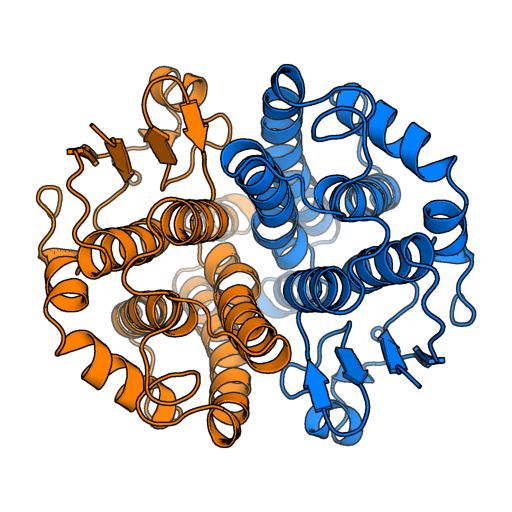168 ? 10.992 8.492 6.684 1 98.94 168 PRO B N 1
ATOM 3062 C CA . PRO B 1 168 ? 10.078 9.594 6.355 1 98.94 168 PRO B CA 1
ATOM 3063 C C . PRO B 1 168 ? 8.828 9.6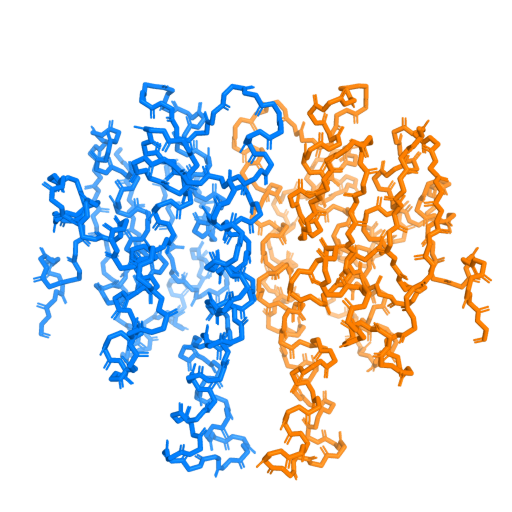02 7.223 1 98.94 168 PRO B C 1
ATOM 3065 O O . PRO B 1 168 ? 8.281 10.672 7.512 1 98.94 168 PRO B O 1
ATOM 3068 N N . GLN B 1 169 ? 8.352 8.43 7.625 1 98.94 169 GLN B N 1
ATOM 3069 C CA . GLN B 1 169 ? 7.141 8.391 8.43 1 98.94 169 GLN B CA 1
ATOM 3070 C C . GLN B 1 169 ? 7.387 8.969 9.82 1 98.94 169 GLN B C 1
ATOM 3072 O O . GLN B 1 169 ? 6.531 9.672 10.367 1 98.94 169 GLN B O 1
ATOM 3077 N N . VAL B 1 170 ? 8.516 8.602 10.43 1 98.88 170 VAL B N 1
ATOM 3078 C CA . VAL B 1 170 ? 8.883 9.18 11.711 1 98.88 170 VAL B CA 1
ATOM 3079 C C . VAL B 1 170 ? 9.047 10.695 11.57 1 98.88 170 VAL B C 1
ATOM 3081 O O . VAL B 1 170 ? 8.617 11.453 12.438 1 98.88 170 VAL B O 1
ATOM 3084 N N . TYR B 1 171 ? 9.656 11.125 10.492 1 98.5 171 TYR B N 1
ATOM 3085 C CA . TYR B 1 171 ? 9.766 12.539 10.18 1 98.5 171 TYR B CA 1
ATOM 3086 C C . TYR B 1 171 ? 8.406 13.227 10.242 1 98.5 171 TYR B C 1
ATOM 3088 O O . TYR B 1 171 ? 8.258 14.266 10.875 1 98.5 171 TYR B O 1
ATOM 3096 N N . ASN B 1 172 ? 7.414 12.656 9.641 1 98.56 172 ASN B N 1
ATOM 3097 C CA . ASN B 1 172 ? 6.07 13.227 9.617 1 98.56 172 ASN B CA 1
ATOM 3098 C C . ASN B 1 172 ? 5.434 13.219 11.008 1 98.56 172 ASN B C 1
ATOM 3100 O O . ASN B 1 172 ? 4.723 14.156 11.375 1 98.56 172 ASN B O 1
ATOM 3104 N N . ALA B 1 173 ? 5.641 12.125 11.727 1 98.75 173 ALA B N 1
ATOM 3105 C CA . ALA B 1 173 ? 5.113 12.07 13.086 1 98.75 173 ALA B CA 1
ATOM 3106 C C . ALA B 1 173 ? 5.652 13.227 13.93 1 98.75 173 ALA B C 1
ATOM 3108 O O . ALA B 1 173 ? 4.898 13.875 14.664 1 98.75 173 ALA B O 1
ATOM 3109 N N . ARG B 1 174 ? 6.91 13.461 13.781 1 98.31 174 ARG B N 1
ATOM 3110 C CA . ARG B 1 174 ? 7.539 14.547 14.523 1 98.31 174 ARG B CA 1
ATOM 3111 C C . ARG B 1 174 ? 7.039 15.906 14.039 1 98.31 174 ARG B C 1
ATOM 3113 O O . ARG B 1 174 ? 6.781 16.797 14.844 1 98.31 174 ARG B O 1
ATOM 3120 N N . ARG B 1 175 ? 6.93 16.031 12.797 1 96.94 175 ARG B N 1
ATOM 3121 C CA . ARG B 1 175 ? 6.426 17.281 12.219 1 96.94 175 ARG B CA 1
ATOM 3122 C C . ARG B 1 175 ? 5.035 17.609 12.75 1 96.94 175 ARG B C 1
ATOM 3124 O O . ARG B 1 175 ? 4.668 18.781 12.867 1 96.94 175 ARG B O 1
ATOM 3131 N N . TYR B 1 176 ? 4.297 16.578 13.062 1 97.56 176 TYR B N 1
ATOM 3132 C CA . TYR B 1 176 ? 2.945 16.766 13.578 1 97.56 176 TYR B CA 1
ATOM 3133 C C . TYR B 1 176 ? 2.916 16.656 15.094 1 97.56 176 TYR B C 1
ATOM 3135 O O . TYR B 1 176 ? 1.884 16.328 15.68 1 97.56 176 TYR B O 1
ATOM 3143 N N . ASN B 1 177 ? 4.074 16.797 15.727 1 97.38 177 ASN B N 1
ATOM 3144 C CA . ASN B 1 177 ? 4.25 16.938 17.172 1 97.38 177 ASN B CA 1
ATOM 3145 C C . ASN B 1 177 ? 3.742 15.711 17.922 1 97.38 177 ASN B C 1
ATOM 3147 O O . ASN B 1 177 ? 3.141 15.828 18.984 1 97.38 177 ASN B O 1
ATOM 3151 N N . MET B 1 178 ? 3.918 14.633 17.328 1 97.75 178 MET B N 1
ATOM 3152 C CA . MET B 1 178 ? 3.523 13.398 18.016 1 97.75 178 MET B CA 1
ATOM 3153 C C . MET B 1 178 ? 4.578 12.984 19.031 1 97.75 178 MET B C 1
ATOM 3155 O O . MET B 1 178 ? 5.777 13.055 18.766 1 97.75 178 MET B O 1
ATOM 3159 N N . ASP B 1 179 ? 4.09 12.57 20.234 1 97.94 179 ASP B N 1
ATOM 3160 C CA . ASP B 1 179 ? 4.98 11.945 21.203 1 97.94 179 ASP B CA 1
ATOM 3161 C C . ASP B 1 179 ? 5.363 10.531 20.766 1 97.94 179 ASP B C 1
ATOM 3163 O O . ASP B 1 179 ? 4.496 9.68 20.594 1 97.94 179 ASP B O 1
ATOM 3167 N N . LEU B 1 180 ? 6.648 10.312 20.594 1 98.5 180 LEU B N 1
ATOM 3168 C CA . LEU B 1 180 ? 7.102 9.031 20.078 1 98.5 180 LEU B CA 1
ATOM 3169 C C . LEU B 1 180 ? 7.797 8.219 21.156 1 98.5 180 LEU B C 1
ATOM 3171 O O . LEU B 1 180 ? 8.461 7.223 20.875 1 98.5 180 LEU B O 1
ATOM 3175 N N . SER B 1 181 ? 7.625 8.555 22.438 1 98.38 181 SER B N 1
ATOM 3176 C CA . SER B 1 181 ? 8.312 7.926 23.562 1 98.38 181 SER B CA 1
ATOM 3177 C C . SER B 1 181 ? 7.906 6.461 23.703 1 98.38 181 SER B C 1
ATOM 3179 O O . SER B 1 181 ? 8.672 5.645 24.203 1 98.38 181 SER B O 1
ATOM 3181 N N . ASP B 1 182 ? 6.73 6.078 23.234 1 98.19 182 ASP B N 1
ATOM 3182 C CA . ASP B 1 182 ? 6.215 4.719 23.344 1 98.19 182 ASP B CA 1
ATOM 3183 C C . ASP B 1 182 ? 6.797 3.82 22.25 1 98.19 182 ASP B C 1
ATOM 3185 O O . ASP B 1 182 ? 6.504 2.625 22.203 1 98.19 182 ASP B O 1
ATOM 3189 N N . TYR B 1 183 ? 7.691 4.422 21.438 1 98.56 183 TYR B N 1
ATOM 3190 C CA . TYR B 1 183 ? 8.203 3.684 20.297 1 98.56 183 TYR B CA 1
ATOM 3191 C C . TYR B 1 183 ? 9.727 3.773 20.234 1 98.56 183 TYR B C 1
ATOM 3193 O O . TYR B 1 183 ? 10.281 4.246 19.234 1 98.56 183 TYR B O 1
ATOM 3201 N N . PRO B 1 184 ? 10.391 3.24 21.203 1 98.56 184 PRO B N 1
ATOM 3202 C CA . PRO B 1 184 ? 11.844 3.42 21.281 1 98.56 184 PRO B CA 1
ATOM 3203 C C . PRO B 1 184 ? 12.586 2.705 20.156 1 98.56 184 PRO B C 1
ATOM 3205 O O . PRO B 1 184 ? 13.617 3.191 19.688 1 98.56 184 PRO B O 1
ATOM 3208 N N . THR B 1 185 ? 12.094 1.542 19.75 1 98.81 185 THR B N 1
ATOM 3209 C CA . THR B 1 185 ? 12.773 0.817 18.688 1 98.81 185 THR B CA 1
ATOM 3210 C C . THR B 1 185 ? 12.68 1.586 17.375 1 98.81 185 THR B C 1
ATOM 3212 O O . THR B 1 185 ? 13.664 1.689 16.641 1 98.81 185 THR B O 1
ATOM 3215 N N . LEU B 1 186 ? 11.5 2.111 17.062 1 98.88 186 LEU B N 1
ATOM 3216 C CA . LEU B 1 186 ? 11.328 2.914 15.859 1 98.88 186 LEU B CA 1
ATOM 3217 C C . LEU B 1 186 ? 12.281 4.105 15.859 1 98.88 186 LEU B C 1
ATOM 3219 O O . LEU B 1 186 ? 12.938 4.387 14.852 1 98.88 186 LEU B O 1
ATOM 3223 N N . CYS B 1 187 ? 12.344 4.781 16.969 1 98.75 187 CYS B N 1
ATOM 3224 C CA . CYS B 1 187 ? 13.18 5.977 17.078 1 98.75 187 CYS B CA 1
ATOM 3225 C C . CYS B 1 187 ? 14.656 5.625 16.953 1 98.75 187 CYS B C 1
ATOM 3227 O O . CYS B 1 187 ? 15.414 6.34 16.281 1 98.75 187 CYS B O 1
ATOM 3229 N N . ARG B 1 188 ? 15.055 4.543 17.562 1 98.69 188 ARG B N 1
ATOM 3230 C CA . ARG B 1 188 ? 16.438 4.086 17.469 1 98.69 188 ARG B CA 1
ATOM 3231 C C . ARG B 1 188 ? 16.812 3.805 16.016 1 98.69 188 ARG B C 1
ATOM 3233 O O . ARG B 1 188 ? 17.875 4.227 15.555 1 98.69 188 ARG B O 1
ATOM 3240 N N . ILE B 1 189 ? 16.016 3.072 15.336 1 98.88 189 ILE B N 1
ATOM 3241 C CA . ILE B 1 189 ? 16.281 2.719 13.945 1 98.88 189 ILE B CA 1
ATOM 3242 C C . ILE B 1 189 ? 16.312 3.98 13.094 1 98.88 189 ILE B C 1
ATOM 3244 O O . ILE B 1 189 ? 17.188 4.137 12.234 1 98.88 189 ILE B O 1
ATOM 3248 N N . HIS B 1 190 ? 15.336 4.855 13.328 1 98.88 190 HIS B N 1
ATOM 3249 C CA . HIS B 1 190 ? 15.336 6.133 12.625 1 98.88 190 HIS B CA 1
ATOM 3250 C C . HIS B 1 190 ? 16.672 6.855 12.781 1 98.88 190 HIS B C 1
ATOM 3252 O O . HIS B 1 190 ? 17.266 7.289 11.797 1 98.88 190 HIS B O 1
ATOM 3258 N N . ASP B 1 191 ? 17.109 7.008 14 1 98.62 191 ASP B N 1
ATOM 3259 C CA . ASP B 1 191 ? 18.328 7.758 14.281 1 98.62 191 ASP B CA 1
ATOM 3260 C C . ASP B 1 191 ? 19.547 7.094 13.633 1 98.62 191 ASP B C 1
ATOM 3262 O O . ASP B 1 191 ? 20.438 7.777 13.125 1 98.62 191 ASP B O 1
ATOM 3266 N N . ARG B 1 192 ? 19.609 5.797 13.648 1 98.75 192 ARG B N 1
ATOM 3267 C CA . ARG B 1 192 ? 20.688 5.062 12.992 1 98.75 192 ARG B CA 1
ATOM 3268 C C . ARG B 1 192 ? 20.688 5.32 11.492 1 98.75 192 ARG B C 1
ATOM 3270 O O . ARG B 1 192 ? 21.75 5.527 10.898 1 98.75 192 ARG B O 1
ATOM 3277 N N . CYS B 1 193 ? 19.516 5.258 10.922 1 98.94 193 CYS B N 1
ATOM 3278 C CA . CYS B 1 193 ? 19.406 5.496 9.484 1 98.94 193 CYS B CA 1
ATOM 3279 C C . CYS B 1 193 ? 19.844 6.914 9.133 1 98.94 193 CYS B C 1
ATOM 3281 O O . CYS B 1 193 ? 20.578 7.117 8.156 1 98.94 193 CYS B O 1
ATOM 3283 N N . MET B 1 194 ? 19.453 7.867 9.961 1 98.75 194 MET B N 1
ATOM 3284 C CA . MET B 1 194 ? 19.719 9.273 9.664 1 98.75 194 MET B CA 1
ATOM 3285 C C . MET B 1 194 ? 21.219 9.578 9.797 1 98.75 194 MET B C 1
ATOM 3287 O O . MET B 1 194 ? 21.688 10.609 9.312 1 98.75 194 MET B O 1
ATOM 3291 N N . ALA B 1 195 ? 21.938 8.711 10.391 1 98.62 195 ALA B N 1
ATOM 3292 C CA . ALA B 1 195 ? 23.391 8.867 10.484 1 98.62 195 ALA B CA 1
ATOM 3293 C C . ALA B 1 195 ? 24.078 8.453 9.188 1 98.62 195 ALA B C 1
ATOM 3295 O O . ALA B 1 195 ? 25.25 8.75 8.969 1 98.62 195 ALA B O 1
ATOM 3296 N N . LEU B 1 196 ? 23.438 7.75 8.328 1 98.75 196 LEU B N 1
ATOM 3297 C CA . LEU B 1 196 ? 23.953 7.391 7.016 1 98.75 196 LEU B CA 1
ATOM 3298 C C . LEU B 1 196 ? 23.781 8.539 6.027 1 98.75 196 LEU B C 1
ATOM 3300 O O . LEU B 1 196 ? 22.719 9.156 5.973 1 98.75 196 LEU B O 1
ATOM 3304 N N . GLN B 1 197 ? 24.719 8.766 5.191 1 98.62 197 GLN B N 1
ATOM 3305 C CA . GLN B 1 197 ? 24.75 9.93 4.305 1 98.62 197 GLN B CA 1
ATOM 3306 C C . GLN B 1 197 ? 23.562 9.93 3.348 1 98.62 197 GLN B C 1
ATOM 3308 O O . GLN B 1 197 ? 22.953 10.969 3.104 1 98.62 197 GLN B O 1
ATOM 3313 N N . ALA B 1 198 ? 23.234 8.836 2.811 1 98.75 198 ALA B N 1
ATOM 3314 C CA . ALA B 1 198 ? 22.141 8.75 1.841 1 98.75 198 ALA B CA 1
ATOM 3315 C C . ALA B 1 198 ? 20.812 9.211 2.451 1 98.75 198 ALA B C 1
ATOM 3317 O O . ALA B 1 198 ? 20.016 9.867 1.783 1 98.75 198 ALA B O 1
ATOM 3318 N N . PHE B 1 199 ? 20.562 8.859 3.723 1 98.88 199 PHE B N 1
ATOM 3319 C CA . PHE B 1 199 ? 19.359 9.289 4.406 1 98.88 199 PHE B CA 1
ATOM 3320 C C . PHE B 1 199 ? 19.406 10.781 4.727 1 98.88 199 PHE B C 1
ATOM 3322 O O . PHE B 1 199 ? 18.438 11.508 4.504 1 98.88 199 PHE B O 1
ATOM 3329 N N . ALA B 1 200 ? 20.531 11.195 5.184 1 98.75 200 ALA B N 1
ATOM 3330 C CA . ALA B 1 200 ? 20.688 12.602 5.539 1 98.75 200 ALA B CA 1
ATOM 3331 C C . ALA B 1 200 ? 20.516 13.508 4.324 1 98.75 200 ALA B C 1
ATOM 3333 O O . ALA B 1 200 ? 19.812 14.516 4.395 1 98.75 200 ALA B O 1
ATOM 3334 N N . ASP B 1 201 ? 21.078 13.117 3.236 1 98.56 201 ASP B N 1
ATOM 3335 C CA . ASP B 1 201 ? 21.016 13.922 2.016 1 98.56 201 ASP B CA 1
ATOM 3336 C C . ASP B 1 201 ? 19.594 13.977 1.462 1 98.56 201 ASP B C 1
ATOM 3338 O O . ASP B 1 201 ? 19.219 14.945 0.803 1 98.56 201 ASP B O 1
ATOM 3342 N N . ALA B 1 202 ? 18.812 12.984 1.746 1 98.81 202 ALA B N 1
ATOM 3343 C CA . ALA B 1 202 ? 17.469 12.867 1.193 1 98.81 202 ALA B CA 1
ATOM 3344 C C . ALA B 1 202 ? 16.469 13.672 2.01 1 98.81 202 ALA B C 1
ATOM 3346 O O . ALA B 1 202 ? 15.32 13.844 1.6 1 98.81 202 ALA B O 1
ATOM 3347 N N . ALA B 1 203 ? 16.859 14.188 3.129 1 98.69 203 ALA B N 1
ATOM 3348 C CA . ALA B 1 203 ? 15.969 14.883 4.051 1 98.69 203 ALA B CA 1
ATOM 3349 C C . ALA B 1 203 ? 15.305 16.078 3.375 1 98.69 203 ALA B C 1
ATOM 3351 O O . ALA B 1 203 ? 15.938 16.781 2.582 1 98.69 203 ALA B O 1
ATOM 3352 N N . PRO B 1 204 ? 14.008 16.328 3.717 1 98.38 204 PRO B N 1
ATOM 3353 C CA . PRO B 1 204 ? 13.25 17.406 3.074 1 98.38 204 PRO B CA 1
ATOM 3354 C C . PRO B 1 204 ? 13.984 18.75 3.111 1 98.38 204 PRO B C 1
ATOM 3356 O O . PRO B 1 204 ? 14.07 19.438 2.09 1 98.38 204 PRO B O 1
ATOM 3359 N N . GLU B 1 205 ? 14.578 19.094 4.168 1 97.5 205 GLU B N 1
ATOM 3360 C CA . GLU B 1 205 ? 15.164 20.422 4.355 1 97.5 205 GLU B CA 1
ATOM 3361 C C . GLU B 1 205 ? 16.422 20.594 3.512 1 97.5 205 GLU B C 1
ATOM 3363 O O . GLU B 1 205 ? 16.906 21.703 3.33 1 97.5 205 GLU B O 1
ATOM 3368 N N . ARG B 1 206 ? 16.938 19.5 2.949 1 97.62 206 ARG B N 1
ATOM 3369 C CA . ARG B 1 206 ? 18.172 19.547 2.168 1 97.62 206 ARG B CA 1
ATOM 3370 C C . ARG B 1 206 ? 17.875 19.594 0.673 1 97.62 206 ARG B C 1
ATOM 3372 O O . ARG B 1 206 ? 18.797 19.594 -0.15 1 97.62 206 ARG B O 1
ATOM 3379 N N . GLN B 1 207 ? 16.594 19.609 0.312 1 98 207 GLN B N 1
ATOM 3380 C CA . GLN B 1 207 ? 16.219 19.578 -1.097 1 98 207 GLN B CA 1
ATOM 3381 C C . GLN B 1 207 ? 16.188 20.984 -1.685 1 98 207 GLN B C 1
ATOM 3383 O O . GLN B 1 207 ? 15.883 21.953 -0.979 1 98 207 GLN B O 1
ATOM 3388 N N . SER B 1 208 ? 16.469 21.094 -2.934 1 95.94 208 SER B N 1
ATOM 3389 C CA . SER B 1 208 ? 16.625 22.375 -3.607 1 95.94 208 SER B CA 1
ATOM 3390 C C . SER B 1 208 ? 15.32 23.156 -3.643 1 95.94 208 SER B C 1
ATOM 3392 O O . SER B 1 208 ? 15.32 24.391 -3.703 1 95.94 208 SER B O 1
ATOM 3394 N N . ASP B 1 209 ? 14.227 22.469 -3.611 1 96.06 209 ASP B N 1
ATOM 3395 C CA . ASP B 1 209 ? 12.93 23.156 -3.691 1 96.06 209 ASP B CA 1
ATOM 3396 C C . ASP B 1 209 ? 12.367 23.422 -2.299 1 96.06 209 ASP B C 1
ATOM 3398 O O . ASP B 1 209 ? 11.227 23.859 -2.162 1 96.06 209 ASP B O 1
ATOM 3402 N N . ALA B 1 210 ? 13.305 23.125 -1.249 1 92 210 ALA B N 1
ATOM 3403 C CA . ALA B 1 210 ? 12.867 23.422 0.113 1 92 210 ALA B CA 1
ATOM 3404 C C . ALA B 1 210 ? 12.852 24.922 0.371 1 92 210 ALA B C 1
ATOM 3406 O O . ALA B 1 210 ? 13.852 25.609 0.143 1 92 210 ALA B O 1
ATOM 3407 N N . SER B 1 211 ? 11.773 25.703 0.143 1 71 211 SER B N 1
ATOM 3408 C CA . SER B 1 211 ? 11.703 27.141 0.338 1 71 211 SER B CA 1
ATOM 3409 C C . SER B 1 211 ? 11.016 27.5 1.653 1 71 211 SER B C 1
ATOM 3411 O O . SER B 1 211 ? 10.195 26.719 2.156 1 71 211 SER B O 1
#

Sequence (422 aa):
MLKLYGYWRSSATFRVRIVLGLKGIAYEQVAVNLRGGEQKEKAYRRLNPQGLVPFLVDGEWGIGQSVAIMEYLDETYPAYPLLPSSPQERARVRQIVDMIACDVHPLNNLRVLNYLESEFGVREVQRESWYHHWIRETFWALEQLLASSSGVYCVGNEVTLADCMLVPQVYNARRYNMDLSDYPTLCRIHDRCMALQAFADAAPERQSDASMLKLYGYWRSSATFRVRIVLGLKGIAYEQVAVNLRGGEQKEKAYRRLNPQGLVPFLVDGEWGIGQSVAIMEYLDETYPAYPLLPSSPQERARVRQIVDMIACDVHPLNNLRVLNYLESEFGVREVQRESWYHHWIRETFWALEQLLASSSGVYCVGNEVTLADCMLVPQVYNARRYNMDLSDYPTLCRIHDRCMALQAFADAAPERQSDAS

Solvent-accessible surface area (backbone atoms only — not comparable to full-atom values): 22016 Å² total; per-residue (Å²): 121,37,34,37,35,22,37,43,80,35,47,47,26,30,28,40,39,24,53,35,42,68,56,67,54,77,66,43,81,39,82,41,51,65,92,79,44,44,35,73,33,68,76,45,28,72,76,34,62,72,36,68,65,22,32,39,32,57,79,95,40,71,48,45,47,42,68,24,46,46,51,37,48,41,68,76,45,59,61,78,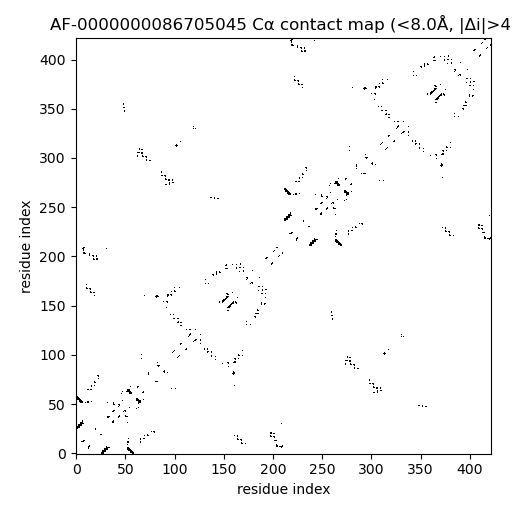57,40,60,62,87,46,62,68,55,33,26,52,36,39,25,52,34,42,49,42,52,23,57,26,46,44,72,59,30,66,72,45,51,49,43,42,33,73,75,67,60,49,47,70,69,54,49,50,50,53,47,48,47,38,45,49,58,43,50,56,27,45,46,58,52,36,71,77,39,37,58,69,26,56,59,35,76,46,74,35,55,29,43,40,47,46,42,38,51,52,52,50,41,51,76,67,69,49,86,58,80,92,31,59,66,57,51,50,33,37,55,56,49,51,69,37,65,33,43,45,60,30,35,37,86,64,32,90,73,48,123,121,35,34,38,35,20,36,42,78,36,47,46,26,31,28,40,40,24,52,34,41,68,57,67,55,75,66,43,81,40,82,40,50,65,91,79,42,44,36,73,34,67,76,45,28,73,75,36,63,72,36,68,64,23,33,40,33,57,79,95,40,72,48,44,48,41,70,23,46,45,51,36,47,41,69,74,44,59,62,77,57,40,61,61,86,48,62,67,55,31,26,51,35,38,26,52,33,43,48,43,52,22,58,28,45,45,72,60,29,66,73,46,53,49,44,41,34,74,75,66,60,50,47,74,70,55,49,50,49,53,48,49,48,38,45,48,60,43,51,56,28,48,46,58,51,35,71,75,39,38,58,70,24,58,59,34,77,46,72,34,53,28,43,39,46,45,42,39,51,54,52,51,40,50,75,67,68,49,85,58,79,93,31,59,65,57,52,50,33,36,54,57,47,51,70,37,65,34,44,47,60,30,34,38,85,65,33,89,74,48,122

Organism: NCBI:txid218936

Foldseek 3Di:
DKEWEDALLDLLSLLLLLLCLLLVHDYHYDYQDVVVPSLVDPVNCVVPVVSDDTWMDDPPDIDDDSVVSSVVCCVVRVPQHQADPDPVLNVLLVVLVCLQSPQQDVQLDPVNLVCCCPVVVQDPVRSLVSNQVSLVVSLVVLLVSQVPADDLASHPDGHHSSLSNLQSSVVVCVVSVHDCVSRVVSVNRNVSSCVDPSSVCSHSCNDPNND/DKEWEDALLDLLSLLLLLLCLLLVHDYHYDYQDVVVPSLVDPVNCVVPVVSDDTWMDDPPDIDDDSVVSSVVCCVVRVPQHQADPDPVLNVLLVVLVCLQSPQQDVQLDPVNLVCCCPPVVDDPVRSLVSNQVSLVVSLVVLLVSQVPADDLASHPDGHHSSLSNLQSSVVVCVVSVHDCVSRVVSVNRNVSSCVDPSSVCSHSCNDPNND

pLDDT: mean 97.7, std 2.38, range [71.0, 99.0]